Protein AF-H0SHW4-F1 (afdb_monomer)

Radius of gyration: 32.25 Å; Cα contacts (8 Å, |Δi|>4): 522; chains: 1; bounding box: 66×57×105 Å

Secondary structure (DSSP, 8-state):
------SS---------PPPEEEEEE--TTTT-SSS--SS-GGGSTTSHHHHHHHHHTTT-EEEEEE-----SSHHHHHHHHHHHHHHHHHHHHHSTTSEEEEEEETHHHHHHHHHHHT-HHHHHH--EEEEES--EEEEEE----TTHHHHHHHHHHHHHHHHHHHHHHHHHHHHHHTTS--THHHHHHHHHHHHHHHHHHHHHHHHHTHHHHHHHHHHHHHHHS-----GGGEEEEE-TT-HHHHHHHHHHHHHHHHHHHHHHHHHHHHHHHHHHH-HHHHHHHHHHHHHHHHHHHHHHHHHHHHHTTSS----HHHHHHHHHHHHHHHHHHHHHHHHHHH-HHHHTTHHHHHHHHHHHHHHHHHHHHHHHHHHHTGGG-HHHHHHTTTEEEEEESS-SS---EEE-PPPPTTTTTSPPPSS-S-GGG-HHHHHHHHHHHHHHHHHHHTS----

Solvent-accessible surface area (backbone atoms only — not comparable to full-atom values): 24971 Å² total; per-residue (Å²): 138,85,84,81,90,71,71,102,63,88,76,78,78,68,96,59,80,80,76,43,33,36,41,35,35,30,54,21,64,39,39,33,40,83,91,63,70,47,89,68,32,69,69,74,35,77,84,18,72,46,43,43,50,49,33,69,74,46,74,62,40,54,47,84,40,77,58,85,67,85,35,53,49,35,55,67,54,38,52,60,40,10,56,52,47,37,55,52,50,52,50,51,47,67,78,42,70,87,40,44,35,34,36,45,16,29,25,56,15,26,52,25,52,37,51,30,36,48,85,31,68,74,59,43,72,67,43,60,31,36,36,26,39,50,29,55,30,54,40,44,40,80,45,86,57,60,98,52,36,67,56,51,49,51,52,32,48,54,52,49,49,51,48,46,54,50,52,49,52,52,46,54,54,48,49,69,62,44,75,80,51,94,67,69,76,61,59,54,59,54,49,51,50,52,52,50,51,51,52,50,49,49,52,52,51,49,51,62,73,39,38,66,60,51,49,53,50,32,55,53,48,30,63,70,37,46,72,47,76,71,59,71,93,31,46,49,39,37,40,43,75,54,20,56,56,54,57,54,37,52,54,49,51,53,51,50,50,51,51,52,50,50,43,51,49,38,50,48,52,36,52,54,46,54,55,37,64,76,34,62,75,55,43,53,52,47,53,52,49,50,41,52,49,38,50,52,49,51,51,49,50,52,50,50,49,63,45,34,78,75,43,96,56,85,72,59,67,67,59,56,50,51,51,49,50,56,45,49,51,54,40,47,53,50,50,53,48,54,55,48,30,71,75,36,50,86,65,39,66,46,49,61,45,50,53,49,51,46,53,36,30,51,44,46,48,53,46,59,54,48,45,58,58,56,19,58,71,36,40,77,56,6,62,65,51,15,63,29,40,74,58,24,46,68,43,60,33,88,56,70,94,76,88,77,75,72,48,76,42,76,70,64,52,36,75,80,69,74,43,88,63,65,89,57,44,84,55,61,70,70,30,65,70,50,40,51,53,52,51,56,52,50,53,54,50,49,55,53,56,72,67,48,73,81,82,127

Sequence (456 aa):
MSMLLVGDFIVSLNDGDPMLVVITFVHGTWGRGVLRPSGDAPWTTDGSSLCRLFRDRFELNVKFRRFRWSGRNSHTARMGASEKLREFLWQGLNDHPGAVHIVVAHSHGGNVTLMSLGDCSSLRERINGVVCLATPFILAQDRNIGTDGWTILKKGTVGGLLFFAVSFVLFCLEFSLLSRIENLADTRLYLWFMVYTAVVSLLVSASLLLKGRLSNHASKLRRELSPRPLERSRLLIIRSPADEASGALAAFQILGQATVRLFFFGKSIYASIEDLTKQPGKLLRIGLRSLLACVAFASLSSLIISFSESSWLIIPPAVAAAIFFVVGFAASIVAAYVGLARLWPKMFSWLPILILSYCASVLAMLTWLIIPVLSLLLMPFGWQVALANILLNVTAEAVPPGSWEIHLIEPPTSEEVGGPVPPLMHQVYQNPHVQAKVCQWIEVRAQEDQLRPCGC

Mean predicted aligned error: 9.87 Å

Structure (mmCIF, N/CA/C/O backbone):
data_AF-H0SHW4-F1
#
_entry.id   AF-H0SHW4-F1
#
loop_
_atom_site.group_PDB
_atom_site.id
_atom_site.type_symbol
_atom_site.label_atom_id
_atom_site.label_alt_id
_atom_site.label_comp_id
_atom_site.label_asym_id
_atom_site.label_entity_id
_atom_site.label_seq_id
_atom_site.pdbx_PDB_ins_code
_atom_site.Cartn_x
_atom_site.Cartn_y
_atom_site.Cartn_z
_atom_site.occupancy
_atom_site.B_iso_or_equiv
_atom_site.auth_seq_id
_atom_site.auth_comp_id
_atom_site.auth_asym_id
_atom_site.auth_atom_id
_atom_site.pdbx_PDB_model_num
ATOM 1 N N . MET A 1 1 ? -11.519 -7.830 47.433 1.00 44.38 1 MET A N 1
ATOM 2 C CA . MET A 1 1 ? -10.907 -6.521 47.736 1.00 44.38 1 MET A CA 1
ATOM 3 C C . MET A 1 1 ? -9.418 -6.650 47.457 1.00 44.38 1 MET A C 1
ATOM 5 O O . MET A 1 1 ? -8.670 -7.103 48.311 1.00 44.38 1 MET A O 1
ATOM 9 N N . SER A 1 2 ? -9.017 -6.414 46.210 1.00 33.72 2 SER A N 1
ATOM 10 C CA . SER A 1 2 ? -7.655 -6.690 45.744 1.00 33.72 2 SER A CA 1
ATOM 11 C C . SER A 1 2 ? -6.905 -5.365 45.653 1.00 33.72 2 SER A C 1
ATOM 13 O O . SER A 1 2 ? -7.182 -4.566 44.765 1.00 33.72 2 SER A O 1
ATOM 15 N N . MET A 1 3 ? -6.015 -5.105 46.612 1.00 33.81 3 MET A N 1
ATOM 16 C CA . MET A 1 3 ? -5.155 -3.919 46.620 1.00 33.81 3 MET A CA 1
ATOM 17 C C . MET A 1 3 ? -3.923 -4.182 45.751 1.00 33.81 3 MET A C 1
ATOM 19 O O . MET A 1 3 ? -3.143 -5.088 46.040 1.00 33.81 3 MET A O 1
ATOM 23 N N . LEU A 1 4 ? -3.744 -3.390 44.696 1.00 36.00 4 LEU A N 1
ATOM 24 C CA . LEU A 1 4 ? -2.529 -3.371 43.884 1.00 36.00 4 LEU A CA 1
ATOM 25 C C . LEU A 1 4 ? -1.731 -2.125 44.291 1.00 36.00 4 LEU A C 1
ATOM 27 O O . LEU A 1 4 ? -2.145 -1.002 44.021 1.00 36.00 4 LEU A O 1
ATOM 31 N N . LEU A 1 5 ? -0.625 -2.330 45.010 1.00 34.00 5 LEU A N 1
ATOM 32 C CA . LEU A 1 5 ? 0.291 -1.267 45.432 1.00 34.00 5 LEU A CA 1
ATOM 33 C C . LEU A 1 5 ? 1.201 -0.882 44.258 1.00 34.00 5 LEU A C 1
ATOM 35 O O . LEU A 1 5 ? 2.064 -1.663 43.861 1.00 34.00 5 LEU A O 1
ATOM 39 N N . VAL A 1 6 ? 1.025 0.329 43.727 1.00 39.00 6 VAL A N 1
ATOM 40 C CA . VAL A 1 6 ? 1.951 0.965 42.779 1.00 39.00 6 VAL A CA 1
ATOM 41 C C . VAL A 1 6 ? 2.214 2.393 43.264 1.00 39.00 6 VAL A C 1
ATOM 43 O O . VAL A 1 6 ? 1.447 3.301 42.967 1.00 39.00 6 VAL A O 1
ATOM 46 N N . GLY A 1 7 ? 3.299 2.589 44.023 1.00 48.28 7 GLY A N 1
ATOM 47 C CA . GLY A 1 7 ? 3.689 3.893 44.584 1.00 48.28 7 GLY A CA 1
ATOM 48 C C . GLY A 1 7 ? 2.792 4.380 45.733 1.00 48.28 7 GLY A C 1
ATOM 49 O O . GLY A 1 7 ? 1.685 3.884 45.916 1.00 48.28 7 GLY A O 1
ATOM 50 N N . ASP A 1 8 ? 3.277 5.346 46.520 1.00 43.69 8 ASP A N 1
ATOM 51 C CA . ASP A 1 8 ? 2.701 5.825 47.798 1.00 43.69 8 ASP A CA 1
ATOM 52 C C . ASP A 1 8 ? 1.321 6.528 47.709 1.00 43.69 8 ASP A C 1
ATOM 54 O O . ASP A 1 8 ? 0.935 7.285 48.600 1.00 43.69 8 ASP A O 1
ATOM 58 N N . PHE A 1 9 ? 0.538 6.282 46.658 1.00 41.12 9 PHE A N 1
ATOM 59 C CA . PHE A 1 9 ? -0.827 6.779 46.512 1.00 41.12 9 PHE A CA 1
ATOM 60 C C . PHE A 1 9 ? -1.828 5.628 46.630 1.00 41.12 9 PHE A C 1
ATOM 62 O O . PHE A 1 9 ? -2.016 4.835 45.710 1.00 41.12 9 PHE A O 1
ATOM 69 N N . ILE A 1 10 ? -2.520 5.564 47.770 1.00 37.91 10 ILE A N 1
ATOM 70 C CA . ILE A 1 10 ? -3.706 4.719 47.938 1.00 37.91 10 ILE A CA 1
ATOM 71 C C . ILE A 1 10 ? -4.852 5.384 47.169 1.00 37.91 10 ILE A C 1
ATOM 73 O O . ILE A 1 10 ? -5.556 6.246 47.695 1.00 37.91 10 ILE A O 1
ATOM 77 N N . VAL A 1 11 ? -5.036 5.004 45.904 1.00 42.41 11 VAL A N 1
ATOM 78 C CA . VAL A 1 11 ? -6.257 5.330 45.162 1.00 42.41 11 VAL A CA 1
ATOM 79 C C . VAL A 1 11 ? -7.321 4.324 45.590 1.00 42.41 11 VAL A C 1
ATOM 81 O O . VAL A 1 11 ? -7.306 3.165 45.180 1.00 42.41 11 VAL A O 1
ATOM 84 N N . SER A 1 12 ? -8.235 4.761 46.456 1.00 42.00 12 SER A N 1
ATOM 85 C CA . SER A 1 12 ? -9.493 4.054 46.686 1.00 42.00 12 SER A CA 1
ATOM 86 C C . SER A 1 12 ? -10.264 4.058 45.369 1.00 42.00 12 SER A C 1
ATOM 88 O O . SER A 1 12 ? -10.823 5.086 44.988 1.00 42.00 12 SER A O 1
ATOM 90 N N . LEU A 1 13 ? -10.261 2.932 44.652 1.00 47.72 13 LEU A N 1
ATOM 91 C CA . LEU A 1 13 ? -11.209 2.691 43.569 1.00 47.72 13 LEU A CA 1
ATOM 92 C C . LEU A 1 13 ? -12.595 2.744 44.213 1.00 47.72 13 LEU A C 1
ATOM 94 O O . LEU A 1 13 ? -12.982 1.813 44.915 1.00 47.72 13 LEU A O 1
ATOM 98 N N . ASN A 1 14 ? -13.291 3.873 44.068 1.00 48.69 14 ASN A N 1
ATOM 99 C CA . ASN A 1 14 ? -14.709 3.949 44.399 1.00 48.69 14 ASN A CA 1
ATOM 100 C C . ASN A 1 14 ? -15.419 2.761 43.735 1.00 48.69 14 ASN A C 1
ATOM 102 O O . ASN A 1 14 ? -15.045 2.386 42.621 1.00 48.69 14 ASN A O 1
ATOM 106 N N . ASP A 1 15 ? -16.461 2.234 44.383 1.00 53.88 15 ASP A N 1
ATOM 107 C CA . ASP A 1 15 ? -17.482 1.345 43.801 1.00 53.88 15 ASP A CA 1
ATOM 108 C C . ASP A 1 15 ? -18.271 2.082 42.690 1.00 53.88 15 ASP A C 1
ATOM 110 O O . ASP A 1 15 ? -19.495 2.192 42.716 1.00 53.88 15 ASP A O 1
ATOM 114 N N . GLY A 1 16 ? -17.553 2.705 41.756 1.00 57.25 16 GLY A N 1
ATOM 115 C CA . GLY A 1 16 ? -18.089 3.409 40.612 1.00 57.25 16 GLY A CA 1
ATOM 116 C C . GLY A 1 16 ? -18.632 2.397 39.624 1.00 57.25 16 GLY A C 1
ATOM 117 O O . GLY A 1 16 ? -18.048 1.325 39.446 1.00 57.25 16 GLY A O 1
ATOM 118 N N . ASP A 1 17 ? -19.751 2.759 38.999 1.00 65.44 17 ASP A N 1
ATOM 119 C CA . ASP A 1 17 ? -20.355 1.989 37.921 1.00 65.44 17 ASP A CA 1
ATOM 120 C C . ASP A 1 17 ? -19.272 1.441 36.986 1.00 65.44 17 ASP A C 1
ATOM 122 O O . ASP A 1 17 ? -18.326 2.169 36.643 1.00 65.44 17 ASP A O 1
ATOM 126 N N . PRO A 1 18 ? -19.379 0.165 36.578 1.00 75.62 18 PRO A N 1
ATOM 127 C CA . PRO A 1 18 ? -18.367 -0.443 35.742 1.00 75.62 18 PRO A CA 1
ATOM 128 C C . PRO A 1 18 ? -18.146 0.449 34.512 1.00 75.62 18 PRO A C 1
ATOM 130 O O . PRO A 1 18 ? -19.072 1.055 33.958 1.00 75.62 18 PRO A O 1
ATOM 133 N N . MET A 1 19 ? -16.896 0.552 34.072 1.00 85.88 19 MET A N 1
ATOM 134 C CA . MET A 1 19 ? -16.533 1.431 32.965 1.00 85.88 19 MET A CA 1
ATOM 135 C C . MET A 1 19 ? -17.046 0.874 31.636 1.00 85.88 19 MET A C 1
ATOM 137 O O . MET A 1 19 ? -16.642 -0.212 31.219 1.00 85.88 19 MET A O 1
ATOM 141 N N . LEU A 1 20 ? -17.919 1.623 30.959 1.00 95.31 20 LEU A N 1
ATOM 142 C CA . LEU A 1 20 ? -18.443 1.226 29.655 1.00 95.31 20 LEU A CA 1
ATOM 143 C C . LEU A 1 20 ? -17.339 1.284 28.594 1.00 95.31 20 LEU A C 1
ATOM 145 O O . LEU A 1 20 ? -16.742 2.337 28.358 1.00 95.31 20 LEU A O 1
ATOM 149 N N . VAL A 1 21 ? -17.123 0.173 27.890 1.00 96.69 21 VAL A N 1
ATOM 150 C CA . VAL A 1 21 ? -16.214 0.108 26.738 1.00 96.69 21 VAL A CA 1
ATOM 151 C C . VAL A 1 21 ? -17.025 0.065 25.446 1.00 96.69 21 VAL A C 1
ATOM 153 O O . VAL A 1 21 ? -17.827 -0.839 25.213 1.00 96.69 21 VAL A O 1
ATOM 156 N N . VAL A 1 22 ? -16.811 1.025 24.550 1.00 98.00 22 VAL A N 1
ATOM 157 C CA . VAL A 1 22 ? -17.432 1.048 23.221 1.00 98.00 22 VAL A CA 1
ATOM 158 C C . VAL A 1 22 ? -16.421 0.557 22.192 1.00 98.00 22 VAL A C 1
ATOM 160 O O . VAL A 1 22 ? -15.438 1.232 21.888 1.00 98.00 22 VAL A O 1
ATOM 163 N N . ILE A 1 23 ? -16.688 -0.609 21.602 1.00 98.31 23 ILE A N 1
ATOM 164 C CA . ILE A 1 23 ? -15.828 -1.207 20.577 1.00 98.31 23 ILE A CA 1
ATOM 165 C C . ILE A 1 23 ? -16.476 -1.038 19.205 1.00 98.31 23 ILE A C 1
ATOM 167 O O . ILE A 1 23 ? -17.530 -1.608 18.914 1.00 98.31 23 ILE A O 1
ATOM 171 N N . THR A 1 24 ? -15.823 -0.271 18.334 1.00 98.69 24 THR A N 1
ATOM 172 C CA . THR A 1 24 ? -16.223 -0.100 16.936 1.00 98.69 24 THR A CA 1
ATOM 173 C C . THR A 1 24 ? -15.434 -1.041 16.031 1.00 98.69 24 THR A C 1
ATOM 175 O O . THR A 1 24 ? -14.218 -0.923 15.904 1.00 98.69 24 THR A O 1
ATOM 178 N N . PHE A 1 25 ? -16.125 -1.949 15.349 1.00 98.44 25 PHE A N 1
ATOM 179 C CA . PHE A 1 25 ? -15.522 -2.872 14.396 1.00 98.44 25 PHE A CA 1
ATOM 180 C C . PHE A 1 25 ? -15.499 -2.308 12.978 1.00 98.44 25 PHE A C 1
ATOM 182 O O . PHE A 1 25 ? -16.528 -1.866 12.457 1.00 98.44 25 PHE A O 1
ATOM 189 N N . VAL A 1 26 ? -14.339 -2.411 12.324 1.00 98.12 26 VAL A N 1
ATOM 190 C CA . VAL A 1 26 ? -14.125 -1.996 10.932 1.00 98.12 26 VAL A CA 1
ATOM 191 C C . VAL A 1 26 ? -13.587 -3.177 10.128 1.00 98.12 26 VAL A C 1
ATOM 193 O O . VAL A 1 26 ? -12.440 -3.602 10.278 1.00 98.12 26 VAL A O 1
ATOM 196 N N . HIS A 1 27 ? -14.427 -3.729 9.256 1.00 96.38 27 HIS A N 1
ATOM 197 C CA . HIS A 1 27 ? -14.050 -4.883 8.444 1.00 96.38 27 HIS A CA 1
ATOM 198 C C . HIS A 1 27 ? -13.098 -4.518 7.297 1.00 96.38 27 HIS A C 1
ATOM 200 O O . HIS A 1 27 ? -13.074 -3.387 6.809 1.00 96.38 27 HIS A O 1
ATOM 206 N N . GLY A 1 28 ? -12.349 -5.519 6.835 1.00 93.69 28 GLY A N 1
ATOM 207 C CA . GLY A 1 28 ? -11.475 -5.420 5.672 1.00 93.69 28 GLY A CA 1
ATOM 208 C C . GLY A 1 28 ? -12.212 -5.517 4.338 1.00 93.69 28 GLY A C 1
ATOM 209 O O . GLY A 1 28 ? -13.438 -5.409 4.244 1.00 93.69 28 GLY A O 1
ATOM 210 N N . THR A 1 29 ? -11.439 -5.747 3.286 1.00 89.00 29 THR A N 1
ATOM 211 C CA . THR A 1 29 ? -11.971 -5.971 1.936 1.00 89.00 29 THR A CA 1
ATOM 212 C C . THR A 1 29 ? -12.849 -7.211 1.901 1.00 89.00 29 THR A C 1
ATOM 214 O O . THR A 1 29 ? -12.541 -8.196 2.561 1.00 89.00 29 THR A O 1
ATOM 217 N N . TRP A 1 30 ? -13.973 -7.131 1.183 1.00 86.06 30 TRP A N 1
ATOM 218 C CA . TRP A 1 30 ? -14.957 -8.218 1.065 1.00 86.06 30 TRP A CA 1
ATOM 219 C C . TRP A 1 30 ? -15.435 -8.820 2.394 1.00 86.06 30 TRP A C 1
ATOM 221 O O . TRP A 1 30 ? -16.002 -9.908 2.403 1.00 86.06 30 TRP A O 1
ATOM 231 N N . GLY A 1 31 ? -15.288 -8.104 3.516 1.00 79.25 31 GLY A N 1
ATOM 232 C CA . GLY A 1 31 ? -15.667 -8.612 4.839 1.00 79.25 31 GLY A CA 1
ATOM 233 C C . GLY A 1 31 ? -17.147 -8.990 4.967 1.00 79.25 31 GLY A C 1
ATOM 234 O O . GLY A 1 31 ? -17.512 -9.684 5.903 1.00 79.25 31 GLY A O 1
ATOM 235 N N . ARG A 1 32 ? -17.987 -8.559 4.018 1.00 84.56 32 ARG A N 1
ATOM 236 C CA . ARG A 1 32 ? -19.431 -8.829 3.939 1.00 84.56 32 ARG A CA 1
ATOM 237 C C . ARG A 1 32 ? -19.798 -9.820 2.821 1.00 84.56 32 ARG A C 1
ATOM 239 O O . ARG A 1 32 ? -20.974 -9.976 2.511 1.00 84.56 32 ARG A O 1
ATOM 246 N N . GLY A 1 33 ? -18.798 -10.436 2.186 1.00 79.19 33 GLY A N 1
ATOM 247 C CA . GLY A 1 33 ? -18.926 -11.275 0.993 1.00 79.19 33 GLY A CA 1
ATOM 248 C C . GLY A 1 33 ? -18.469 -10.575 -0.294 1.00 79.19 33 GLY A C 1
ATOM 249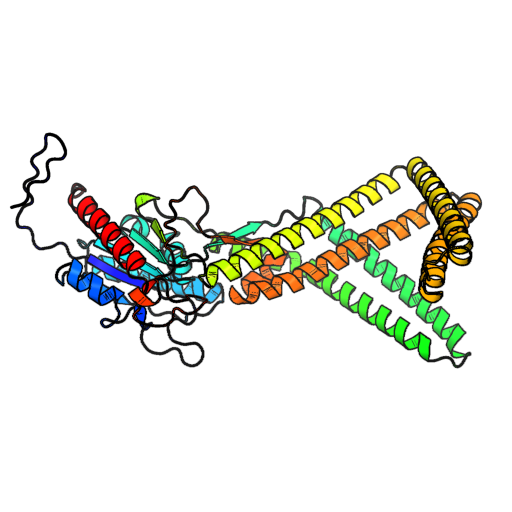 O O . GLY A 1 33 ? -18.563 -9.354 -0.425 1.00 79.19 33 GLY A O 1
ATOM 250 N N . VAL A 1 34 ? -17.971 -11.367 -1.253 1.00 76.88 34 VAL A N 1
ATOM 251 C CA . VAL A 1 34 ? -17.427 -10.887 -2.541 1.00 76.88 34 VAL A CA 1
ATOM 252 C C . VAL A 1 34 ? -18.540 -10.609 -3.559 1.00 76.88 34 VAL A C 1
ATOM 254 O O . VAL A 1 34 ? -18.587 -9.532 -4.147 1.00 76.88 34 VAL A O 1
ATOM 257 N N . LEU A 1 35 ? -19.449 -11.572 -3.759 1.00 74.19 35 LEU A N 1
ATOM 258 C CA . LEU A 1 35 ? -20.482 -11.510 -4.806 1.00 74.19 35 LEU A CA 1
ATOM 259 C C . LEU A 1 35 ? -21.768 -10.805 -4.353 1.00 74.19 35 LEU A C 1
ATOM 261 O O . LEU A 1 35 ? -22.439 -10.164 -5.158 1.00 74.19 35 LEU A O 1
ATOM 265 N N . ARG A 1 36 ? -22.128 -10.923 -3.070 1.00 72.19 36 ARG A N 1
ATOM 266 C CA . ARG A 1 36 ? -23.343 -10.331 -2.488 1.00 72.19 36 ARG A CA 1
ATOM 267 C C . ARG A 1 36 ? -23.041 -9.767 -1.098 1.00 72.19 36 ARG A C 1
ATOM 269 O O . ARG A 1 36 ? -23.281 -10.459 -0.109 1.00 72.19 36 ARG A O 1
ATOM 276 N N . PRO A 1 37 ? -22.489 -8.542 -1.009 1.00 76.38 37 PRO A N 1
ATOM 277 C CA . PRO A 1 37 ? -22.199 -7.918 0.272 1.00 76.38 37 PRO A CA 1
ATOM 278 C C . PRO A 1 37 ? -23.497 -7.728 1.064 1.00 76.38 37 PRO A C 1
ATOM 280 O O . PRO A 1 37 ? -24.331 -6.897 0.708 1.00 76.38 37 PRO A O 1
ATOM 283 N N . SER A 1 38 ? -23.680 -8.499 2.132 1.00 78.06 38 SER A N 1
ATOM 284 C CA . SER A 1 38 ? -24.882 -8.457 2.971 1.00 78.06 38 SER A CA 1
ATOM 285 C C . SER A 1 38 ? -24.514 -8.585 4.448 1.00 78.06 38 SER A C 1
ATOM 287 O O . SER A 1 38 ? -23.443 -9.076 4.787 1.00 78.06 38 SER A O 1
ATOM 289 N N . GLY A 1 39 ? -25.364 -8.048 5.328 1.00 89.62 39 GLY A N 1
ATOM 290 C CA . GLY A 1 39 ? -25.176 -8.155 6.779 1.00 89.62 39 GLY A CA 1
ATOM 291 C C . GLY A 1 39 ? -23.895 -7.509 7.320 1.00 89.62 39 GLY A C 1
ATOM 292 O O . GLY A 1 39 ? -23.349 -6.584 6.712 1.00 89.62 39 GLY A O 1
ATOM 293 N N . ASP A 1 40 ? -23.465 -7.983 8.486 1.00 92.94 40 ASP A N 1
ATOM 294 C CA . ASP A 1 40 ? -22.197 -7.642 9.133 1.00 92.94 40 ASP A CA 1
ATOM 295 C C . ASP A 1 40 ? -21.111 -8.660 8.778 1.00 92.94 40 ASP A C 1
ATOM 297 O O . ASP A 1 40 ? -21.405 -9.779 8.363 1.00 92.94 40 ASP A O 1
ATOM 301 N N . ALA A 1 41 ? -19.843 -8.280 8.945 1.00 92.81 41 ALA A N 1
ATOM 302 C CA . ALA A 1 41 ? -18.759 -9.236 8.777 1.00 92.81 41 ALA A CA 1
ATOM 303 C C . ALA A 1 41 ? -18.862 -10.330 9.858 1.00 92.81 41 ALA A C 1
ATOM 305 O O . ALA A 1 41 ? -18.997 -9.976 11.028 1.00 92.81 41 ALA A O 1
ATOM 306 N N . PRO A 1 42 ? -18.773 -11.634 9.525 1.00 93.62 42 PRO A N 1
ATOM 307 C CA . PRO A 1 42 ? -19.049 -12.713 10.481 1.00 93.62 42 PRO A CA 1
ATOM 308 C C . PRO A 1 42 ? -18.289 -12.589 11.808 1.00 93.62 42 PRO A C 1
ATOM 310 O O . PRO A 1 42 ? -18.856 -12.793 12.880 1.00 93.62 42 PRO A O 1
ATOM 313 N N . TRP A 1 43 ? -17.029 -12.157 11.751 1.00 94.31 43 TRP A N 1
ATOM 314 C CA . TRP A 1 43 ? -16.167 -11.989 12.921 1.00 94.31 43 TRP A CA 1
ATOM 315 C C . TRP A 1 43 ? -16.546 -10.827 13.844 1.00 94.31 43 TRP A C 1
ATOM 317 O O . TRP A 1 43 ? -16.106 -10.795 14.990 1.00 94.31 43 TRP A O 1
ATOM 327 N N . THR A 1 44 ? -17.360 -9.883 13.373 1.00 96.00 44 THR A N 1
ATOM 328 C CA . THR A 1 44 ? -17.838 -8.760 14.186 1.00 96.00 44 THR A CA 1
ATOM 329 C C . THR A 1 44 ? -19.181 -9.058 14.833 1.00 96.00 44 THR A C 1
ATOM 331 O O . THR A 1 44 ? -19.642 -8.258 15.641 1.00 96.00 44 THR A O 1
ATOM 334 N N . THR A 1 45 ? -19.853 -10.153 14.467 1.00 95.50 45 THR A N 1
ATOM 335 C CA . THR A 1 45 ? -21.173 -10.511 15.006 1.00 95.50 45 THR A CA 1
ATOM 336 C C . THR A 1 45 ? -21.087 -10.956 16.462 1.00 95.50 45 THR A C 1
ATOM 338 O O . THR A 1 45 ? -20.056 -11.432 16.920 1.00 95.50 45 THR A O 1
ATOM 341 N N . ASP A 1 46 ? -22.193 -10.830 17.189 1.00 94.62 46 ASP A N 1
ATOM 342 C CA . ASP A 1 46 ? -22.290 -11.168 18.613 1.00 94.62 46 ASP A CA 1
ATOM 343 C C . ASP A 1 46 ? -21.905 -12.618 18.952 1.00 94.62 46 ASP A C 1
ATOM 345 O O . ASP A 1 46 ? -21.473 -12.888 20.069 1.00 94.62 46 ASP A O 1
ATOM 349 N N . GLY A 1 47 ? -22.061 -13.541 17.998 1.00 94.38 47 GLY A N 1
ATOM 350 C CA . GLY A 1 47 ? -21.692 -14.950 18.156 1.00 94.38 47 GLY A CA 1
ATOM 351 C C . GLY A 1 47 ? -20.223 -15.258 17.850 1.00 94.38 47 GLY A C 1
ATOM 352 O O . GLY A 1 47 ? -19.784 -16.392 18.057 1.00 94.38 47 GLY A O 1
ATOM 353 N N . SER A 1 48 ? -19.445 -14.289 17.355 1.00 95.12 48 SER A N 1
ATOM 354 C CA . SER A 1 48 ? -18.033 -14.518 17.048 1.00 95.12 48 SER A CA 1
ATOM 355 C C . SER A 1 48 ? -17.236 -14.832 18.319 1.00 95.12 48 SER A C 1
ATOM 357 O O . SER A 1 48 ? -17.596 -14.410 19.419 1.00 95.12 48 SER A O 1
ATOM 359 N N . SER A 1 49 ? -16.146 -15.593 18.186 1.00 94.75 49 SER A N 1
ATOM 360 C CA . SER A 1 49 ? -15.249 -15.905 19.311 1.00 94.75 49 SER A CA 1
ATOM 361 C C . SER A 1 49 ? -14.716 -14.635 19.980 1.00 94.75 49 SER A C 1
ATOM 363 O O . SER A 1 49 ? -14.749 -14.524 21.199 1.00 94.75 49 SER A O 1
ATOM 365 N N . LEU A 1 50 ? -14.325 -13.641 19.176 1.00 95.19 50 LEU A N 1
ATOM 366 C CA . LEU A 1 50 ? -13.810 -12.360 19.652 1.00 95.19 50 LEU A CA 1
ATOM 367 C C . LEU A 1 50 ? -14.864 -11.566 20.446 1.00 95.19 50 LEU A C 1
ATOM 369 O O . LEU A 1 50 ? -14.566 -11.062 21.524 1.00 95.19 50 LEU A O 1
ATOM 373 N N . CYS A 1 51 ? -16.099 -11.457 19.942 1.00 96.50 51 CYS A N 1
ATOM 374 C CA . CYS A 1 51 ? -17.165 -10.728 20.637 1.00 96.50 51 CYS A CA 1
ATOM 375 C C . CYS A 1 51 ? -17.615 -11.429 21.923 1.00 96.50 51 CYS A C 1
ATOM 377 O O . CYS A 1 51 ? -17.909 -10.744 22.904 1.00 96.50 51 CYS A O 1
ATOM 379 N N . ARG A 1 52 ? -17.654 -12.769 21.937 1.00 96.00 52 ARG A N 1
ATOM 380 C CA . ARG A 1 52 ? -17.912 -13.543 23.160 1.00 96.00 52 ARG A CA 1
ATOM 381 C C . ARG A 1 52 ? -16.829 -13.292 24.201 1.00 96.00 52 ARG A C 1
ATOM 383 O O . ARG A 1 52 ? -17.157 -12.864 25.298 1.00 96.00 52 ARG A O 1
ATOM 390 N N . LEU A 1 53 ? -15.558 -13.391 23.806 1.00 95.19 53 LEU A N 1
ATOM 391 C CA . LEU A 1 53 ? -14.444 -13.124 24.711 1.00 95.19 53 LEU A CA 1
ATOM 392 C C . LEU A 1 53 ? -14.499 -11.708 25.304 1.00 95.19 53 LEU A C 1
ATOM 394 O O . LEU A 1 53 ? -14.286 -11.543 26.498 1.00 95.19 53 LEU A O 1
ATOM 398 N N . PHE A 1 54 ? -14.818 -10.685 24.504 1.00 95.88 54 PHE A N 1
ATOM 399 C CA . PHE A 1 54 ? -14.987 -9.327 25.029 1.00 95.88 54 PHE A CA 1
ATOM 400 C C . PHE A 1 54 ? -16.127 -9.225 26.048 1.00 95.88 54 PHE A C 1
ATOM 402 O O . PHE A 1 54 ? -15.969 -8.560 27.065 1.00 95.88 54 PHE A O 1
ATOM 409 N N . ARG A 1 55 ? -17.269 -9.873 25.812 1.00 95.25 55 ARG A N 1
ATOM 410 C CA . ARG A 1 55 ? -18.382 -9.858 26.775 1.00 95.25 55 ARG A CA 1
ATOM 411 C C . ARG A 1 55 ? -18.026 -10.543 28.081 1.00 95.25 55 ARG A C 1
ATOM 413 O O . ARG A 1 55 ? -18.337 -9.994 29.132 1.00 95.25 55 ARG A O 1
ATOM 420 N N . ASP A 1 56 ? -17.374 -11.695 27.984 1.00 93.75 56 ASP A N 1
ATOM 421 C CA . ASP A 1 56 ? -16.955 -12.478 29.142 1.00 93.75 56 ASP A CA 1
ATOM 422 C C . ASP A 1 56 ? -15.913 -11.705 29.959 1.00 93.75 56 ASP A C 1
ATOM 424 O O . ASP A 1 56 ? -15.956 -11.698 31.185 1.00 93.75 56 ASP A O 1
ATOM 428 N N . ARG A 1 57 ? -14.995 -11.004 29.281 1.00 92.62 57 ARG A N 1
ATOM 429 C CA . ARG A 1 57 ? -13.896 -10.279 29.925 1.00 92.62 57 ARG A CA 1
ATOM 430 C C . ARG A 1 57 ? -14.297 -8.931 30.522 1.00 92.62 57 ARG A C 1
ATOM 432 O O . ARG A 1 57 ? -13.734 -8.542 31.537 1.00 92.62 57 ARG A O 1
ATOM 439 N N . PHE A 1 58 ? -15.240 -8.227 29.899 1.00 89.62 58 PHE A N 1
ATOM 440 C CA . PHE A 1 58 ? -15.712 -6.908 30.341 1.00 89.62 58 PHE A CA 1
ATOM 441 C C . PHE A 1 58 ? -17.083 -6.971 31.032 1.00 89.62 58 PHE A C 1
ATOM 443 O O . PHE A 1 58 ? -17.785 -5.965 31.069 1.00 89.62 58 PHE A O 1
ATOM 450 N N . GLU A 1 59 ? -17.482 -8.146 31.535 1.00 86.25 59 GLU A N 1
ATOM 451 C CA . GLU A 1 59 ? -18.702 -8.368 32.331 1.00 86.25 59 GLU A CA 1
ATOM 452 C C . GLU A 1 59 ? -19.964 -7.729 31.717 1.00 86.25 59 GLU A C 1
ATOM 454 O O . GLU A 1 59 ? -20.737 -7.046 32.382 1.00 86.25 59 GLU A O 1
ATOM 459 N N . LEU A 1 60 ? -20.167 -7.922 30.407 1.00 76.88 60 LEU A N 1
ATOM 460 C CA . LEU A 1 60 ? -21.254 -7.326 29.604 1.00 76.88 60 LEU A CA 1
ATOM 461 C C . LEU A 1 60 ? -21.240 -5.798 29.466 1.00 76.88 60 LEU A C 1
ATOM 463 O O . LEU A 1 60 ? -22.041 -5.262 28.695 1.00 76.88 60 LEU A O 1
ATOM 467 N N . ASN A 1 61 ? -20.304 -5.091 30.091 1.00 91.31 61 ASN A N 1
ATOM 468 C CA . ASN A 1 61 ? -20.180 -3.646 29.978 1.00 91.31 61 ASN A CA 1
ATOM 469 C C . ASN A 1 61 ? -19.413 -3.207 28.724 1.00 91.31 61 ASN A C 1
ATOM 471 O O . ASN A 1 61 ? -18.521 -2.355 28.728 1.00 91.31 61 ASN A O 1
ATOM 475 N N . VAL A 1 62 ? -19.769 -3.844 27.614 1.00 95.94 62 VAL A N 1
ATOM 476 C CA . VAL A 1 62 ? -19.184 -3.611 26.308 1.00 95.94 62 VAL A CA 1
ATOM 477 C C . VAL A 1 62 ? -20.285 -3.383 25.288 1.00 95.94 62 VAL A C 1
ATOM 479 O O . VAL A 1 62 ? -21.195 -4.196 25.107 1.00 95.94 62 VAL A O 1
ATOM 482 N N . LYS A 1 63 ? -20.190 -2.267 24.570 1.00 97.38 63 LYS A N 1
ATOM 483 C CA . LYS A 1 63 ? -21.103 -1.935 23.481 1.00 97.38 63 LYS A CA 1
ATOM 484 C C . LYS A 1 63 ? -20.407 -2.101 22.144 1.00 97.38 63 LYS A C 1
ATOM 486 O O . LYS A 1 63 ? -19.475 -1.371 21.810 1.00 97.38 63 LYS A O 1
ATOM 491 N N . PHE A 1 64 ? -20.906 -3.033 21.339 1.00 97.94 64 PHE A N 1
ATOM 492 C CA . PHE A 1 64 ? -20.399 -3.257 19.990 1.00 97.94 64 PHE A CA 1
ATOM 493 C C . PHE A 1 64 ? -21.076 -2.339 18.977 1.00 97.94 64 PHE A C 1
ATOM 495 O O . PHE A 1 64 ? -22.302 -2.285 18.872 1.00 97.94 64 PHE A O 1
ATOM 502 N N . ARG A 1 65 ? -20.264 -1.658 18.172 1.00 98.25 65 ARG A N 1
ATOM 503 C CA . ARG A 1 65 ? -20.696 -0.864 17.020 1.00 98.25 65 ARG A CA 1
ATOM 504 C C . ARG A 1 65 ? -20.051 -1.436 15.766 1.00 98.25 65 ARG A C 1
ATOM 506 O O . ARG A 1 65 ? -18.879 -1.794 15.773 1.00 98.25 65 ARG A O 1
ATOM 513 N N . ARG A 1 66 ? -20.807 -1.552 14.676 1.00 97.75 66 ARG A N 1
ATOM 514 C CA . ARG A 1 66 ? -20.349 -2.217 13.445 1.00 97.75 66 ARG A CA 1
ATOM 515 C C . ARG A 1 66 ? -20.392 -1.237 12.295 1.00 97.75 66 ARG A C 1
ATOM 517 O O . ARG A 1 66 ? -21.468 -0.873 11.826 1.00 97.75 66 ARG A O 1
ATOM 524 N N . PHE A 1 67 ? -19.221 -0.808 11.842 1.00 97.88 67 PHE A N 1
ATOM 525 C CA . PHE A 1 67 ? -19.146 0.084 10.703 1.00 97.88 67 PHE A CA 1
ATOM 526 C C . PHE A 1 67 ? -19.260 -0.712 9.400 1.00 97.88 67 PHE A C 1
ATOM 528 O O . PHE A 1 67 ? -18.407 -1.542 9.069 1.00 97.88 67 PHE A O 1
ATOM 535 N N . ARG A 1 68 ? -20.334 -0.452 8.651 1.00 95.94 68 ARG A N 1
ATOM 536 C CA . ARG A 1 68 ? -20.617 -1.105 7.371 1.00 95.94 68 ARG A CA 1
ATOM 537 C C . ARG A 1 68 ? -20.150 -0.220 6.228 1.00 95.94 68 ARG A C 1
ATOM 539 O O . ARG A 1 68 ? -20.707 0.848 5.993 1.00 95.94 68 ARG A O 1
ATOM 546 N N . TRP A 1 69 ? -19.193 -0.712 5.452 1.00 95.56 69 TRP A N 1
ATOM 547 C CA . TRP A 1 69 ? -18.797 -0.075 4.199 1.00 95.56 69 TRP A CA 1
ATOM 548 C C . TRP A 1 69 ? -18.793 -1.084 3.051 1.00 95.56 69 TRP A C 1
ATOM 550 O O . TRP A 1 69 ? -19.175 -2.245 3.209 1.00 95.56 69 TRP A O 1
ATOM 560 N N . SER A 1 70 ? -18.439 -0.619 1.852 1.00 93.69 70 SER A N 1
ATOM 561 C CA . SER A 1 70 ? -18.505 -1.454 0.647 1.00 93.69 70 SER A CA 1
ATOM 562 C C . SER A 1 70 ? -17.463 -2.574 0.626 1.00 93.69 70 SER A C 1
ATOM 564 O O . SER A 1 70 ? -17.671 -3.573 -0.053 1.00 93.69 70 SER A O 1
ATOM 566 N N . GLY A 1 71 ? -16.333 -2.403 1.322 1.00 92.94 71 GLY A N 1
ATOM 567 C CA . GLY A 1 71 ? -15.201 -3.325 1.245 1.00 92.94 71 GLY A CA 1
ATOM 568 C C . GLY A 1 71 ? -14.531 -3.371 -0.133 1.00 92.94 71 GLY A C 1
ATOM 569 O O . GLY A 1 71 ? -13.819 -4.330 -0.408 1.00 92.94 71 GLY A O 1
ATOM 570 N N . ARG A 1 72 ? -14.781 -2.394 -1.021 1.00 92.88 72 ARG A N 1
ATOM 571 C CA . ARG A 1 72 ? -14.160 -2.327 -2.355 1.00 92.88 72 ARG A CA 1
ATOM 572 C C . ARG A 1 72 ? -12.697 -1.886 -2.259 1.00 92.88 72 ARG A C 1
ATOM 574 O O . ARG A 1 72 ? -12.378 -0.937 -1.548 1.00 92.88 72 ARG A O 1
ATOM 581 N N . ASN A 1 73 ? -11.849 -2.486 -3.093 1.00 90.31 73 ASN A N 1
ATOM 582 C CA . ASN A 1 73 ? -10.401 -2.247 -3.114 1.00 90.31 73 ASN A CA 1
ATOM 583 C C . ASN A 1 73 ? -9.944 -0.905 -3.694 1.00 90.31 73 ASN A C 1
ATOM 585 O O . ASN A 1 73 ? -8.760 -0.601 -3.649 1.00 90.31 73 ASN A O 1
ATOM 589 N N . SER A 1 74 ? -10.835 -0.078 -4.236 1.00 92.88 74 SER A N 1
ATOM 590 C CA . SER A 1 74 ? -10.443 1.222 -4.794 1.00 92.88 74 SER A CA 1
ATOM 591 C C . SER A 1 74 ? -10.096 2.243 -3.708 1.00 92.88 74 SER A C 1
ATOM 593 O O . SER A 1 74 ? -10.795 2.316 -2.695 1.00 92.88 74 SER A O 1
ATOM 595 N N . HIS A 1 75 ? -9.118 3.114 -3.971 1.00 94.56 75 HIS A N 1
ATOM 596 C CA . HIS A 1 75 ? -8.774 4.217 -3.063 1.00 94.56 75 HIS A CA 1
ATOM 597 C C . HIS A 1 75 ? -9.975 5.118 -2.749 1.00 94.56 75 HIS A C 1
ATOM 599 O O . HIS A 1 75 ? -10.269 5.378 -1.587 1.00 94.56 75 HIS A O 1
ATOM 605 N N . THR A 1 76 ? -10.748 5.500 -3.770 1.00 95.00 76 THR A N 1
ATOM 606 C CA . THR A 1 76 ? -11.957 6.322 -3.602 1.00 95.00 76 THR A CA 1
ATOM 607 C C . THR A 1 76 ? -12.985 5.678 -2.667 1.00 95.00 76 THR A C 1
ATOM 609 O O . THR A 1 76 ? -13.601 6.373 -1.866 1.00 95.00 76 THR A O 1
ATOM 612 N N . ALA A 1 77 ? -13.157 4.351 -2.716 1.00 94.94 77 ALA A N 1
ATOM 613 C CA . ALA A 1 77 ? -14.053 3.655 -1.791 1.00 94.94 77 ALA A CA 1
ATOM 614 C C . ALA A 1 77 ? -13.536 3.679 -0.348 1.00 94.94 77 ALA A C 1
ATOM 616 O O . ALA A 1 77 ? -14.347 3.785 0.569 1.00 94.94 77 ALA A O 1
ATOM 617 N N . ARG A 1 78 ? -12.214 3.596 -0.145 1.00 95.69 78 ARG A N 1
ATOM 618 C CA . ARG A 1 78 ? -11.609 3.706 1.188 1.00 95.69 78 ARG A CA 1
ATOM 619 C C . ARG A 1 78 ? -11.711 5.127 1.747 1.00 95.69 78 ARG A C 1
ATOM 621 O O . ARG A 1 78 ? -12.040 5.261 2.918 1.00 95.69 78 ARG A O 1
ATOM 628 N N . MET A 1 79 ? -11.519 6.157 0.920 1.00 95.50 79 MET A N 1
ATOM 629 C CA . MET A 1 79 ? -11.728 7.562 1.309 1.00 95.50 79 MET A CA 1
ATOM 630 C C . MET A 1 79 ? -13.190 7.846 1.671 1.00 95.50 79 MET A C 1
ATOM 632 O O . MET A 1 79 ? -13.479 8.329 2.758 1.00 95.50 79 MET A O 1
ATOM 636 N N . GLY A 1 80 ? -14.142 7.450 0.822 1.00 96.38 80 GLY A N 1
ATOM 637 C CA . GLY A 1 80 ? -15.560 7.616 1.156 1.00 96.38 80 GLY A CA 1
ATOM 638 C C . GLY A 1 80 ? -15.981 6.807 2.392 1.00 96.38 80 GLY A C 1
ATOM 639 O O . GLY A 1 80 ? -16.900 7.192 3.111 1.00 96.38 80 GLY A O 1
ATOM 640 N N . ALA A 1 81 ? -15.315 5.681 2.669 1.00 96.88 81 ALA A N 1
ATOM 641 C CA . ALA A 1 81 ? -15.520 4.930 3.903 1.00 96.88 81 ALA A CA 1
ATOM 642 C C . ALA A 1 81 ? -14.887 5.614 5.122 1.00 96.88 81 ALA A C 1
ATOM 644 O O . ALA A 1 81 ? -15.477 5.549 6.193 1.00 96.88 81 ALA A O 1
ATOM 645 N N . SER A 1 82 ? -13.736 6.276 4.988 1.00 96.81 82 SER A N 1
ATOM 646 C CA . SER A 1 82 ? -13.088 6.968 6.108 1.00 96.81 82 SER A CA 1
ATOM 647 C C . SER A 1 82 ? -13.862 8.220 6.528 1.00 96.81 82 SER A C 1
ATOM 649 O O . SER A 1 82 ? -13.993 8.481 7.721 1.00 96.81 82 SER A O 1
ATOM 651 N N . GLU A 1 83 ? -14.448 8.947 5.575 1.00 96.69 83 GLU A N 1
ATOM 652 C CA . GLU A 1 83 ? -15.369 10.063 5.835 1.00 96.69 83 GLU A CA 1
ATOM 653 C C . GLU A 1 83 ? -16.595 9.602 6.633 1.00 96.69 83 GLU A C 1
ATOM 655 O O . GLU A 1 83 ? -16.862 10.117 7.718 1.00 96.69 83 GLU A O 1
ATOM 660 N N . LYS A 1 84 ? -17.269 8.547 6.163 1.00 97.81 84 LYS A N 1
ATOM 661 C CA . LYS A 1 84 ? -18.428 7.961 6.857 1.00 97.81 84 LYS A CA 1
ATOM 662 C C . LYS A 1 84 ? -18.067 7.349 8.207 1.00 97.81 84 LYS A C 1
ATOM 664 O O . LYS A 1 84 ? -18.855 7.421 9.145 1.00 97.81 84 LYS A O 1
ATOM 669 N N . LEU A 1 85 ? -16.890 6.730 8.322 1.00 98.06 85 LEU A N 1
ATOM 670 C CA . LEU A 1 85 ? -16.417 6.180 9.591 1.00 98.06 85 LEU A CA 1
ATOM 671 C C . LEU A 1 85 ? -16.193 7.298 10.605 1.00 98.06 85 LEU A C 1
ATOM 673 O O . LEU A 1 85 ? -16.549 7.134 11.762 1.00 98.06 85 LEU A O 1
ATOM 677 N N . ARG A 1 86 ? -15.662 8.445 10.183 1.00 97.75 86 ARG A N 1
ATOM 678 C CA . ARG A 1 86 ? -15.483 9.610 11.055 1.00 97.75 86 ARG A CA 1
ATOM 679 C C . ARG A 1 86 ? -16.811 10.115 11.616 1.00 97.75 86 ARG A C 1
ATOM 681 O O . ARG A 1 86 ? -16.904 10.306 12.824 1.00 97.75 86 ARG A O 1
ATOM 688 N N . GLU A 1 87 ? -17.840 10.263 10.785 1.00 97.94 87 GLU A N 1
ATOM 689 C CA . GLU A 1 87 ? -19.199 10.600 11.249 1.00 97.94 87 GLU A CA 1
ATOM 690 C C . GLU A 1 87 ? -19.736 9.543 12.224 1.00 97.94 87 GLU A C 1
ATOM 692 O O . GLU A 1 87 ? -20.247 9.863 13.298 1.00 97.94 87 GLU A O 1
ATOM 697 N N . PHE A 1 88 ? -19.544 8.265 11.890 1.00 98.38 88 PHE A N 1
ATOM 698 C CA . PHE A 1 88 ? -19.961 7.150 12.730 1.00 98.38 88 PHE A CA 1
ATOM 699 C C . PHE A 1 88 ? -19.250 7.148 14.091 1.00 98.38 88 PHE A C 1
ATOM 701 O O . PHE A 1 88 ? -19.882 6.895 15.115 1.00 98.38 88 PHE A O 1
ATOM 708 N N . LEU A 1 89 ? -17.949 7.434 14.147 1.00 98.25 89 LEU A N 1
ATOM 709 C CA . LEU A 1 89 ? -17.194 7.522 15.398 1.00 98.25 89 LEU A CA 1
ATOM 710 C C . LEU A 1 89 ? -17.661 8.713 16.246 1.00 98.25 89 LEU A C 1
ATOM 712 O O . LEU A 1 89 ? -17.902 8.528 17.436 1.00 98.25 89 LEU A O 1
ATOM 716 N N . TRP A 1 90 ? -17.894 9.879 15.635 1.00 98.06 90 TRP A N 1
ATOM 717 C CA . TRP A 1 90 ? -18.464 11.045 16.322 1.00 98.06 90 TRP A CA 1
ATOM 718 C C . TRP A 1 90 ? -19.813 10.756 16.966 1.00 98.06 90 TRP A C 1
ATOM 720 O O . TRP A 1 90 ? -20.027 11.111 18.121 1.00 98.06 90 TRP A O 1
ATOM 730 N N . GLN A 1 91 ? -20.699 10.061 16.254 1.00 98.31 91 GLN A N 1
ATOM 731 C CA . GLN A 1 91 ? -21.974 9.644 16.827 1.00 98.31 91 GLN A CA 1
ATOM 732 C C . GLN A 1 91 ? -21.764 8.778 18.078 1.00 98.31 91 GLN A C 1
ATOM 734 O O . GLN A 1 91 ? -22.385 9.024 19.102 1.00 98.31 91 GLN A O 1
ATOM 739 N N . GLY A 1 92 ? -20.833 7.819 18.039 1.00 97.81 92 GLY A N 1
ATOM 740 C CA . GLY A 1 92 ? -20.538 6.972 19.202 1.00 97.81 92 GLY A CA 1
ATOM 741 C C . GLY A 1 92 ? -20.011 7.758 20.394 1.00 97.81 92 GLY A C 1
ATOM 742 O O . GLY A 1 92 ? -20.445 7.523 21.517 1.00 97.81 92 GLY A O 1
ATOM 743 N N . LEU A 1 93 ? -19.114 8.709 20.132 1.00 97.69 93 LEU A N 1
ATOM 744 C CA . LEU A 1 93 ? -18.563 9.618 21.133 1.00 97.69 93 LEU A CA 1
ATOM 745 C C . LEU A 1 93 ? -19.611 10.551 21.747 1.00 97.69 93 LEU A C 1
ATOM 747 O O . LEU A 1 93 ? -19.421 11.010 22.868 1.00 97.69 93 LEU A O 1
ATOM 751 N N . ASN A 1 94 ? -20.682 10.870 21.024 1.00 97.31 94 ASN A N 1
ATOM 752 C CA . ASN A 1 94 ? -21.778 11.691 21.539 1.00 97.31 94 ASN A CA 1
ATOM 753 C C . ASN A 1 94 ? -22.807 10.847 22.296 1.00 97.31 94 ASN A C 1
ATOM 755 O O . ASN A 1 94 ? -23.316 11.287 23.319 1.00 97.31 94 ASN A O 1
ATOM 759 N N . ASP A 1 95 ? -23.072 9.629 21.823 1.00 97.81 95 ASP A N 1
ATOM 760 C CA . ASP A 1 95 ? -23.984 8.695 22.479 1.00 97.81 95 ASP A CA 1
ATOM 761 C C . ASP A 1 95 ? -23.414 8.185 23.819 1.00 97.81 95 ASP A C 1
ATOM 763 O O . ASP A 1 95 ? -24.183 7.861 24.720 1.00 97.81 95 ASP A O 1
ATOM 767 N N . HIS A 1 96 ? -22.080 8.075 23.937 1.00 96.75 96 HIS A N 1
ATOM 768 C CA . HIS A 1 96 ? -21.368 7.538 25.112 1.00 96.75 96 HIS A CA 1
ATOM 769 C C . HIS A 1 96 ? -20.126 8.389 25.446 1.00 96.75 96 HIS A C 1
ATOM 771 O O . HIS A 1 96 ? -19.000 7.920 25.268 1.00 96.75 96 HIS A O 1
ATOM 777 N N . PRO A 1 97 ? -20.280 9.647 25.897 1.00 94.94 97 PRO A N 1
ATOM 778 C CA . PRO A 1 97 ? -19.166 10.593 26.015 1.00 94.94 97 PRO A CA 1
ATOM 779 C C . PRO A 1 97 ? -18.109 10.228 27.062 1.00 94.94 97 PRO A C 1
ATOM 781 O O . PRO A 1 97 ? -16.959 10.614 26.875 1.00 94.94 97 PRO A O 1
ATOM 784 N N . GLY A 1 98 ? -18.478 9.485 28.112 1.00 92.44 98 GLY A N 1
ATOM 785 C CA . GLY A 1 98 ? -17.565 9.014 29.164 1.00 92.44 98 GLY A CA 1
ATOM 786 C C . GLY A 1 98 ? -17.094 7.565 29.007 1.00 92.44 98 GLY A C 1
ATOM 787 O O . GLY A 1 98 ? -16.490 7.023 29.924 1.00 92.44 98 GLY A O 1
ATOM 788 N N . ALA A 1 99 ? -17.417 6.907 27.891 1.00 96.00 99 ALA A N 1
ATOM 789 C CA . ALA A 1 99 ? -16.970 5.541 27.639 1.00 96.00 99 ALA A CA 1
ATOM 790 C C . ALA A 1 99 ? -15.549 5.502 27.065 1.00 96.00 99 ALA A C 1
ATOM 792 O O . ALA A 1 99 ? -15.103 6.449 26.421 1.00 96.00 99 ALA A O 1
ATOM 793 N N . VAL A 1 100 ? -14.887 4.354 27.196 1.00 96.38 100 VAL A N 1
ATOM 794 C CA . VAL A 1 100 ? -13.618 4.075 26.512 1.00 96.38 100 VAL A CA 1
ATOM 795 C C . VAL A 1 100 ? -13.913 3.651 25.079 1.00 96.38 100 VAL A C 1
ATOM 797 O O . VAL A 1 100 ? -14.502 2.595 24.842 1.00 96.38 100 VAL A O 1
ATOM 800 N N . HIS A 1 101 ? -13.493 4.451 24.100 1.00 97.94 101 HIS A N 1
ATOM 801 C CA . HIS A 1 101 ? -13.729 4.196 22.677 1.00 97.94 101 HIS A CA 1
ATOM 802 C C . HIS A 1 101 ? -12.528 3.522 22.025 1.00 97.94 101 HIS A C 1
ATOM 804 O O . HIS A 1 101 ? -11.472 4.132 21.835 1.00 97.94 101 HIS A O 1
ATOM 810 N N . ILE A 1 102 ? -12.720 2.269 21.613 1.00 98.31 102 ILE A N 1
ATOM 811 C CA . ILE A 1 102 ? -11.722 1.471 20.899 1.00 98.31 102 ILE A CA 1
ATOM 812 C C . ILE A 1 102 ? -12.224 1.143 19.497 1.00 98.31 102 ILE A C 1
ATOM 814 O O . ILE A 1 102 ? -13.374 0.746 19.303 1.00 98.31 102 ILE A O 1
ATOM 818 N N . VAL A 1 103 ? -11.348 1.247 18.498 1.00 98.50 103 VAL A N 1
ATOM 819 C CA . VAL A 1 103 ? -11.634 0.768 17.140 1.00 98.50 103 VAL A CA 1
ATOM 820 C C . VAL A 1 103 ? -10.842 -0.501 16.864 1.00 98.50 103 VAL A C 1
ATOM 822 O O . VAL A 1 103 ? -9.618 -0.481 16.914 1.00 98.50 103 VAL A O 1
ATOM 825 N N . VAL A 1 104 ? -11.514 -1.596 16.514 1.00 98.44 104 VAL A N 1
ATOM 826 C CA . VAL A 1 104 ? -10.869 -2.849 16.093 1.00 98.44 104 VAL A CA 1
ATOM 827 C C . VAL A 1 104 ? -11.053 -3.017 14.593 1.00 98.44 104 VAL A C 1
ATOM 829 O O . VAL A 1 104 ? -12.169 -3.174 14.092 1.00 98.44 104 VAL A O 1
ATOM 832 N N . ALA A 1 105 ? -9.949 -2.966 13.860 1.00 97.88 105 ALA A N 1
ATOM 833 C CA . ALA A 1 105 ? -9.939 -2.904 12.413 1.00 97.88 105 ALA A CA 1
ATOM 834 C C . ALA A 1 105 ? -9.140 -4.061 11.805 1.00 97.88 105 ALA A C 1
ATOM 836 O O . ALA A 1 105 ? -8.026 -4.351 12.236 1.00 97.88 105 ALA A O 1
ATOM 837 N N . HIS A 1 106 ? -9.699 -4.702 10.778 1.00 96.25 106 HIS A N 1
ATOM 838 C CA . HIS A 1 106 ? -9.065 -5.825 10.083 1.00 96.25 106 HIS A CA 1
ATOM 839 C C . HIS A 1 106 ? -8.626 -5.446 8.665 1.00 96.25 106 HIS A C 1
ATOM 841 O O . HIS A 1 106 ? -9.403 -4.844 7.916 1.00 96.25 106 HIS A O 1
ATOM 847 N N . SER A 1 107 ? -7.424 -5.863 8.257 1.00 93.75 107 SER A N 1
ATOM 848 C CA . SER A 1 107 ? -6.898 -5.703 6.897 1.00 93.75 107 SER A CA 1
ATOM 849 C C . SER A 1 107 ? -7.022 -4.243 6.415 1.00 93.75 107 SER A C 1
ATOM 851 O O . SER A 1 107 ? -6.617 -3.314 7.113 1.00 93.75 107 SER A O 1
ATOM 853 N N . HIS A 1 108 ? -7.616 -3.976 5.247 1.00 94.62 108 HIS A N 1
ATOM 854 C CA . HIS A 1 108 ? -7.834 -2.608 4.755 1.00 94.62 108 HIS A CA 1
ATOM 855 C C . HIS A 1 108 ? -8.713 -1.730 5.657 1.00 94.62 108 HIS A C 1
ATOM 857 O O . HIS A 1 108 ? -8.631 -0.506 5.546 1.00 94.62 108 HIS A O 1
ATOM 863 N N . GLY A 1 109 ? -9.480 -2.318 6.578 1.00 96.69 109 GLY A N 1
ATOM 864 C CA . GLY A 1 109 ? -10.203 -1.578 7.605 1.00 96.69 109 GLY A CA 1
ATOM 865 C C . GLY A 1 109 ? -9.269 -0.729 8.466 1.00 96.69 109 GLY A C 1
ATOM 866 O O . GLY A 1 109 ? -9.620 0.397 8.794 1.00 96.69 109 GLY A O 1
ATOM 867 N N . GLY A 1 110 ? -8.045 -1.199 8.746 1.00 96.56 110 GLY A N 1
ATOM 868 C CA . GLY A 1 110 ? -7.062 -0.421 9.505 1.00 96.56 110 GLY A CA 1
ATOM 869 C C . GLY A 1 110 ? -6.647 0.867 8.793 1.00 96.56 110 GLY A C 1
ATOM 870 O O . GLY A 1 110 ? -6.581 1.924 9.415 1.00 96.56 110 GLY A O 1
ATOM 871 N N . ASN A 1 111 ? -6.469 0.817 7.468 1.00 95.81 111 ASN A N 1
ATOM 872 C CA . ASN A 1 111 ? -6.199 2.020 6.675 1.00 95.81 111 ASN A CA 1
ATOM 873 C C . ASN A 1 111 ? -7.397 2.982 6.702 1.00 95.81 111 ASN A C 1
ATOM 875 O O . ASN A 1 111 ? -7.205 4.181 6.876 1.00 95.81 111 ASN A O 1
ATOM 879 N N . VAL A 1 112 ? -8.628 2.471 6.554 1.00 96.94 112 VAL A N 1
ATOM 880 C CA . VAL A 1 112 ? -9.857 3.286 6.630 1.00 96.94 112 VAL A CA 1
ATOM 881 C C . VAL A 1 112 ? -9.957 3.989 7.985 1.00 96.94 112 VAL A C 1
ATOM 883 O O . VAL A 1 112 ? -10.207 5.194 8.026 1.00 96.94 112 VAL A O 1
ATOM 886 N N . THR A 1 113 ? -9.687 3.268 9.076 1.00 97.12 113 THR A N 1
ATOM 887 C CA . THR A 1 113 ? -9.649 3.827 10.431 1.00 97.12 113 THR A CA 1
ATOM 888 C C . THR A 1 113 ? -8.603 4.927 10.555 1.00 97.12 113 THR A C 1
ATOM 890 O O . THR A 1 113 ? -8.953 6.045 10.925 1.00 97.12 113 THR A O 1
ATOM 893 N N . LEU A 1 114 ? -7.343 4.676 10.194 1.00 96.19 114 LEU A N 1
ATOM 894 C CA . LEU A 1 114 ? -6.297 5.697 10.326 1.00 96.19 114 LEU A CA 1
ATOM 895 C C . LEU A 1 114 ? -6.553 6.927 9.443 1.00 96.19 114 LEU A C 1
ATOM 897 O O . LEU A 1 114 ? -6.330 8.050 9.892 1.00 96.19 114 LEU A O 1
ATOM 901 N N . MET A 1 115 ? -7.083 6.746 8.230 1.00 95.38 115 MET A N 1
ATOM 902 C CA . MET A 1 115 ? -7.504 7.868 7.383 1.00 95.38 115 MET A CA 1
ATOM 903 C C . MET A 1 115 ? -8.643 8.672 8.023 1.00 95.38 115 MET A C 1
ATOM 905 O O . MET A 1 115 ? -8.634 9.896 7.946 1.00 95.38 115 MET A O 1
ATOM 909 N N . SER A 1 116 ? -9.601 8.018 8.693 1.00 95.81 116 SER A N 1
ATOM 910 C C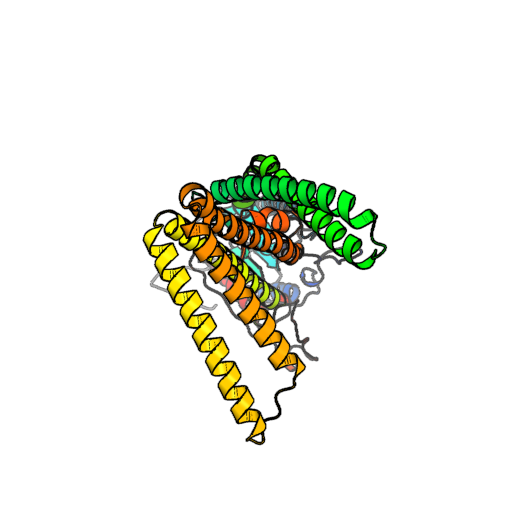A . SER A 1 116 ? -10.726 8.714 9.341 1.00 95.81 116 SER A CA 1
ATOM 911 C C . SER A 1 116 ? -10.285 9.611 10.504 1.00 95.81 116 SER A C 1
ATOM 913 O O . SER A 1 116 ? -10.899 10.650 10.744 1.00 95.81 116 SER A O 1
ATOM 915 N N . LEU A 1 117 ? -9.197 9.232 11.184 1.00 95.31 117 LEU A N 1
ATOM 916 C CA . LEU A 1 117 ? -8.631 9.958 12.323 1.00 95.31 117 LEU A CA 1
ATOM 917 C C . LEU A 1 117 ? -7.610 11.027 11.906 1.00 95.31 117 LEU A C 1
ATOM 919 O O . LEU A 1 117 ? -7.410 11.999 12.629 1.00 95.31 117 LEU A O 1
ATOM 923 N N . GLY A 1 118 ? -6.954 10.866 10.753 1.00 90.00 118 GLY A N 1
ATOM 924 C CA . GLY A 1 118 ? -5.820 11.704 10.361 1.00 90.00 118 GLY A CA 1
ATOM 925 C C . GLY A 1 118 ? -6.143 13.189 10.155 1.00 90.00 118 GLY A C 1
ATOM 926 O O . GLY A 1 118 ? -5.317 14.045 10.477 1.00 90.00 118 GLY A O 1
ATOM 927 N N . ASP A 1 119 ? -7.327 13.510 9.635 1.00 82.00 119 ASP A N 1
ATOM 928 C CA . ASP A 1 119 ? -7.731 14.890 9.315 1.00 82.00 119 ASP A CA 1
ATOM 929 C C . ASP A 1 119 ? -8.544 15.582 10.422 1.00 82.00 119 ASP A C 1
ATOM 931 O O . ASP A 1 119 ? -8.950 16.729 10.258 1.00 82.00 119 ASP A O 1
ATOM 935 N N . CYS A 1 120 ? -8.785 14.920 11.559 1.00 91.69 120 CYS A N 1
ATOM 936 C CA . CYS A 1 120 ? -9.632 15.448 12.628 1.00 91.69 120 CYS A CA 1
ATOM 937 C C . CYS A 1 120 ? -8.961 15.246 13.993 1.00 91.69 120 CYS A C 1
ATOM 939 O O . CYS A 1 120 ? -9.149 14.214 14.637 1.00 91.69 120 CYS A O 1
ATOM 941 N N . SER A 1 121 ? -8.163 16.230 14.431 1.00 91.94 121 SER A N 1
ATOM 942 C CA . SER A 1 121 ? -7.428 16.171 15.707 1.00 91.94 121 SER A CA 1
ATOM 943 C C . SER A 1 121 ? -8.354 15.936 16.901 1.00 91.94 121 SER A C 1
ATOM 945 O O . SER A 1 121 ? -8.070 15.063 17.714 1.00 91.94 121 SER A O 1
ATOM 947 N N . SER A 1 122 ? -9.501 16.617 16.938 1.00 94.62 122 SER A N 1
ATOM 948 C CA . SER A 1 122 ? -10.501 16.473 18.001 1.00 94.62 122 SER A CA 1
ATOM 949 C C . SER A 1 122 ? -11.093 15.065 18.083 1.00 94.62 122 SER A C 1
ATOM 951 O O . SER A 1 122 ? -11.277 14.538 19.177 1.00 94.62 122 SER A O 1
ATOM 953 N N . LEU A 1 123 ? -11.348 14.411 16.944 1.00 95.62 123 LEU A N 1
ATOM 954 C CA . LEU A 1 123 ? -11.778 13.010 16.936 1.00 95.62 123 LEU A CA 1
ATOM 955 C C . LEU A 1 123 ? -10.648 12.096 17.421 1.00 95.62 123 LEU A C 1
ATOM 957 O O . LEU A 1 123 ? -10.856 11.223 18.257 1.00 95.62 123 LEU A O 1
ATOM 961 N N . ARG A 1 124 ? -9.441 12.311 16.893 1.00 95.38 124 ARG A N 1
ATOM 962 C CA . ARG A 1 124 ? -8.249 11.517 17.193 1.00 95.38 124 ARG A CA 1
ATOM 963 C C . ARG A 1 124 ? -7.893 11.526 18.683 1.00 95.38 124 ARG A C 1
ATOM 965 O O . ARG A 1 124 ? -7.485 10.497 19.207 1.00 95.38 124 ARG A O 1
ATOM 972 N N . GLU A 1 125 ? -8.049 12.662 19.353 1.00 94.31 125 GLU A N 1
ATOM 973 C CA . GLU A 1 125 ? -7.754 12.825 20.781 1.00 94.31 125 GLU A CA 1
ATOM 974 C C . GLU A 1 125 ? -8.752 12.090 21.682 1.00 94.31 125 GLU A C 1
ATOM 976 O O . GLU A 1 125 ? -8.345 11.556 22.717 1.00 94.31 125 GLU A O 1
ATOM 981 N N . ARG A 1 126 ? -10.021 12.009 21.253 1.00 95.88 126 ARG A N 1
ATOM 982 C CA . ARG A 1 126 ? -11.120 11.357 21.983 1.00 95.88 126 ARG A CA 1
ATOM 983 C C . ARG A 1 126 ? -11.205 9.841 21.788 1.00 95.88 126 ARG A C 1
ATOM 985 O O . ARG A 1 126 ? -11.900 9.179 22.546 1.00 95.88 126 ARG A O 1
ATOM 992 N N . ILE A 1 127 ? -10.527 9.277 20.788 1.00 97.19 127 ILE A N 1
ATOM 993 C CA . ILE A 1 127 ? -10.414 7.821 20.635 1.00 97.19 127 ILE A CA 1
ATOM 994 C C . ILE A 1 127 ? -9.277 7.309 21.531 1.00 97.19 127 ILE A C 1
ATOM 996 O O . ILE A 1 127 ? -8.119 7.719 21.395 1.00 97.19 127 ILE A O 1
ATOM 1000 N N . ASN A 1 128 ? -9.604 6.390 22.443 1.00 97.19 128 ASN A N 1
ATOM 1001 C CA . ASN A 1 128 ? -8.653 5.832 23.409 1.00 97.19 128 ASN A CA 1
ATOM 1002 C C . ASN A 1 128 ? -7.662 4.871 22.744 1.00 97.19 128 ASN A C 1
ATOM 1004 O O . ASN A 1 128 ? -6.521 4.751 23.194 1.00 97.19 128 ASN A O 1
ATOM 1008 N N . GLY A 1 129 ? -8.069 4.210 21.656 1.00 97.56 129 GLY A N 1
ATOM 1009 C CA . GLY A 1 129 ? -7.213 3.235 21.004 1.00 97.56 129 GLY A CA 1
ATOM 1010 C C . GLY A 1 129 ? -7.709 2.691 19.667 1.00 97.56 129 GLY A C 1
ATOM 1011 O O . GLY A 1 129 ? -8.907 2.629 19.392 1.00 97.56 129 GLY A O 1
ATOM 1012 N N . VAL A 1 130 ? -6.765 2.246 18.839 1.00 98.25 130 VAL A N 1
ATOM 1013 C CA . VAL A 1 130 ? -7.015 1.515 17.596 1.00 98.25 130 VAL A CA 1
ATOM 1014 C C . VAL A 1 130 ? -6.222 0.215 17.594 1.00 98.25 130 VAL A C 1
ATOM 1016 O O . VAL A 1 130 ? -5.019 0.203 17.832 1.00 98.25 130 VAL A O 1
ATOM 1019 N N . VAL A 1 131 ? -6.895 -0.876 17.251 1.00 98.44 131 VAL A N 1
ATOM 1020 C CA . VAL A 1 131 ? -6.315 -2.197 17.029 1.00 98.44 131 VAL A CA 1
ATOM 1021 C C . VAL A 1 131 ? -6.338 -2.489 15.535 1.00 98.44 131 VAL A C 1
ATOM 1023 O O . VAL A 1 131 ? -7.392 -2.457 14.902 1.00 98.44 131 VAL A O 1
ATOM 1026 N N . CYS A 1 132 ? -5.177 -2.779 14.962 1.00 97.75 132 CYS A N 1
ATOM 1027 C CA . CYS A 1 132 ? -4.993 -3.140 13.563 1.00 97.75 132 CYS A CA 1
ATOM 1028 C C . CYS A 1 132 ? -4.590 -4.612 13.450 1.00 97.75 132 CYS A C 1
ATOM 1030 O O . CYS A 1 132 ? -3.473 -4.987 13.800 1.00 97.75 132 CYS A O 1
ATOM 1032 N N . LEU A 1 133 ? -5.501 -5.432 12.928 1.00 96.50 133 LEU A N 1
ATOM 1033 C CA . LEU A 1 133 ? -5.323 -6.866 12.713 1.00 96.50 133 LEU A CA 1
ATOM 1034 C C . LEU A 1 133 ? -4.993 -7.120 11.241 1.00 96.50 133 LEU A C 1
ATOM 1036 O O . LEU A 1 133 ? -5.822 -6.835 10.375 1.00 96.50 133 LEU A O 1
ATOM 1040 N N . ALA A 1 134 ? -3.804 -7.653 10.950 1.00 94.50 134 ALA A N 1
ATOM 1041 C CA . ALA A 1 134 ? -3.374 -7.988 9.585 1.00 94.50 134 ALA A CA 1
ATOM 1042 C C . ALA A 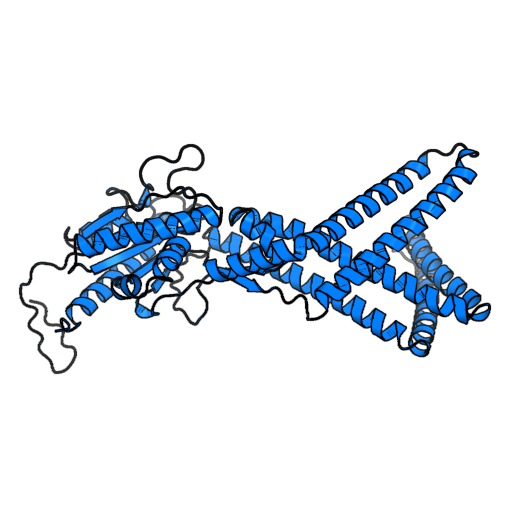1 134 ? -3.469 -6.813 8.583 1.00 94.50 134 ALA A C 1
ATOM 1044 O O . ALA A 1 134 ? -3.669 -7.007 7.384 1.00 94.50 134 ALA A O 1
ATOM 1045 N N . THR A 1 135 ? -3.351 -5.569 9.057 1.00 94.88 135 THR A N 1
ATOM 1046 C CA . THR A 1 135 ? -3.451 -4.370 8.211 1.00 94.88 135 THR A CA 1
ATOM 1047 C C . THR A 1 135 ? -2.223 -4.254 7.301 1.00 94.88 135 THR A C 1
ATOM 1049 O O . THR A 1 135 ? -1.109 -4.197 7.820 1.00 94.88 135 THR A O 1
ATOM 1052 N N . PRO A 1 136 ? -2.381 -4.198 5.963 1.00 93.44 136 PRO A N 1
ATOM 1053 C CA . PRO A 1 136 ? -1.306 -3.794 5.064 1.00 93.44 136 PRO A CA 1
ATOM 1054 C C . PRO A 1 136 ? -1.309 -2.265 4.978 1.00 93.44 136 PRO A C 1
ATOM 1056 O O . PRO A 1 136 ? -2.164 -1.690 4.299 1.00 93.44 136 PRO A O 1
ATOM 1059 N N . PHE A 1 137 ? -0.426 -1.586 5.707 1.00 93.81 137 PHE A N 1
ATOM 1060 C CA . PHE A 1 137 ? -0.392 -0.122 5.717 1.00 93.81 137 PHE A CA 1
ATOM 1061 C C . PHE A 1 137 ? 0.092 0.376 4.358 1.00 93.81 137 PHE A C 1
ATOM 1063 O O . PHE A 1 137 ? 1.230 0.126 3.977 1.00 93.81 137 PHE A O 1
ATOM 1070 N N . ILE A 1 138 ? -0.787 1.032 3.599 1.00 92.31 138 ILE A N 1
ATOM 1071 C CA . ILE A 1 138 ? -0.451 1.498 2.252 1.00 92.31 138 ILE A CA 1
ATOM 1072 C C . ILE A 1 138 ? 0.331 2.798 2.389 1.00 92.31 138 ILE A C 1
ATOM 1074 O O . ILE A 1 138 ? -0.207 3.789 2.876 1.00 92.31 138 ILE A O 1
ATOM 1078 N N . LEU A 1 139 ? 1.575 2.809 1.926 1.00 92.31 139 LEU A N 1
ATOM 1079 C CA . LEU A 1 139 ? 2.421 3.990 1.891 1.00 92.31 139 LEU A CA 1
ATOM 1080 C C . LEU A 1 139 ? 2.656 4.404 0.451 1.00 92.31 139 LEU A C 1
ATOM 1082 O O . LEU A 1 139 ? 3.011 3.594 -0.398 1.00 92.31 139 LEU A O 1
ATOM 1086 N N . ALA A 1 140 ? 2.489 5.692 0.186 1.00 93.06 140 ALA A N 1
ATOM 1087 C CA . ALA A 1 140 ? 2.798 6.281 -1.101 1.00 93.06 140 ALA A CA 1
ATOM 1088 C C . ALA A 1 140 ? 3.944 7.277 -0.940 1.00 93.06 140 ALA A C 1
ATOM 1090 O O . ALA A 1 140 ? 3.850 8.242 -0.181 1.00 93.06 140 ALA A O 1
ATOM 1091 N N . GLN A 1 141 ? 5.022 7.055 -1.680 1.00 91.88 141 GLN A N 1
ATOM 1092 C CA . GLN A 1 141 ? 6.162 7.962 -1.753 1.00 91.88 141 GLN A CA 1
ATOM 1093 C C . GLN A 1 141 ? 6.354 8.413 -3.196 1.00 91.88 141 GLN A C 1
ATOM 1095 O O . GLN A 1 141 ? 5.993 7.689 -4.123 1.00 91.88 141 GLN A O 1
ATOM 1100 N N . ASP A 1 142 ? 6.927 9.595 -3.411 1.00 90.94 142 ASP A N 1
ATOM 1101 C CA . ASP A 1 142 ? 7.305 9.985 -4.769 1.00 90.94 142 ASP A CA 1
ATOM 1102 C C . ASP A 1 142 ? 8.358 9.006 -5.285 1.00 90.94 142 ASP A C 1
ATOM 1104 O O . ASP A 1 142 ? 9.357 8.723 -4.617 1.00 90.94 142 ASP A O 1
ATOM 1108 N N . ARG A 1 143 ? 8.155 8.490 -6.497 1.00 85.88 143 ARG A N 1
ATOM 1109 C CA . ARG A 1 143 ? 9.186 7.697 -7.154 1.00 85.88 143 ARG A CA 1
ATOM 1110 C C . ARG A 1 143 ? 10.331 8.636 -7.517 1.00 85.88 143 ARG A C 1
ATOM 1112 O O . ARG A 1 143 ? 10.132 9.614 -8.238 1.00 85.88 143 ARG A O 1
ATOM 1119 N N . ASN A 1 144 ? 11.542 8.325 -7.057 1.00 80.94 144 ASN A N 1
ATOM 1120 C CA . ASN A 1 144 ? 12.728 9.071 -7.464 1.00 80.94 144 ASN A CA 1
ATOM 1121 C C . ASN A 1 144 ? 13.083 8.742 -8.922 1.00 80.94 144 ASN A C 1
ATOM 1123 O O . ASN A 1 144 ? 13.928 7.901 -9.216 1.00 80.94 144 ASN A O 1
ATOM 1127 N N . ILE A 1 145 ? 12.421 9.433 -9.842 1.00 74.38 145 ILE A N 1
ATOM 1128 C CA . ILE A 1 145 ? 12.713 9.398 -11.277 1.00 74.38 145 ILE A CA 1
ATOM 1129 C C . ILE A 1 145 ? 13.974 10.214 -11.634 1.00 74.38 145 ILE A C 1
ATOM 1131 O O . ILE A 1 145 ? 14.417 10.194 -12.780 1.00 74.38 145 ILE A O 1
ATOM 1135 N N . GLY A 1 146 ? 14.593 10.893 -10.658 1.00 69.88 146 GLY A N 1
ATOM 1136 C CA . GLY A 1 146 ? 15.678 11.857 -10.843 1.00 69.88 146 GLY A CA 1
ATOM 1137 C C . GLY A 1 146 ? 15.193 13.208 -11.380 1.00 69.88 146 GLY A C 1
ATOM 1138 O O . GLY A 1 146 ? 14.155 13.290 -12.037 1.00 69.88 146 GLY A O 1
ATOM 1139 N N . THR A 1 147 ? 15.974 14.265 -11.144 1.00 66.19 147 THR A N 1
ATOM 1140 C CA . THR A 1 147 ? 15.736 15.622 -11.684 1.00 66.19 147 THR A CA 1
ATOM 1141 C C . THR A 1 147 ? 15.571 15.622 -13.206 1.00 66.19 147 THR A C 1
ATOM 1143 O O . THR A 1 147 ? 14.760 16.372 -13.743 1.00 66.19 147 THR A O 1
ATOM 1146 N N . ASP A 1 148 ? 16.249 14.693 -13.887 1.00 69.75 148 ASP A N 1
ATOM 1147 C CA . ASP A 1 148 ? 16.230 14.560 -15.344 1.00 69.75 148 ASP A CA 1
ATOM 1148 C C . ASP A 1 148 ? 15.317 13.450 -15.875 1.00 69.75 148 ASP A C 1
ATOM 1150 O O . ASP A 1 148 ? 15.271 13.246 -17.085 1.00 69.75 148 ASP A O 1
ATOM 1154 N N . GLY A 1 149 ? 14.564 12.728 -15.035 1.00 69.56 149 GLY A N 1
ATOM 1155 C CA . GLY A 1 149 ? 13.770 11.572 -15.487 1.00 69.56 149 GLY A CA 1
ATOM 1156 C C . GLY A 1 149 ? 12.788 11.916 -16.609 1.00 69.56 149 GLY A C 1
ATOM 1157 O O . GLY A 1 149 ? 12.696 11.223 -17.622 1.00 69.56 149 GLY A O 1
ATOM 1158 N N . TRP A 1 150 ? 12.118 13.063 -16.482 1.00 74.19 150 TRP A N 1
ATOM 1159 C CA . TRP A 1 150 ? 11.238 13.589 -17.527 1.00 74.19 150 TRP A CA 1
ATOM 1160 C C . TRP A 1 150 ? 11.993 14.104 -18.752 1.00 74.19 150 TRP A C 1
ATOM 1162 O O . TRP A 1 150 ? 11.463 14.044 -19.858 1.00 74.19 150 TRP A O 1
ATOM 1172 N N . THR A 1 151 ? 13.204 14.625 -18.571 1.00 75.12 151 THR A N 1
ATOM 1173 C CA . THR A 1 151 ? 14.064 15.086 -19.667 1.00 75.12 151 THR A CA 1
ATOM 1174 C C . THR A 1 151 ? 14.546 13.901 -20.496 1.00 75.12 151 THR A C 1
ATOM 1176 O O . THR A 1 151 ? 14.478 13.953 -21.721 1.00 75.12 151 THR A O 1
ATOM 1179 N N . ILE A 1 152 ? 14.954 12.811 -19.840 1.00 68.88 152 ILE A N 1
ATOM 1180 C CA . ILE A 1 152 ? 15.318 11.541 -20.474 1.00 68.88 152 ILE A CA 1
ATOM 1181 C C . ILE A 1 152 ? 14.109 10.969 -21.213 1.00 68.88 152 ILE A C 1
ATOM 1183 O O . ILE A 1 152 ? 14.242 10.606 -22.376 1.00 68.88 152 ILE A O 1
ATOM 1187 N N . LEU A 1 153 ? 12.919 10.968 -20.597 1.00 69.56 153 LEU A N 1
ATOM 1188 C CA . LEU A 1 153 ? 11.703 10.504 -21.269 1.00 69.56 153 LEU A CA 1
ATOM 1189 C C . LEU A 1 153 ? 11.401 11.337 -22.521 1.00 69.56 153 LEU A C 1
ATOM 1191 O O . LEU A 1 153 ? 11.186 10.771 -23.587 1.00 69.56 153 LEU A O 1
ATOM 1195 N N . LYS A 1 154 ? 11.445 12.674 -22.431 1.00 72.88 154 LYS A N 1
ATOM 1196 C CA . LYS A 1 154 ? 11.245 13.563 -23.588 1.00 72.88 154 LYS A CA 1
ATOM 1197 C C . LYS A 1 154 ? 12.265 13.296 -24.698 1.00 72.88 154 LYS A C 1
ATOM 1199 O O . LYS A 1 154 ? 11.868 13.114 -25.844 1.00 72.88 154 LYS A O 1
ATOM 1204 N N . LYS A 1 155 ? 13.560 13.239 -24.364 1.00 69.88 155 LYS A N 1
ATOM 1205 C CA . LYS A 1 155 ? 14.642 12.958 -25.324 1.00 69.88 155 LYS A CA 1
ATOM 1206 C C . LYS A 1 155 ? 14.476 11.582 -25.968 1.00 69.88 155 LYS A C 1
ATOM 1208 O O . LYS A 1 155 ? 14.551 11.480 -27.187 1.00 69.88 155 LYS A O 1
ATOM 1213 N N . GLY A 1 156 ? 14.179 10.558 -25.170 1.00 66.25 156 GLY A N 1
ATOM 1214 C CA . GLY A 1 156 ? 13.902 9.205 -25.650 1.00 66.25 156 GLY A CA 1
ATOM 1215 C C . GLY A 1 156 ? 12.662 9.137 -26.542 1.00 66.25 156 GLY A C 1
ATOM 1216 O O . GLY A 1 156 ? 12.676 8.425 -27.536 1.00 66.25 156 GLY A O 1
ATOM 1217 N N . THR A 1 157 ? 11.622 9.928 -26.257 1.00 68.56 157 THR A N 1
ATOM 1218 C CA . THR A 1 157 ? 10.417 10.009 -27.104 1.00 68.56 157 THR A CA 1
ATOM 1219 C C . THR A 1 157 ? 10.739 10.612 -28.462 1.00 68.56 157 THR A C 1
ATOM 1221 O O . THR A 1 157 ? 10.376 10.046 -29.485 1.00 68.56 157 THR A O 1
ATOM 1224 N N . VAL A 1 158 ? 11.443 11.748 -28.481 1.00 71.69 158 VAL A N 1
ATOM 1225 C CA . VAL A 1 158 ? 11.855 12.404 -29.729 1.00 71.69 158 VAL A CA 1
ATOM 1226 C C . VAL A 1 158 ? 12.777 11.483 -30.529 1.00 71.69 158 VAL A C 1
ATOM 1228 O O . VAL A 1 158 ? 12.563 11.302 -31.723 1.00 71.69 158 VAL A O 1
ATOM 1231 N N . GLY A 1 159 ? 13.750 10.846 -29.870 1.00 67.31 159 GLY A N 1
ATOM 1232 C CA . GLY A 1 159 ? 14.637 9.865 -30.496 1.00 67.31 159 GLY A CA 1
ATOM 1233 C C . GLY A 1 159 ? 13.883 8.657 -31.060 1.00 67.31 159 GLY A C 1
ATOM 1234 O O . GLY A 1 159 ? 14.136 8.259 -32.192 1.00 67.31 159 GLY A O 1
ATOM 1235 N N . GLY A 1 160 ? 12.918 8.116 -30.312 1.00 66.81 160 GLY A N 1
ATOM 1236 C CA . GLY A 1 160 ? 12.068 7.006 -30.743 1.00 66.81 160 GLY A CA 1
ATOM 1237 C C . GLY A 1 160 ? 11.167 7.361 -31.927 1.00 66.81 160 GLY A C 1
ATOM 1238 O O . GLY A 1 160 ? 11.098 6.594 -32.881 1.00 66.81 160 GLY A O 1
ATOM 1239 N N . LEU A 1 161 ? 10.542 8.543 -31.916 1.00 70.81 161 LEU A N 1
ATOM 1240 C CA . LEU A 1 161 ? 9.722 9.043 -33.028 1.00 70.81 161 LEU A CA 1
ATOM 1241 C C . LEU A 1 161 ? 10.551 9.275 -34.295 1.00 70.81 161 LEU A C 1
ATOM 1243 O O . LEU A 1 161 ? 10.128 8.893 -35.383 1.00 70.81 161 LEU A O 1
ATOM 1247 N N . LEU A 1 162 ? 11.740 9.871 -34.160 1.00 68.56 162 LEU A N 1
ATOM 1248 C CA . LEU A 1 162 ? 12.666 10.051 -35.280 1.00 68.56 162 LEU A CA 1
ATOM 1249 C C . LEU A 1 162 ? 13.112 8.703 -35.844 1.00 68.56 162 LEU A C 1
ATOM 1251 O O . LEU A 1 162 ? 13.100 8.508 -37.055 1.00 68.56 162 LEU A O 1
ATOM 1255 N N . PHE A 1 163 ? 13.460 7.757 -34.973 1.00 66.25 163 PHE A N 1
ATOM 1256 C CA . PHE A 1 163 ? 13.834 6.412 -35.386 1.00 66.25 163 PHE A CA 1
ATOM 1257 C C . PHE A 1 163 ? 12.685 5.687 -36.094 1.00 66.25 163 PHE A C 1
ATOM 1259 O O . PHE A 1 163 ? 12.913 5.050 -37.121 1.00 66.25 163 PHE A O 1
ATOM 1266 N N . PHE A 1 164 ? 11.455 5.813 -35.588 1.00 68.94 164 PHE A N 1
ATOM 1267 C CA . PHE A 1 164 ? 10.263 5.279 -36.240 1.00 68.94 164 PHE A CA 1
ATOM 1268 C C . PHE A 1 164 ? 10.083 5.876 -37.636 1.00 68.94 164 PHE A C 1
ATOM 1270 O O . PHE A 1 164 ? 9.928 5.128 -38.593 1.00 68.94 164 PHE A O 1
ATOM 1277 N N . ALA A 1 165 ? 10.175 7.202 -37.770 1.00 74.50 165 ALA A N 1
ATOM 1278 C CA . ALA A 1 165 ? 10.055 7.877 -39.058 1.00 74.50 165 ALA A CA 1
ATOM 1279 C C . ALA A 1 165 ? 11.130 7.411 -40.054 1.00 74.50 165 ALA A C 1
ATOM 1281 O O . ALA A 1 165 ? 10.810 7.095 -41.197 1.00 74.50 165 ALA A O 1
ATOM 1282 N N . VAL A 1 166 ? 12.390 7.304 -39.618 1.00 72.75 166 VAL A N 1
ATOM 1283 C CA . VAL A 1 166 ? 13.491 6.803 -40.460 1.00 72.75 166 VAL A CA 1
ATOM 1284 C C . VAL A 1 166 ? 13.266 5.341 -40.848 1.00 72.75 166 VAL A C 1
ATOM 1286 O O . VAL A 1 166 ? 13.362 5.007 -42.025 1.00 72.75 166 VAL A O 1
ATOM 1289 N N . SER A 1 167 ? 12.918 4.479 -39.890 1.00 66.38 167 SER A N 1
ATOM 1290 C CA . SER A 1 167 ? 12.653 3.055 -40.140 1.00 66.38 167 SER A CA 1
ATOM 1291 C C . SER A 1 167 ? 11.469 2.856 -41.083 1.00 66.38 167 SER A C 1
ATOM 1293 O O . SER A 1 167 ? 11.518 1.994 -41.950 1.00 66.38 167 SER A O 1
ATOM 1295 N N . PHE A 1 168 ? 10.430 3.682 -40.954 1.00 75.38 168 PHE A N 1
ATOM 1296 C CA . PHE A 1 168 ? 9.268 3.681 -41.836 1.00 75.38 168 PHE A CA 1
ATOM 1297 C C . PHE A 1 168 ? 9.641 4.086 -43.266 1.00 75.38 168 PHE A C 1
ATOM 1299 O O . PHE A 1 168 ? 9.227 3.433 -44.218 1.00 75.38 168 PHE A O 1
ATOM 1306 N N . VAL A 1 169 ? 10.465 5.126 -43.436 1.00 75.31 169 VAL A N 1
ATOM 1307 C CA . VAL A 1 169 ? 10.962 5.530 -44.762 1.00 75.31 169 VAL A CA 1
ATOM 1308 C C . VAL A 1 169 ? 11.813 4.424 -45.386 1.00 75.31 169 VAL A C 1
ATOM 1310 O O . VAL A 1 169 ? 11.595 4.083 -46.546 1.00 75.31 169 VAL A O 1
ATOM 1313 N N . LEU A 1 170 ? 12.742 3.833 -44.625 1.00 72.06 170 LEU A N 1
ATOM 1314 C CA . LEU A 1 170 ? 13.560 2.711 -45.094 1.00 72.06 170 LEU A CA 1
ATOM 1315 C C . LEU A 1 170 ? 12.694 1.508 -45.479 1.00 72.06 170 LEU A C 1
ATOM 1317 O O . LEU A 1 170 ? 12.906 0.944 -46.545 1.00 72.06 170 LEU A O 1
ATOM 1321 N N . PHE A 1 171 ? 11.674 1.186 -44.679 1.00 71.19 171 PHE A N 1
ATOM 1322 C CA . PHE A 1 171 ? 10.697 0.150 -45.003 1.00 71.19 171 PHE A CA 1
ATOM 1323 C C . PHE A 1 171 ? 9.943 0.459 -46.299 1.00 71.19 171 PHE A C 1
ATOM 1325 O O . PHE A 1 171 ? 9.823 -0.415 -47.144 1.00 71.19 171 PHE A O 1
ATOM 1332 N N . CYS A 1 172 ? 9.461 1.686 -46.505 1.00 75.31 172 CYS A N 1
ATOM 1333 C CA . CYS A 1 172 ? 8.773 2.063 -47.743 1.00 75.31 172 CYS A CA 1
ATOM 1334 C C . CYS A 1 172 ? 9.686 1.936 -48.972 1.00 75.31 172 CYS A C 1
ATOM 1336 O O . CYS A 1 172 ? 9.235 1.485 -50.027 1.00 75.31 172 CYS A O 1
ATOM 1338 N N . LEU A 1 173 ? 10.963 2.308 -48.843 1.00 73.31 173 LEU A N 1
ATOM 1339 C CA . LEU A 1 173 ? 11.963 2.165 -49.904 1.00 73.31 173 LEU A CA 1
ATOM 1340 C C . LEU A 1 173 ? 12.265 0.690 -50.192 1.00 73.31 173 LEU A C 1
ATOM 1342 O O . LEU A 1 173 ? 12.212 0.269 -51.345 1.00 73.31 173 LEU A O 1
ATOM 1346 N N . GLU A 1 174 ? 12.527 -0.096 -49.150 1.00 70.25 174 GLU A N 1
ATOM 1347 C CA . GLU A 1 174 ? 12.797 -1.530 -49.238 1.00 70.25 174 GLU A CA 1
ATOM 1348 C C . GLU A 1 174 ? 11.584 -2.290 -49.783 1.00 70.25 174 GLU A C 1
ATOM 1350 O O . GLU A 1 174 ? 11.732 -3.070 -50.711 1.00 70.25 174 GLU A O 1
ATOM 1355 N N . PHE A 1 175 ? 10.369 -1.993 -49.321 1.00 71.69 175 PHE A N 1
ATOM 1356 C CA . PHE A 1 175 ? 9.122 -2.550 -49.848 1.00 71.69 175 PHE A CA 1
ATOM 1357 C C . PHE A 1 175 ? 8.914 -2.188 -51.324 1.00 71.69 175 PHE A C 1
ATOM 1359 O O . PHE A 1 175 ? 8.523 -3.040 -52.117 1.00 71.69 175 PHE A O 1
ATOM 1366 N N . SER A 1 176 ? 9.224 -0.955 -51.736 1.00 76.56 176 SER A N 1
ATOM 1367 C CA . SER A 1 176 ? 9.136 -0.543 -53.148 1.00 76.56 176 SER A CA 1
ATOM 1368 C C . SER A 1 176 ? 10.152 -1.268 -54.042 1.00 76.56 176 SER A C 1
ATOM 1370 O O . SER A 1 176 ? 9.890 -1.477 -55.227 1.00 76.56 176 SER A O 1
ATOM 1372 N N . LEU A 1 177 ? 11.299 -1.669 -53.485 1.00 72.00 177 LEU A N 1
ATOM 1373 C CA . LEU A 1 177 ? 12.354 -2.408 -54.184 1.00 72.00 177 LEU A CA 1
ATOM 1374 C C . LEU A 1 177 ? 12.104 -3.929 -54.183 1.00 72.00 177 LEU A C 1
ATOM 1376 O O . LEU A 1 177 ? 12.227 -4.569 -55.227 1.00 72.00 177 LEU A O 1
ATOM 1380 N N . LEU A 1 178 ? 11.722 -4.496 -53.035 1.00 65.44 178 LEU A N 1
ATOM 1381 C CA . LEU A 1 178 ? 11.537 -5.930 -52.790 1.00 65.44 178 LEU A CA 1
ATOM 1382 C C . LEU A 1 178 ? 10.152 -6.452 -53.165 1.00 65.44 178 LEU A C 1
ATOM 1384 O O . LEU A 1 178 ? 10.036 -7.641 -53.419 1.00 65.44 178 LEU A O 1
ATOM 1388 N N . SER A 1 179 ? 9.113 -5.618 -53.285 1.00 65.62 179 SER A N 1
ATOM 1389 C CA . SER A 1 179 ? 7.802 -6.056 -53.816 1.00 65.62 179 SER A CA 1
ATOM 1390 C C . SER A 1 179 ? 7.871 -6.598 -55.252 1.00 65.62 179 SER A C 1
ATOM 1392 O O . SER A 1 179 ? 6.902 -7.172 -55.741 1.00 65.62 179 SER A O 1
ATOM 1394 N N . ARG A 1 180 ? 9.024 -6.466 -55.920 1.00 66.75 180 ARG A N 1
ATOM 1395 C CA . ARG A 1 180 ? 9.340 -7.116 -57.199 1.00 66.75 180 ARG A CA 1
ATOM 1396 C C . ARG A 1 180 ? 9.875 -8.552 -57.064 1.00 66.75 180 ARG A C 1
ATOM 1398 O O . ARG A 1 180 ? 10.051 -9.209 -58.082 1.00 66.75 180 ARG A O 1
ATOM 1405 N N . ILE A 1 181 ? 10.167 -9.027 -55.852 1.00 63.56 181 ILE A N 1
ATOM 1406 C CA . ILE A 1 181 ? 10.795 -10.323 -55.557 1.00 63.56 181 ILE A CA 1
ATOM 1407 C C . ILE A 1 181 ? 9.883 -11.068 -54.560 1.00 63.56 181 ILE A C 1
ATOM 1409 O O . ILE A 1 181 ? 9.695 -10.628 -53.433 1.00 63.56 181 ILE A O 1
ATOM 1413 N N . GLU A 1 182 ? 9.284 -12.186 -54.977 1.00 58.97 182 GLU A N 1
ATOM 1414 C CA . GLU A 1 182 ? 8.074 -12.824 -54.402 1.00 58.97 182 GLU A CA 1
ATOM 1415 C C . GLU A 1 182 ? 8.142 -13.394 -52.957 1.00 58.97 182 GLU A C 1
ATOM 1417 O O . GLU A 1 182 ? 7.276 -14.174 -52.558 1.00 58.97 182 GLU A O 1
ATOM 1422 N N . ASN A 1 183 ? 9.103 -13.021 -52.108 1.00 64.12 183 ASN A N 1
ATOM 1423 C CA . ASN A 1 183 ? 9.212 -13.586 -50.754 1.00 64.12 183 ASN A CA 1
ATOM 1424 C C . ASN A 1 183 ? 8.445 -12.780 -49.685 1.00 64.12 183 ASN A C 1
ATOM 1426 O O . ASN A 1 183 ? 8.987 -11.941 -48.971 1.00 64.12 183 ASN A O 1
ATOM 1430 N N . LEU A 1 184 ? 7.157 -13.104 -49.529 1.00 57.91 184 LEU A N 1
ATOM 1431 C CA . LEU A 1 184 ? 6.201 -12.510 -48.572 1.00 57.91 184 LEU A CA 1
ATOM 1432 C C . LEU A 1 184 ? 6.470 -12.807 -47.079 1.00 57.91 184 LEU A C 1
ATOM 1434 O O . LEU A 1 184 ? 5.812 -12.227 -46.209 1.00 57.91 184 LEU A O 1
ATOM 1438 N N . ALA A 1 185 ? 7.385 -13.726 -46.751 1.00 57.38 185 ALA A N 1
ATOM 1439 C CA . ALA A 1 185 ? 7.631 -14.142 -45.367 1.00 57.38 185 ALA A CA 1
ATOM 1440 C C . ALA A 1 185 ? 8.309 -13.045 -44.519 1.00 57.38 185 ALA A C 1
ATOM 1442 O O . ALA A 1 185 ? 7.973 -12.907 -43.342 1.00 57.38 185 ALA A O 1
ATOM 1443 N N . ASP A 1 186 ? 9.172 -12.214 -45.118 1.00 66.06 186 ASP A N 1
ATOM 1444 C CA . ASP A 1 186 ? 9.873 -11.135 -44.404 1.00 66.06 186 ASP A CA 1
ATOM 1445 C C . ASP A 1 186 ? 8.971 -9.923 -44.129 1.00 66.06 186 ASP A C 1
ATOM 1447 O O . ASP A 1 186 ? 9.028 -9.314 -43.060 1.00 66.06 186 ASP A O 1
ATOM 1451 N N . THR A 1 187 ? 8.030 -9.612 -45.028 1.00 68.94 187 THR A N 1
ATOM 1452 C CA . THR A 1 187 ? 7.163 -8.423 -44.915 1.00 68.94 187 THR A CA 1
ATOM 1453 C C . THR A 1 187 ? 6.353 -8.398 -43.609 1.00 68.94 187 THR A C 1
ATOM 1455 O O . THR A 1 187 ? 6.063 -7.329 -43.067 1.00 68.94 187 THR A O 1
ATOM 1458 N N . ARG A 1 188 ? 6.008 -9.571 -43.059 1.00 73.38 188 ARG A N 1
ATOM 1459 C CA . ARG A 1 188 ? 5.253 -9.690 -41.800 1.00 73.38 188 ARG A CA 1
ATOM 1460 C C . ARG A 1 188 ? 6.060 -9.239 -40.584 1.00 73.38 188 ARG A C 1
ATOM 1462 O O . ARG A 1 188 ? 5.505 -8.554 -39.729 1.00 73.38 188 ARG A O 1
ATOM 1469 N N . LEU A 1 189 ? 7.340 -9.607 -40.493 1.00 69.12 189 LEU A N 1
ATOM 1470 C CA . LEU A 1 189 ? 8.192 -9.242 -39.355 1.00 69.12 189 LEU A CA 1
ATOM 1471 C C . LEU A 1 189 ? 8.387 -7.721 -39.289 1.00 69.12 189 LEU A C 1
ATOM 1473 O O . LEU A 1 189 ? 8.238 -7.119 -38.225 1.00 69.12 189 LEU A O 1
ATOM 1477 N N . TYR A 1 190 ? 8.619 -7.095 -40.443 1.00 68.00 190 TYR A N 1
ATOM 1478 C CA . TYR A 1 190 ? 8.714 -5.641 -40.564 1.00 68.00 190 TYR A CA 1
ATOM 1479 C C . TYR A 1 190 ? 7.407 -4.933 -40.198 1.00 68.00 190 TYR A C 1
ATOM 1481 O O . TYR A 1 190 ? 7.428 -3.954 -39.450 1.00 68.00 190 TYR A O 1
ATOM 1489 N N . LEU A 1 191 ? 6.259 -5.443 -40.658 1.00 73.88 191 LEU A N 1
ATOM 1490 C CA . LEU A 1 191 ? 4.957 -4.892 -40.282 1.00 73.88 191 LEU A CA 1
ATOM 1491 C C . LEU A 1 191 ? 4.745 -4.949 -38.761 1.00 73.88 191 LEU A C 1
ATOM 1493 O O . LEU A 1 191 ? 4.332 -3.954 -38.166 1.00 73.88 191 LEU A O 1
ATOM 1497 N N . TRP A 1 192 ? 5.084 -6.069 -38.113 1.00 74.81 192 TRP A N 1
ATOM 1498 C CA . TRP A 1 192 ? 5.020 -6.190 -36.653 1.00 74.81 192 TRP A CA 1
ATOM 1499 C C . TRP A 1 192 ? 5.946 -5.205 -35.940 1.00 74.81 192 TRP A C 1
ATOM 1501 O O . TRP A 1 192 ? 5.535 -4.595 -34.953 1.00 74.81 192 TRP A O 1
ATOM 1511 N N . PHE A 1 193 ? 7.160 -4.998 -36.450 1.00 68.69 193 PHE A N 1
ATOM 1512 C CA . PHE A 1 193 ? 8.087 -4.005 -35.912 1.00 68.69 193 PHE A CA 1
ATOM 1513 C C . PHE A 1 193 ? 7.536 -2.575 -36.023 1.00 68.69 193 PHE A C 1
ATOM 1515 O O . PHE A 1 193 ? 7.600 -1.812 -35.056 1.00 68.69 193 PHE A O 1
ATOM 1522 N N . MET A 1 194 ? 6.931 -2.216 -37.160 1.00 70.88 194 MET A N 1
ATOM 1523 C CA . MET A 1 194 ? 6.277 -0.915 -37.346 1.00 70.88 194 MET A CA 1
ATOM 1524 C C . MET A 1 194 ? 5.077 -0.726 -36.417 1.00 70.88 194 MET A C 1
ATOM 1526 O O . MET A 1 194 ? 4.940 0.319 -35.786 1.00 70.88 194 MET A O 1
ATOM 1530 N N . VAL A 1 195 ? 4.216 -1.739 -36.287 1.00 76.62 195 VAL A N 1
ATOM 1531 C CA . VAL A 1 195 ? 3.080 -1.690 -35.356 1.00 76.62 195 VAL A CA 1
ATOM 1532 C C . VAL A 1 195 ? 3.580 -1.529 -33.921 1.00 76.62 195 VAL A C 1
ATOM 1534 O O . VAL A 1 195 ? 3.087 -0.669 -33.193 1.00 76.62 195 VAL A O 1
ATOM 1537 N N . TYR A 1 196 ? 4.593 -2.301 -33.522 1.00 73.25 196 TYR A N 1
ATOM 1538 C CA . TYR A 1 196 ? 5.195 -2.217 -32.195 1.00 73.25 196 TYR A CA 1
ATOM 1539 C C . TYR A 1 196 ? 5.734 -0.809 -31.903 1.00 73.25 196 TYR A C 1
ATOM 1541 O O . TYR A 1 196 ? 5.336 -0.177 -30.926 1.00 73.25 196 TYR A O 1
ATOM 1549 N N . THR A 1 197 ? 6.593 -0.279 -32.772 1.00 69.69 197 THR A N 1
ATOM 1550 C CA . THR A 1 197 ? 7.189 1.059 -32.628 1.00 69.69 197 THR A CA 1
ATOM 1551 C C . THR A 1 197 ? 6.148 2.185 -32.636 1.00 69.69 197 THR A C 1
ATOM 1553 O O . THR A 1 197 ? 6.258 3.115 -31.830 1.00 69.69 197 THR A O 1
ATOM 1556 N N . ALA A 1 198 ? 5.105 2.090 -33.467 1.00 73.56 198 ALA A N 1
ATOM 1557 C CA . ALA A 1 198 ? 3.991 3.036 -33.487 1.00 73.56 198 ALA A CA 1
ATOM 1558 C C . ALA A 1 198 ? 3.190 3.015 -32.175 1.00 73.56 198 ALA A C 1
ATOM 1560 O O . ALA A 1 198 ? 2.965 4.066 -31.570 1.00 73.56 198 ALA A O 1
ATOM 1561 N N . VAL A 1 199 ? 2.808 1.824 -31.695 1.00 76.12 199 VAL A N 1
ATOM 1562 C CA . VAL A 1 199 ? 2.089 1.652 -30.421 1.00 76.12 199 VAL A CA 1
ATOM 1563 C C . VAL A 1 199 ? 2.912 2.211 -29.270 1.00 76.12 199 VAL A C 1
ATOM 1565 O O . VAL A 1 199 ? 2.390 2.965 -28.449 1.00 76.12 199 VAL A O 1
ATOM 1568 N N . VAL A 1 200 ? 4.207 1.903 -29.213 1.00 70.56 200 VAL A N 1
ATOM 1569 C CA . VAL A 1 200 ? 5.040 2.384 -28.112 1.00 70.56 200 VAL A CA 1
ATOM 1570 C C . VAL A 1 200 ? 5.222 3.900 -28.171 1.00 70.56 200 VAL A C 1
ATOM 1572 O O . VAL A 1 200 ? 5.079 4.570 -27.148 1.00 70.56 200 VAL A O 1
ATOM 1575 N N . SER A 1 201 ? 5.443 4.467 -29.356 1.00 71.19 201 SER A N 1
ATOM 1576 C CA . SER A 1 201 ? 5.538 5.920 -29.533 1.00 71.19 201 SER A CA 1
ATOM 1577 C C . SER A 1 201 ? 4.255 6.632 -29.101 1.00 71.19 201 SER A C 1
ATOM 1579 O O . SER A 1 201 ? 4.317 7.671 -28.436 1.00 71.19 201 SER A O 1
ATOM 1581 N N . LEU A 1 202 ? 3.090 6.057 -29.415 1.00 76.38 202 LEU A N 1
ATOM 1582 C CA . LEU A 1 202 ? 1.792 6.558 -28.975 1.00 76.38 202 LEU A CA 1
ATOM 1583 C C . LEU A 1 202 ? 1.644 6.495 -27.449 1.00 76.38 202 LEU A C 1
ATOM 1585 O O . LEU A 1 202 ? 1.247 7.488 -26.843 1.00 76.38 202 LEU A O 1
ATOM 1589 N N . LEU A 1 203 ? 1.997 5.370 -26.817 1.00 72.81 203 LEU A N 1
ATOM 1590 C CA . LEU A 1 203 ? 1.927 5.204 -25.359 1.00 72.81 203 LEU A CA 1
ATOM 1591 C C . LEU A 1 203 ? 2.826 6.206 -24.627 1.00 72.81 203 LEU A C 1
ATOM 1593 O O . LEU A 1 203 ? 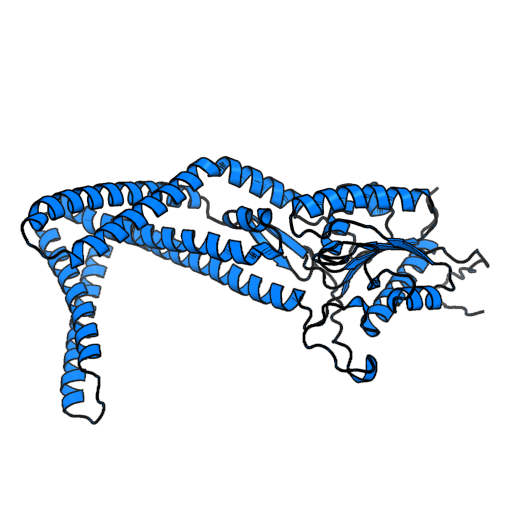2.396 6.851 -23.668 1.00 72.81 203 LEU A O 1
ATOM 1597 N N . VAL A 1 204 ? 4.057 6.385 -25.105 1.00 72.06 204 VAL A N 1
ATOM 1598 C CA . VAL A 1 204 ? 4.995 7.359 -24.543 1.00 72.06 204 VAL A CA 1
ATOM 1599 C C . VAL A 1 204 ? 4.477 8.785 -24.747 1.00 72.06 204 VAL A C 1
ATOM 1601 O O . VAL A 1 204 ? 4.445 9.564 -23.792 1.00 72.06 204 VAL A O 1
ATOM 1604 N N . SER A 1 205 ? 3.990 9.124 -25.942 1.00 73.75 205 SER A N 1
ATOM 1605 C CA . SER A 1 205 ? 3.419 10.448 -26.227 1.00 73.75 205 SER A CA 1
ATOM 1606 C C . SER A 1 205 ? 2.198 10.734 -25.347 1.00 73.75 205 SER A C 1
ATOM 1608 O O . SER A 1 205 ? 2.105 11.800 -24.736 1.00 73.75 205 SER A O 1
ATOM 1610 N N . ALA A 1 206 ? 1.303 9.756 -25.189 1.00 79.38 206 ALA A N 1
ATOM 1611 C CA . ALA A 1 206 ? 0.161 9.840 -24.287 1.00 79.38 206 ALA A CA 1
ATOM 1612 C C . ALA A 1 206 ? 0.609 10.057 -22.833 1.00 79.38 206 ALA A C 1
ATOM 1614 O O . ALA A 1 206 ? 0.063 10.925 -22.153 1.00 79.38 206 ALA A O 1
ATOM 1615 N N . SER A 1 207 ? 1.640 9.347 -22.359 1.00 74.62 207 SER A N 1
ATOM 1616 C CA . SER A 1 207 ? 2.185 9.534 -21.006 1.00 74.62 207 SER A CA 1
ATOM 1617 C C . SER A 1 207 ? 2.722 10.953 -20.769 1.00 74.62 207 SER A C 1
ATOM 1619 O O . SER A 1 207 ? 2.515 11.522 -19.695 1.00 74.62 207 SER A O 1
ATOM 1621 N N . LEU A 1 208 ? 3.347 11.565 -21.784 1.00 78.62 208 LEU A N 1
ATOM 1622 C CA . LEU A 1 208 ? 3.852 12.936 -21.715 1.00 78.62 208 LEU A CA 1
ATOM 1623 C C . LEU A 1 208 ? 2.714 13.959 -21.696 1.00 78.62 208 LEU A C 1
ATOM 1625 O O . LEU A 1 208 ? 2.751 14.889 -20.889 1.00 78.62 208 LEU A O 1
ATOM 1629 N N . LEU A 1 209 ? 1.690 13.770 -22.533 1.00 83.06 209 LEU A N 1
ATOM 1630 C CA . LEU A 1 209 ? 0.494 14.619 -22.557 1.00 83.06 209 LEU A CA 1
ATOM 1631 C C . LEU A 1 209 ? -0.296 14.518 -21.245 1.00 83.06 209 LEU A C 1
ATOM 1633 O O . LEU A 1 209 ? -0.808 15.511 -20.729 1.00 83.06 209 LEU A O 1
ATOM 1637 N N . LEU A 1 210 ? -0.351 13.320 -20.664 1.00 86.31 210 LEU A N 1
ATOM 1638 C CA . LEU A 1 210 ? -1.033 13.058 -19.402 1.00 86.31 210 LEU A CA 1
ATOM 1639 C C . LEU A 1 210 ? -0.177 13.380 -18.175 1.00 86.31 210 LEU A C 1
ATOM 1641 O O . LEU A 1 210 ? -0.712 13.339 -17.069 1.00 86.31 210 LEU A O 1
ATOM 1645 N N . LYS A 1 211 ? 1.101 13.757 -18.330 1.00 85.88 211 LYS A N 1
ATOM 1646 C CA . LYS A 1 211 ? 2.031 14.022 -17.218 1.00 85.88 211 LYS A CA 1
ATOM 1647 C C . LYS A 1 211 ? 1.418 14.914 -16.143 1.00 85.88 211 LYS A C 1
ATOM 1649 O O . LYS A 1 211 ? 1.478 14.569 -14.968 1.00 85.88 211 LYS A O 1
ATOM 1654 N N . GLY A 1 212 ? 0.842 16.055 -16.529 1.00 87.44 212 GLY A N 1
ATOM 1655 C CA . GLY A 1 212 ? 0.262 17.004 -15.572 1.00 87.44 212 GLY A CA 1
ATOM 1656 C C . GLY A 1 212 ? -0.893 16.385 -14.783 1.00 87.44 212 GLY A C 1
ATOM 1657 O O . GLY A 1 212 ? -0.936 16.479 -13.558 1.00 87.44 212 GLY A O 1
ATOM 1658 N N . ARG A 1 213 ? -1.785 15.664 -15.473 1.00 91.06 213 ARG A N 1
ATOM 1659 C CA . ARG A 1 213 ? -2.918 14.964 -14.847 1.00 91.06 213 ARG A CA 1
ATOM 1660 C C . ARG A 1 213 ? -2.448 13.833 -13.935 1.00 91.06 213 ARG A C 1
ATOM 1662 O O . ARG A 1 213 ? -2.919 13.744 -12.807 1.00 91.06 213 ARG A O 1
ATOM 1669 N N . LEU A 1 214 ? -1.497 13.017 -14.391 1.00 88.94 214 LEU A N 1
ATOM 1670 C CA . LEU A 1 214 ? -0.916 11.922 -13.616 1.00 88.94 214 LEU A CA 1
ATOM 1671 C C . LEU A 1 214 ? -0.170 12.445 -12.386 1.00 88.94 214 LEU A C 1
ATOM 1673 O O . LEU A 1 214 ? -0.345 11.896 -11.308 1.00 88.94 214 LEU A O 1
ATOM 1677 N N . SER A 1 215 ? 0.597 13.530 -12.509 1.00 90.69 215 SER A N 1
ATOM 1678 C CA . SER A 1 215 ? 1.321 14.153 -11.392 1.00 90.69 215 SER A CA 1
ATOM 1679 C C . SER A 1 215 ? 0.370 14.762 -10.360 1.00 90.69 215 SER A C 1
ATOM 1681 O O . SER A 1 215 ? 0.562 14.600 -9.154 1.00 90.69 215 SER A O 1
ATOM 1683 N N . ASN A 1 216 ? -0.691 15.436 -10.808 1.00 92.62 216 ASN A N 1
ATOM 1684 C CA . ASN A 1 216 ? -1.715 15.976 -9.913 1.00 92.62 216 ASN A CA 1
ATOM 1685 C C . ASN A 1 216 ? -2.485 14.850 -9.211 1.00 92.62 216 ASN A C 1
ATOM 1687 O O . ASN A 1 216 ? -2.732 14.923 -8.009 1.00 92.62 216 ASN A O 1
ATOM 1691 N N . HIS A 1 217 ? -2.812 13.778 -9.936 1.00 93.38 217 HIS A N 1
ATOM 1692 C CA . HIS A 1 217 ? -3.446 12.597 -9.359 1.00 93.38 217 HIS A CA 1
ATOM 1693 C C . HIS A 1 217 ? -2.531 11.897 -8.347 1.00 93.38 217 HIS A C 1
ATOM 1695 O O . HIS A 1 217 ? -2.962 11.609 -7.236 1.00 93.38 217 HIS A O 1
ATOM 1701 N N . ALA A 1 218 ? -1.261 11.686 -8.696 1.00 93.12 218 ALA A N 1
ATOM 1702 C CA . ALA A 1 218 ? -0.260 11.063 -7.840 1.00 93.12 218 ALA A CA 1
ATOM 1703 C C . ALA A 1 218 ? -0.009 11.881 -6.566 1.00 93.12 218 ALA A C 1
ATOM 1705 O O . ALA A 1 218 ? -0.035 11.331 -5.472 1.00 93.12 218 ALA A O 1
ATOM 1706 N N . SER A 1 219 ? 0.161 13.200 -6.674 1.00 94.06 219 SER A N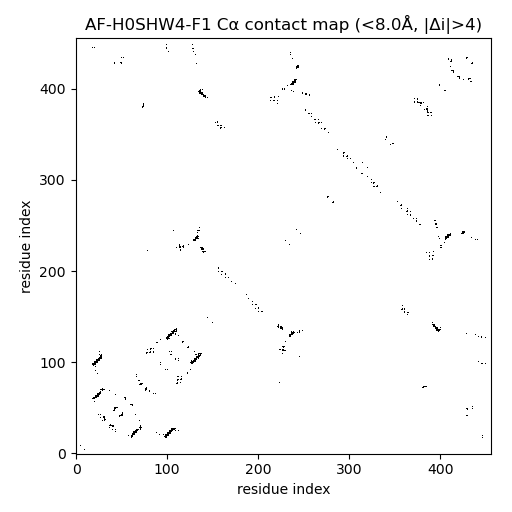 1
ATOM 1707 C CA . SER A 1 219 ? 0.345 14.066 -5.501 1.00 94.06 219 SER A CA 1
ATOM 1708 C C . SER A 1 219 ? -0.886 14.086 -4.590 1.00 94.06 219 SER A C 1
ATOM 1710 O O . SER A 1 219 ? -0.741 14.019 -3.370 1.00 94.06 219 SER A O 1
ATOM 1712 N N . LYS A 1 220 ? -2.099 14.120 -5.161 1.00 94.94 220 LYS A N 1
ATOM 1713 C CA . LYS A 1 220 ? -3.347 13.977 -4.399 1.00 94.94 220 LYS A CA 1
ATOM 1714 C C . LYS A 1 220 ? -3.384 12.634 -3.670 1.00 94.94 220 LYS A C 1
ATOM 1716 O O . LYS A 1 220 ? -3.556 12.614 -2.455 1.00 94.94 220 LYS A O 1
ATOM 1721 N N . LEU A 1 221 ? -3.146 11.543 -4.395 1.00 94.50 221 LEU A N 1
ATOM 1722 C CA . LEU A 1 221 ? -3.165 10.194 -3.845 1.00 94.50 221 LEU A CA 1
ATOM 1723 C C . LEU A 1 221 ? -2.110 10.011 -2.748 1.00 94.50 221 LEU A C 1
ATOM 1725 O O . LEU A 1 221 ? -2.406 9.427 -1.715 1.00 94.50 221 LEU A O 1
ATOM 1729 N N . ARG A 1 222 ? -0.902 10.556 -2.929 1.00 94.69 222 ARG A N 1
ATOM 1730 C CA . ARG A 1 222 ? 0.162 10.534 -1.920 1.00 94.69 222 ARG A CA 1
ATOM 1731 C C . ARG A 1 222 ? -0.273 11.196 -0.617 1.00 94.69 222 ARG A C 1
ATOM 1733 O O . ARG A 1 222 ? -0.039 10.630 0.447 1.00 94.69 222 ARG A O 1
ATOM 1740 N N . ARG A 1 223 ? -0.894 12.378 -0.686 1.00 92.25 223 ARG A N 1
ATOM 1741 C CA . ARG A 1 223 ? -1.394 13.074 0.511 1.00 92.25 223 ARG A CA 1
ATOM 1742 C C . ARG A 1 223 ? -2.477 12.267 1.219 1.00 92.25 223 ARG A C 1
ATOM 1744 O O . ARG A 1 223 ? -2.451 12.183 2.438 1.00 92.25 223 ARG A O 1
ATOM 1751 N N . GLU A 1 224 ? -3.388 11.668 0.456 1.00 92.75 224 GLU A N 1
ATOM 1752 C CA . GLU A 1 224 ? -4.515 10.893 0.991 1.00 92.75 224 GLU A CA 1
ATOM 1753 C C . GLU A 1 224 ? -4.095 9.526 1.552 1.00 92.75 224 GLU A C 1
ATOM 1755 O O . GLU A 1 224 ? -4.673 9.059 2.525 1.00 92.75 224 GLU A O 1
ATOM 1760 N N . LEU A 1 225 ? -3.086 8.881 0.958 1.00 91.06 225 LEU A N 1
ATOM 1761 C CA . LEU A 1 225 ? -2.562 7.591 1.413 1.00 91.06 225 LEU A CA 1
ATOM 1762 C C . LEU A 1 225 ? -1.521 7.712 2.520 1.00 91.06 225 LEU A C 1
ATOM 1764 O O . LEU A 1 225 ? -1.169 6.692 3.091 1.00 91.06 225 LEU A O 1
ATOM 1768 N N . SER A 1 226 ? -0.996 8.901 2.817 1.00 87.00 226 SER A N 1
ATOM 1769 C CA . SER A 1 226 ? -0.027 9.067 3.904 1.00 87.00 226 SER A CA 1
ATOM 1770 C C . SER A 1 226 ? -0.753 8.906 5.242 1.00 87.00 226 SER A C 1
ATOM 1772 O O . SER A 1 226 ? -1.475 9.827 5.638 1.00 87.00 226 SER A O 1
ATOM 1774 N N . PRO A 1 227 ? -0.603 7.769 5.955 1.00 80.50 227 PRO A N 1
ATOM 1775 C CA . PRO A 1 227 ? -1.271 7.611 7.233 1.00 80.50 227 PRO A CA 1
ATOM 1776 C C . PRO A 1 227 ? -0.733 8.669 8.194 1.00 80.50 227 PRO A C 1
ATOM 1778 O O . PRO A 1 227 ? 0.467 8.947 8.230 1.00 80.50 227 PRO A O 1
ATOM 1781 N N . ARG A 1 228 ? -1.629 9.256 8.983 1.00 85.56 228 ARG A N 1
ATOM 1782 C CA . ARG A 1 228 ? -1.272 10.128 10.103 1.00 85.56 228 ARG A CA 1
ATOM 1783 C C . ARG A 1 228 ? -1.490 9.326 11.373 1.00 85.56 228 ARG A C 1
ATOM 1785 O O . ARG A 1 228 ? -2.619 9.268 11.862 1.00 85.56 228 ARG A O 1
ATOM 1792 N N . PRO A 1 229 ? -0.462 8.601 11.826 1.00 79.06 229 PRO A N 1
ATOM 1793 C CA . PRO A 1 229 ? -0.668 7.604 12.848 1.00 79.06 229 PRO A CA 1
ATOM 1794 C C . PRO A 1 229 ? -0.963 8.255 14.206 1.00 79.06 229 PRO A C 1
ATOM 1796 O O . PRO A 1 229 ? -0.673 9.431 14.440 1.00 79.06 229 PRO A O 1
ATOM 1799 N N . LEU A 1 230 ? -1.594 7.471 15.077 1.00 91.00 230 LEU A N 1
ATOM 1800 C CA . LEU A 1 230 ? -1.878 7.824 16.467 1.00 91.00 230 LEU A CA 1
ATOM 1801 C C . LEU A 1 230 ? -0.593 7.879 17.305 1.00 91.00 230 LEU A C 1
ATOM 1803 O O . LEU A 1 230 ? 0.491 7.557 16.833 1.00 91.00 230 LEU A O 1
ATOM 1807 N N . GLU A 1 231 ? -0.709 8.257 18.574 1.00 93.75 231 GLU A N 1
ATOM 1808 C CA . GLU A 1 231 ? 0.358 8.003 19.546 1.00 93.75 231 GLU A CA 1
ATOM 1809 C C . GLU A 1 231 ? 0.653 6.498 19.630 1.00 93.75 231 GLU A C 1
ATOM 1811 O O . GLU A 1 231 ? -0.261 5.675 19.534 1.00 93.75 231 GLU A O 1
ATOM 1816 N N . ARG A 1 232 ? 1.926 6.132 19.837 1.00 94.56 232 ARG A N 1
ATOM 1817 C CA . ARG A 1 232 ? 2.376 4.725 19.862 1.00 94.56 232 ARG A CA 1
ATOM 1818 C C . ARG A 1 232 ? 1.586 3.868 20.850 1.00 94.56 232 ARG A C 1
ATOM 1820 O O . ARG A 1 232 ? 1.195 2.760 20.513 1.00 94.56 232 ARG A O 1
ATOM 1827 N N . SER A 1 233 ? 1.289 4.407 22.030 1.00 95.31 233 SER A N 1
ATOM 1828 C CA . SER A 1 233 ? 0.524 3.723 23.079 1.00 95.31 233 SER A CA 1
ATOM 1829 C C . SER A 1 233 ? -0.947 3.478 22.719 1.00 95.31 233 SER A C 1
ATOM 1831 O O . SER A 1 233 ? -1.585 2.610 23.310 1.00 95.31 233 SER A O 1
ATOM 1833 N N . ARG A 1 234 ? -1.495 4.204 21.734 1.00 96.69 234 ARG A N 1
ATOM 1834 C CA . ARG A 1 234 ? -2.894 4.097 21.289 1.00 96.69 234 ARG A CA 1
ATOM 1835 C C . ARG A 1 234 ? -3.069 3.272 20.014 1.00 96.69 234 ARG A C 1
ATOM 1837 O O . ARG A 1 234 ? -4.191 3.177 19.520 1.00 96.69 234 ARG A O 1
ATOM 1844 N N . LEU A 1 235 ? -2.003 2.690 19.464 1.00 97.44 235 LEU A N 1
ATOM 1845 C CA . LEU A 1 235 ? -2.079 1.851 18.269 1.00 97.44 235 LEU A CA 1
ATOM 1846 C C . LEU A 1 235 ? -1.493 0.465 18.540 1.00 97.44 235 LEU A C 1
ATOM 1848 O O . LEU A 1 235 ? -0.279 0.300 18.604 1.00 97.44 235 LEU A O 1
ATOM 1852 N N . LEU A 1 236 ? -2.361 -0.540 18.625 1.00 98.00 236 LEU A N 1
ATOM 1853 C CA . LEU A 1 236 ? -1.964 -1.942 18.699 1.00 98.00 236 LEU A CA 1
ATOM 1854 C C . LEU A 1 236 ? -1.894 -2.535 17.292 1.00 98.00 236 LEU A C 1
ATOM 1856 O O . LEU A 1 236 ? -2.902 -2.583 16.584 1.00 98.00 236 LEU A O 1
ATOM 1860 N N . ILE A 1 237 ? -0.719 -3.017 16.889 1.00 97.56 237 ILE A N 1
ATOM 1861 C CA . ILE A 1 237 ? -0.514 -3.666 15.590 1.00 97.56 237 ILE A CA 1
ATOM 1862 C C . ILE A 1 237 ? -0.254 -5.152 15.820 1.00 97.56 237 ILE A C 1
ATOM 1864 O O . ILE A 1 237 ? 0.736 -5.526 16.448 1.00 97.56 237 ILE A O 1
ATOM 1868 N N . ILE A 1 238 ? -1.142 -5.995 15.291 1.00 96.81 238 ILE A N 1
ATOM 1869 C CA . ILE A 1 238 ? -1.025 -7.451 15.374 1.00 96.81 238 ILE A CA 1
ATOM 1870 C C . ILE A 1 238 ? -0.907 -8.038 13.972 1.00 96.81 238 ILE A C 1
ATOM 1872 O O . ILE A 1 238 ? -1.689 -7.728 13.064 1.00 96.81 238 ILE A O 1
ATOM 1876 N N . ARG A 1 239 ? 0.078 -8.917 13.811 1.00 94.00 239 ARG A N 1
ATOM 1877 C CA . ARG A 1 239 ? 0.392 -9.624 12.571 1.00 94.00 239 ARG A CA 1
ATOM 1878 C C . ARG A 1 239 ? 0.551 -11.107 12.878 1.00 94.00 239 ARG A C 1
ATOM 1880 O O . ARG A 1 239 ? 1.008 -11.462 13.961 1.00 94.00 239 ARG A O 1
ATOM 1887 N N . SER A 1 240 ? 0.212 -11.956 11.916 1.00 91.19 240 SER A N 1
ATOM 1888 C CA . SER A 1 240 ? 0.507 -13.385 11.998 1.00 91.19 240 SER A CA 1
ATOM 1889 C C . SER A 1 240 ? 1.404 -13.786 10.827 1.00 91.19 240 SER A C 1
ATOM 1891 O O . SER A 1 240 ? 1.113 -13.390 9.690 1.00 91.19 240 SER A O 1
ATOM 1893 N N . PRO A 1 241 ? 2.511 -14.514 11.064 1.00 83.31 241 PRO A N 1
ATOM 1894 C CA . PRO A 1 241 ? 3.261 -15.111 9.973 1.00 83.31 241 PRO A CA 1
ATOM 1895 C C . PRO A 1 241 ? 2.333 -16.079 9.225 1.00 83.31 241 PRO A C 1
ATOM 1897 O O . PRO A 1 241 ? 1.580 -16.812 9.851 1.00 83.31 241 PRO A O 1
ATOM 1900 N N . ALA A 1 242 ? 2.355 -16.048 7.891 1.00 80.88 242 ALA A N 1
ATOM 1901 C CA . ALA A 1 242 ? 1.405 -16.749 7.010 1.00 80.88 242 ALA A CA 1
ATOM 1902 C C . ALA A 1 242 ? -0.024 -16.167 6.925 1.00 80.88 242 ALA A C 1
ATOM 1904 O O . ALA A 1 242 ? -0.929 -16.826 6.405 1.00 80.88 242 ALA A O 1
ATOM 1905 N N . ASP A 1 243 ? -0.241 -14.909 7.330 1.00 82.19 243 ASP A N 1
ATOM 1906 C CA . ASP A 1 243 ? -1.414 -14.185 6.833 1.00 82.19 243 ASP A CA 1
ATOM 1907 C C . ASP A 1 243 ? -1.252 -13.865 5.328 1.00 82.19 243 ASP A C 1
ATOM 1909 O O . ASP A 1 243 ? -0.155 -13.610 4.816 1.00 82.19 243 ASP A O 1
ATOM 1913 N N . GLU A 1 244 ? -2.355 -13.895 4.576 1.00 77.06 244 GLU A N 1
ATOM 1914 C CA . GLU A 1 244 ? -2.352 -13.595 3.132 1.00 77.06 244 GLU A CA 1
ATOM 1915 C C . GLU A 1 244 ? -1.751 -12.214 2.840 1.00 77.06 244 GLU A C 1
ATOM 1917 O O . GLU A 1 244 ? -1.104 -11.995 1.811 1.00 77.06 244 GLU A O 1
ATOM 1922 N N . ALA A 1 245 ? -1.935 -11.284 3.783 1.00 72.19 245 ALA A N 1
ATOM 1923 C CA . ALA A 1 245 ? -1.380 -9.948 3.709 1.00 72.19 245 ALA A CA 1
ATOM 1924 C C . ALA A 1 245 ? 0.153 -9.977 3.667 1.00 72.19 245 ALA A C 1
ATOM 1926 O O . ALA A 1 245 ? 0.727 -9.202 2.913 1.00 72.19 245 ALA A O 1
ATOM 1927 N N . SER A 1 246 ? 0.822 -10.843 4.433 1.00 78.06 246 SER A N 1
ATOM 1928 C CA . SER A 1 246 ? 2.284 -10.992 4.462 1.00 78.06 246 SER A CA 1
ATOM 1929 C C . SER A 1 246 ? 2.821 -11.615 3.178 1.00 78.06 246 SER A C 1
ATOM 1931 O O . SER A 1 246 ? 3.838 -11.155 2.663 1.00 78.06 246 SER A O 1
ATOM 1933 N N . GLY A 1 247 ? 2.131 -12.616 2.623 1.00 80.56 247 GLY A N 1
ATOM 1934 C CA . GLY A 1 247 ? 2.514 -13.207 1.336 1.00 80.56 247 GLY A CA 1
ATOM 1935 C C . GLY A 1 247 ? 2.436 -12.184 0.201 1.00 80.56 247 GLY A C 1
ATOM 1936 O O . GLY A 1 247 ? 3.390 -12.005 -0.559 1.00 80.56 247 GLY A O 1
ATOM 1937 N N . ALA A 1 248 ? 1.327 -11.443 0.145 1.00 74.88 248 ALA A N 1
ATOM 1938 C CA . ALA A 1 248 ? 1.154 -10.354 -0.806 1.00 74.88 248 ALA A CA 1
ATOM 1939 C C . ALA A 1 248 ? 2.217 -9.257 -0.601 1.00 74.88 248 ALA A C 1
ATOM 1941 O O . ALA A 1 248 ? 2.861 -8.835 -1.559 1.00 74.88 248 ALA A O 1
ATOM 1942 N N . LEU A 1 249 ? 2.464 -8.851 0.649 1.00 76.44 249 LEU A N 1
ATOM 1943 C CA . LEU A 1 249 ? 3.482 -7.867 1.029 1.00 76.44 249 LEU A CA 1
ATOM 1944 C C . LEU A 1 249 ? 4.871 -8.227 0.491 1.00 76.44 249 LEU A C 1
ATOM 1946 O O . LEU A 1 249 ? 5.503 -7.407 -0.175 1.00 76.44 249 LEU A O 1
ATOM 1950 N N . ALA A 1 250 ? 5.322 -9.455 0.753 1.00 83.44 250 ALA A N 1
ATOM 1951 C CA . ALA A 1 250 ? 6.636 -9.931 0.340 1.00 83.44 250 ALA A CA 1
ATOM 1952 C C . ALA A 1 250 ? 6.773 -9.936 -1.188 1.00 83.44 250 ALA A C 1
ATOM 1954 O O . ALA A 1 250 ? 7.759 -9.424 -1.725 1.00 83.44 250 ALA A O 1
ATOM 1955 N N . ALA A 1 251 ? 5.756 -10.439 -1.897 1.00 81.50 251 ALA A N 1
ATOM 1956 C CA . ALA A 1 251 ? 5.729 -10.401 -3.355 1.00 81.50 251 ALA A CA 1
ATOM 1957 C C . ALA A 1 251 ? 5.853 -8.958 -3.872 1.00 81.50 251 ALA A C 1
ATOM 1959 O O . ALA A 1 251 ? 6.684 -8.676 -4.737 1.00 81.50 251 ALA A O 1
ATOM 1960 N N . PHE A 1 252 ? 5.093 -8.017 -3.303 1.00 76.81 252 PHE A N 1
ATOM 1961 C CA . PHE A 1 252 ? 5.125 -6.617 -3.727 1.00 76.81 252 PHE A CA 1
ATOM 1962 C C . PHE A 1 252 ? 6.444 -5.919 -3.429 1.00 76.81 252 PHE A C 1
ATOM 1964 O O . PHE A 1 252 ? 6.919 -5.159 -4.272 1.00 76.81 252 PHE A O 1
ATOM 1971 N N . GLN A 1 253 ? 7.067 -6.182 -2.283 1.00 82.44 253 GLN A N 1
ATOM 1972 C CA . GLN A 1 253 ? 8.377 -5.620 -1.967 1.00 82.44 253 GLN A CA 1
ATOM 1973 C C . GLN A 1 253 ? 9.443 -6.118 -2.951 1.00 82.44 253 GLN A C 1
ATOM 1975 O O . GLN A 1 253 ? 10.205 -5.306 -3.478 1.00 82.44 253 GLN A O 1
ATOM 1980 N N . ILE A 1 254 ? 9.457 -7.417 -3.275 1.00 83.12 254 ILE A N 1
ATOM 1981 C CA . ILE A 1 254 ? 10.390 -7.990 -4.261 1.00 83.12 254 ILE A CA 1
ATOM 1982 C C . ILE A 1 254 ? 10.184 -7.344 -5.634 1.00 83.12 254 ILE A C 1
ATOM 1984 O O . ILE A 1 254 ? 11.141 -6.878 -6.255 1.00 83.12 254 ILE A O 1
ATOM 1988 N N . LEU A 1 255 ? 8.936 -7.262 -6.094 1.00 74.69 255 LEU A N 1
ATOM 1989 C CA . LEU A 1 255 ? 8.594 -6.683 -7.394 1.00 74.69 255 LEU A CA 1
ATOM 1990 C C . LEU A 1 255 ? 8.905 -5.181 -7.453 1.00 74.69 255 LEU A C 1
ATOM 1992 O O . LEU A 1 255 ? 9.469 -4.693 -8.437 1.00 74.69 255 LEU A O 1
ATOM 1996 N N . GLY A 1 256 ? 8.597 -4.444 -6.386 1.00 75.81 256 GLY A N 1
ATOM 1997 C CA . GLY A 1 256 ? 8.914 -3.025 -6.249 1.00 75.81 256 GLY A CA 1
ATOM 1998 C C . GLY A 1 256 ? 10.420 -2.776 -6.323 1.00 75.81 256 GLY A C 1
ATOM 1999 O O . GLY A 1 256 ? 10.875 -1.955 -7.122 1.00 75.81 256 GLY A O 1
ATOM 2000 N N . GLN A 1 257 ? 11.211 -3.550 -5.573 1.00 81.62 257 GLN A N 1
ATOM 2001 C CA . GLN A 1 257 ? 12.674 -3.482 -5.601 1.00 81.62 257 GLN A CA 1
ATOM 2002 C C . GLN A 1 257 ? 13.245 -3.858 -6.970 1.00 81.62 257 GLN A C 1
ATOM 2004 O O . GLN A 1 257 ? 14.130 -3.163 -7.473 1.00 81.62 257 GLN A O 1
ATOM 2009 N N . ALA A 1 258 ? 12.716 -4.903 -7.613 1.00 76.62 258 ALA A N 1
ATOM 2010 C CA . ALA A 1 258 ? 13.110 -5.282 -8.967 1.00 76.62 258 ALA A CA 1
ATOM 2011 C C . ALA A 1 258 ? 12.849 -4.140 -9.964 1.00 76.62 258 ALA A C 1
ATOM 2013 O O . ALA A 1 258 ? 13.730 -3.810 -10.756 1.00 76.62 258 ALA A O 1
ATOM 2014 N N . THR A 1 259 ? 11.696 -3.465 -9.860 1.00 73.12 259 THR A N 1
ATOM 2015 C CA . THR A 1 259 ? 11.360 -2.294 -10.693 1.00 73.12 259 THR A CA 1
ATOM 2016 C C . THR A 1 259 ? 12.389 -1.183 -10.531 1.00 73.12 259 THR A C 1
ATOM 2018 O O . THR A 1 259 ? 12.894 -0.635 -11.509 1.00 73.12 259 THR A O 1
ATOM 2021 N N . VAL A 1 260 ? 12.680 -0.822 -9.278 1.00 76.31 260 VAL A N 1
ATOM 2022 C CA . VAL A 1 260 ? 13.571 0.290 -8.945 1.00 76.31 260 VAL A CA 1
ATOM 2023 C C . VAL A 1 260 ? 14.992 -0.014 -9.414 1.00 76.31 260 VAL A C 1
ATOM 2025 O O . VAL A 1 260 ? 15.622 0.834 -10.044 1.00 76.31 260 VAL A O 1
ATOM 2028 N N . ARG A 1 261 ? 15.479 -1.238 -9.179 1.00 81.19 261 ARG A N 1
ATOM 2029 C CA . ARG A 1 261 ? 16.803 -1.678 -9.634 1.00 81.19 261 ARG A CA 1
ATOM 2030 C C . ARG A 1 261 ? 16.908 -1.696 -11.150 1.00 81.19 261 ARG A C 1
ATOM 2032 O O . ARG A 1 261 ? 17.895 -1.194 -11.677 1.00 81.19 261 ARG A O 1
ATOM 2039 N N . LEU A 1 262 ? 15.895 -2.207 -11.848 1.00 73.06 262 LEU A N 1
ATOM 2040 C CA . LEU A 1 262 ? 15.890 -2.225 -13.307 1.00 73.06 262 LEU A CA 1
ATOM 2041 C C . LEU A 1 262 ? 15.872 -0.805 -13.889 1.00 73.06 262 LEU A C 1
ATOM 2043 O O . LEU A 1 262 ? 16.604 -0.516 -14.833 1.00 73.06 262 LEU A O 1
ATOM 2047 N N . PHE A 1 263 ? 15.112 0.105 -13.274 1.00 74.81 263 PHE A N 1
ATOM 2048 C CA . PHE A 1 263 ? 15.104 1.514 -13.657 1.00 74.81 263 PHE A CA 1
ATOM 2049 C C . PHE A 1 263 ? 16.463 2.186 -13.454 1.00 74.81 263 PHE A C 1
ATOM 2051 O O . PHE A 1 263 ? 16.969 2.839 -14.368 1.00 74.81 263 PHE A O 1
ATOM 2058 N N . PHE A 1 264 ? 17.090 2.008 -12.289 1.00 78.75 264 PHE A N 1
ATOM 2059 C CA . PHE A 1 264 ? 18.420 2.565 -12.042 1.00 78.75 264 PHE A CA 1
ATOM 2060 C C . PHE A 1 264 ? 19.497 1.930 -12.919 1.00 78.75 264 PHE A C 1
ATOM 2062 O O . PHE A 1 264 ? 20.396 2.640 -13.358 1.00 78.75 264 PHE A O 1
ATOM 2069 N N . PHE A 1 265 ? 19.388 0.639 -13.232 1.00 79.81 265 PHE A N 1
ATOM 2070 C CA . PHE A 1 265 ? 20.261 -0.033 -14.189 1.00 79.81 265 PHE A CA 1
ATOM 2071 C C . PHE A 1 265 ? 20.142 0.592 -15.585 1.00 79.81 265 PHE A C 1
ATOM 2073 O O . PHE A 1 265 ? 21.151 1.004 -16.159 1.00 79.81 265 PHE A O 1
ATOM 2080 N N . GLY A 1 266 ? 18.915 0.774 -16.087 1.00 72.88 266 GLY A N 1
ATOM 2081 C CA . GLY A 1 266 ? 18.662 1.458 -17.357 1.00 72.88 266 GLY A CA 1
ATOM 2082 C C . GLY A 1 266 ? 19.193 2.893 -17.369 1.00 72.88 266 GLY A C 1
ATOM 2083 O O . GLY A 1 266 ? 19.879 3.299 -18.309 1.00 72.88 266 GLY A O 1
ATOM 2084 N N . LYS A 1 267 ? 18.963 3.645 -16.284 1.00 74.00 267 LYS A N 1
ATOM 2085 C CA . LYS A 1 267 ? 19.505 5.000 -16.106 1.00 74.00 267 LYS A CA 1
ATOM 2086 C C . LYS A 1 267 ? 21.036 5.011 -16.075 1.00 74.00 267 LYS A C 1
ATOM 2088 O O . LYS A 1 267 ? 21.635 5.891 -16.685 1.00 74.00 267 LYS A O 1
ATOM 2093 N N . SER A 1 268 ? 21.668 4.065 -15.382 1.00 79.88 268 SER A N 1
ATOM 2094 C CA . SER A 1 268 ? 23.127 3.954 -15.304 1.00 79.88 268 SER A CA 1
ATOM 2095 C C . SER A 1 268 ? 23.722 3.685 -16.679 1.00 79.88 268 SER A C 1
ATOM 2097 O O . SER A 1 268 ? 24.677 4.353 -17.058 1.00 79.88 268 SER A O 1
ATOM 2099 N N . ILE A 1 269 ? 23.129 2.770 -17.452 1.00 71.56 269 ILE A N 1
ATOM 2100 C CA . ILE A 1 269 ? 23.550 2.499 -18.831 1.00 71.56 269 ILE A CA 1
ATOM 2101 C C . ILE A 1 269 ? 23.405 3.752 -19.693 1.00 71.56 269 ILE A C 1
ATOM 2103 O O . ILE A 1 269 ? 24.354 4.124 -20.378 1.00 71.56 269 ILE A O 1
ATOM 2107 N N . TYR A 1 270 ? 22.262 4.442 -19.620 1.00 71.19 270 TYR A N 1
ATOM 2108 C CA . TYR A 1 270 ? 22.050 5.699 -20.341 1.00 71.19 270 TYR A CA 1
ATOM 2109 C C . TYR A 1 270 ? 23.102 6.754 -19.962 1.00 71.19 270 TYR A C 1
ATOM 2111 O O . TYR A 1 270 ? 23.700 7.365 -20.842 1.00 71.19 270 TYR A O 1
ATOM 2119 N N . ALA A 1 271 ? 23.379 6.943 -18.670 1.00 76.12 271 ALA A N 1
ATOM 2120 C CA . ALA A 1 271 ? 24.362 7.916 -18.197 1.00 76.12 271 ALA A CA 1
ATOM 2121 C C . ALA A 1 271 ? 25.794 7.548 -18.619 1.00 76.12 271 ALA A C 1
ATOM 2123 O O . ALA A 1 271 ? 26.553 8.421 -19.035 1.00 76.12 271 ALA A O 1
ATOM 2124 N N . SER A 1 272 ? 26.159 6.261 -18.565 1.00 78.38 272 SER A N 1
ATOM 2125 C CA . SER A 1 272 ? 27.442 5.768 -19.078 1.00 78.38 272 SER A CA 1
ATOM 2126 C C . SER A 1 272 ? 27.571 5.997 -20.581 1.00 78.38 272 SER A C 1
ATOM 2128 O O . SER A 1 272 ? 28.629 6.413 -21.043 1.00 78.38 272 SER A O 1
ATOM 2130 N N . ILE A 1 273 ? 26.498 5.772 -21.342 1.00 67.25 273 ILE A N 1
ATOM 2131 C CA . ILE A 1 273 ? 26.448 6.078 -22.771 1.00 67.25 273 ILE A CA 1
ATOM 2132 C C . ILE A 1 273 ? 26.632 7.578 -22.994 1.00 67.25 273 ILE A C 1
ATOM 2134 O O . ILE A 1 273 ? 27.491 7.967 -23.776 1.00 67.25 273 ILE A O 1
ATOM 2138 N N . GLU A 1 274 ? 25.894 8.429 -22.283 1.00 71.69 274 GLU A N 1
ATOM 2139 C CA . GLU A 1 274 ? 26.003 9.879 -22.430 1.00 71.69 274 GLU A CA 1
ATOM 2140 C C . GLU A 1 274 ? 27.427 10.378 -22.117 1.00 71.69 274 GLU A C 1
ATOM 2142 O O . GLU A 1 274 ? 27.988 11.149 -22.899 1.00 71.69 274 GLU A O 1
ATOM 2147 N N . ASP A 1 275 ? 28.056 9.899 -21.039 1.00 78.12 275 ASP A N 1
ATOM 2148 C CA . ASP A 1 275 ? 29.455 10.222 -20.719 1.00 78.12 275 ASP A CA 1
ATOM 2149 C C . ASP A 1 275 ? 30.420 9.754 -21.820 1.00 78.12 275 ASP A C 1
ATOM 2151 O O . ASP A 1 275 ? 31.313 10.494 -22.237 1.00 78.12 275 ASP A O 1
ATOM 2155 N N . LEU A 1 276 ? 30.199 8.553 -22.366 1.00 71.06 276 LEU A N 1
ATOM 2156 C CA . LEU A 1 276 ? 30.980 8.038 -23.488 1.00 71.06 276 LEU A CA 1
ATOM 2157 C C . LEU A 1 276 ? 30.853 8.926 -24.726 1.00 71.06 276 LEU A C 1
ATOM 2159 O O . LEU A 1 276 ? 31.872 9.231 -25.344 1.00 71.06 276 LEU A O 1
ATOM 2163 N N . THR A 1 277 ? 29.645 9.395 -25.056 1.00 64.38 277 THR A N 1
ATOM 2164 C CA . THR A 1 277 ? 29.421 10.285 -26.210 1.00 64.38 277 THR A CA 1
ATOM 2165 C C . THR A 1 277 ? 30.115 11.640 -26.066 1.00 64.38 277 THR A C 1
ATOM 2167 O O . THR A 1 277 ? 30.536 12.215 -27.068 1.00 64.38 277 THR A O 1
ATOM 2170 N N . LYS A 1 278 ? 30.319 12.124 -24.833 1.00 75.81 278 LYS A N 1
ATOM 2171 C CA . LYS A 1 278 ? 31.073 13.357 -24.550 1.00 75.81 278 LYS A CA 1
ATOM 2172 C C . LYS A 1 278 ? 32.592 13.165 -24.659 1.00 75.81 278 LYS A C 1
ATOM 2174 O O . LYS A 1 278 ? 33.325 14.148 -24.724 1.00 75.81 278 LYS A O 1
ATOM 2179 N N . GLN A 1 279 ? 33.076 11.921 -24.706 1.00 81.19 279 GLN A N 1
ATOM 2180 C CA . GLN A 1 279 ? 34.499 11.570 -24.717 1.00 81.19 279 GLN A CA 1
ATOM 2181 C C . GLN A 1 279 ? 34.859 10.709 -25.947 1.00 81.19 279 GLN A C 1
ATOM 2183 O O . GLN A 1 279 ? 35.153 9.515 -25.809 1.00 81.19 279 GLN A O 1
ATOM 2188 N N . PRO A 1 280 ? 34.912 11.281 -27.165 1.00 66.88 280 PRO A N 1
ATOM 2189 C CA . PRO A 1 280 ? 35.098 10.518 -28.407 1.00 66.88 280 PRO A CA 1
ATOM 2190 C C . PRO A 1 280 ? 36.370 9.645 -28.414 1.00 66.88 280 PRO A C 1
ATOM 2192 O O . PRO A 1 280 ? 36.355 8.517 -28.910 1.00 66.88 280 PRO A O 1
ATOM 2195 N N . GLY A 1 281 ? 37.458 10.098 -27.777 1.00 73.75 281 GLY A N 1
ATOM 2196 C CA . GLY A 1 281 ? 38.694 9.313 -27.639 1.00 73.75 281 GLY A CA 1
ATOM 2197 C C . GLY A 1 281 ? 38.591 8.103 -26.694 1.00 73.75 281 GLY A C 1
ATOM 2198 O O . GLY A 1 281 ? 39.381 7.163 -26.791 1.00 73.75 281 GLY A O 1
ATOM 2199 N N . LYS A 1 282 ? 37.629 8.087 -25.764 1.00 73.50 282 LYS A N 1
ATOM 2200 C CA . LYS A 1 282 ? 37.326 6.927 -24.905 1.00 73.50 282 LYS A CA 1
ATOM 2201 C C . LYS A 1 282 ? 36.464 5.913 -25.660 1.00 73.50 282 LYS A C 1
ATOM 2203 O O . LYS A 1 282 ? 36.746 4.721 -25.588 1.00 73.50 282 LYS A O 1
ATOM 2208 N N . LEU A 1 283 ? 35.505 6.396 -26.453 1.00 60.88 283 LEU A N 1
ATOM 2209 C CA . LEU A 1 283 ? 34.679 5.599 -27.367 1.00 60.88 283 LEU A CA 1
ATOM 2210 C C . LEU A 1 283 ? 35.527 4.807 -28.368 1.00 60.88 283 LEU A C 1
ATOM 2212 O O . LEU A 1 283 ? 35.347 3.600 -28.494 1.00 60.88 283 LEU A O 1
ATOM 2216 N N . LEU A 1 284 ? 36.507 5.454 -29.007 1.00 66.25 284 LEU A N 1
ATOM 2217 C CA . LEU A 1 284 ? 37.424 4.782 -29.932 1.00 66.25 284 LEU A CA 1
ATOM 2218 C C . LEU A 1 284 ? 38.247 3.684 -29.236 1.00 66.25 284 LEU A C 1
ATOM 2220 O O . LEU A 1 284 ? 38.385 2.584 -29.766 1.00 66.25 284 LEU A O 1
ATOM 2224 N N . ARG A 1 285 ? 38.761 3.955 -28.027 1.00 72.88 285 ARG A N 1
ATOM 2225 C CA . ARG A 1 285 ? 39.521 2.971 -27.235 1.00 72.88 285 ARG A CA 1
ATOM 2226 C C . ARG A 1 285 ? 38.663 1.787 -26.798 1.00 72.88 285 ARG A C 1
ATOM 2228 O O . ARG A 1 285 ? 39.149 0.661 -26.814 1.00 72.88 285 ARG A O 1
ATOM 2235 N N . ILE A 1 286 ? 37.411 2.026 -26.412 1.00 68.31 286 ILE A N 1
ATOM 2236 C CA . ILE A 1 286 ? 36.467 0.958 -26.063 1.00 68.31 286 ILE A CA 1
ATOM 2237 C C . ILE A 1 286 ? 36.103 0.155 -27.304 1.00 68.31 286 ILE A C 1
ATOM 2239 O O . ILE A 1 286 ? 36.220 -1.058 -27.255 1.00 68.31 286 ILE A O 1
ATOM 2243 N N . GLY A 1 287 ? 35.781 0.802 -28.426 1.00 62.75 287 GLY A N 1
ATOM 2244 C CA . GLY A 1 287 ? 35.518 0.117 -29.692 1.00 62.75 287 GLY A CA 1
ATOM 2245 C C . GLY A 1 287 ? 36.685 -0.774 -30.123 1.00 62.75 287 GLY A C 1
ATOM 2246 O O . GLY A 1 287 ? 36.476 -1.935 -30.461 1.00 62.75 287 GLY A O 1
ATOM 2247 N N . LEU A 1 288 ? 37.922 -0.280 -30.009 1.00 66.06 288 LEU A N 1
ATOM 2248 C CA . LEU A 1 288 ? 39.123 -1.062 -30.309 1.00 66.06 288 LEU A CA 1
ATOM 2249 C C . LEU A 1 288 ? 39.314 -2.242 -29.341 1.00 66.06 288 LEU A C 1
ATOM 2251 O O . LEU A 1 288 ? 39.644 -3.341 -29.774 1.00 66.06 288 LEU A O 1
ATOM 2255 N N . ARG A 1 289 ? 39.078 -2.047 -28.037 1.00 70.38 289 ARG A N 1
ATOM 2256 C CA . ARG A 1 289 ? 39.151 -3.125 -27.032 1.00 70.38 289 ARG A CA 1
ATOM 2257 C C . ARG A 1 289 ? 38.049 -4.165 -27.214 1.00 70.38 289 ARG A C 1
ATOM 2259 O O . ARG A 1 289 ? 38.331 -5.349 -27.096 1.00 70.38 289 ARG A O 1
ATOM 2266 N N . SER A 1 290 ? 36.825 -3.746 -27.519 1.00 61.44 290 SER A N 1
ATOM 2267 C CA . SER A 1 290 ? 35.700 -4.632 -27.821 1.00 61.44 290 SER A CA 1
ATOM 2268 C C . SER A 1 290 ? 35.953 -5.427 -29.098 1.00 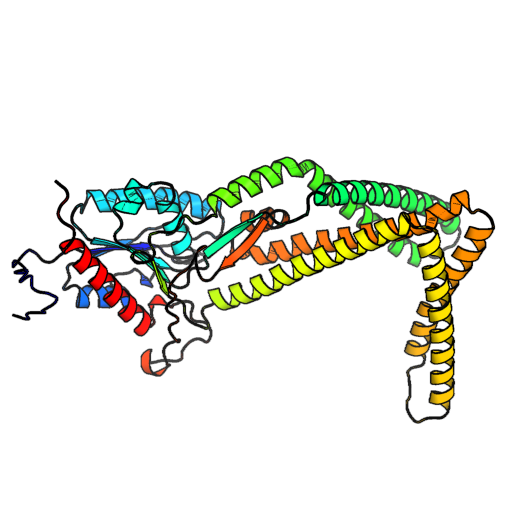61.44 290 SER A C 1
ATOM 2270 O O . SER A 1 290 ? 35.680 -6.621 -29.114 1.00 61.44 290 SER A O 1
ATOM 2272 N N . LEU A 1 291 ? 36.541 -4.807 -30.128 1.00 62.31 291 LEU A N 1
ATOM 2273 C CA . LEU A 1 291 ? 36.980 -5.505 -31.337 1.00 62.31 291 LEU A CA 1
ATOM 2274 C C . LEU A 1 291 ? 38.031 -6.568 -31.003 1.00 62.31 291 LEU A C 1
ATOM 2276 O O . LEU A 1 291 ? 37.864 -7.724 -31.374 1.00 62.31 291 LEU A O 1
ATOM 2280 N N . LEU A 1 292 ? 39.074 -6.197 -30.252 1.00 69.06 292 LEU A N 1
ATOM 2281 C CA . LEU A 1 292 ? 40.113 -7.129 -29.805 1.00 69.06 292 LEU A CA 1
ATOM 2282 C C . LEU A 1 292 ? 39.534 -8.269 -28.955 1.00 69.06 292 LEU A C 1
ATOM 2284 O O . LEU A 1 292 ? 39.933 -9.413 -29.135 1.00 69.06 292 LEU A O 1
ATOM 2288 N N . ALA A 1 293 ? 38.571 -7.984 -28.075 1.00 65.62 293 ALA A N 1
ATOM 2289 C CA . ALA A 1 293 ? 37.890 -8.989 -27.264 1.00 65.62 293 ALA A CA 1
ATOM 2290 C C . ALA A 1 293 ? 37.014 -9.925 -28.109 1.00 65.62 293 ALA A C 1
ATOM 2292 O O . ALA A 1 293 ? 37.031 -11.128 -27.876 1.00 65.62 293 ALA A O 1
ATOM 2293 N N . CYS A 1 294 ? 36.294 -9.409 -29.112 1.00 59.22 294 CYS A N 1
ATOM 2294 C CA . CYS A 1 294 ? 35.519 -10.238 -30.039 1.00 59.22 294 CYS A CA 1
ATOM 2295 C C . CYS A 1 294 ? 36.434 -11.135 -30.878 1.00 59.22 294 CYS A C 1
ATOM 2297 O O . CYS A 1 294 ? 36.139 -12.314 -31.033 1.00 59.22 294 CYS A O 1
ATOM 2299 N N . VAL A 1 295 ? 37.561 -10.604 -31.367 1.00 70.06 295 VAL A N 1
ATOM 2300 C CA . VAL A 1 295 ? 38.579 -11.387 -32.085 1.00 70.06 295 VAL A CA 1
ATOM 2301 C C . VAL A 1 295 ? 39.168 -12.459 -31.170 1.00 70.06 295 VAL A C 1
ATOM 2303 O O . VAL A 1 295 ? 39.201 -13.621 -31.551 1.00 70.06 295 VAL A O 1
ATOM 2306 N N . ALA A 1 296 ? 39.565 -12.111 -29.943 1.00 70.31 296 ALA A N 1
ATOM 2307 C CA . ALA A 1 296 ? 40.096 -13.069 -28.976 1.00 70.31 296 ALA A CA 1
ATOM 2308 C C . ALA A 1 296 ? 39.071 -14.154 -28.610 1.00 70.31 296 ALA A C 1
ATOM 2310 O O . ALA A 1 296 ? 39.426 -15.326 -28.537 1.00 70.31 296 ALA A O 1
ATOM 2311 N N . PHE A 1 297 ? 37.800 -13.787 -28.426 1.00 64.00 297 PHE A N 1
ATOM 2312 C CA . PHE A 1 297 ? 36.723 -14.728 -28.132 1.00 64.00 297 PHE A CA 1
ATOM 2313 C C . PHE A 1 297 ? 36.402 -15.629 -29.330 1.00 64.00 297 PHE A C 1
ATOM 2315 O O . PHE A 1 297 ? 36.201 -16.824 -29.141 1.00 64.00 297 PHE A O 1
ATOM 2322 N N . ALA A 1 298 ? 36.400 -15.100 -30.557 1.00 63.69 298 ALA A N 1
ATOM 2323 C CA . ALA A 1 298 ? 36.242 -15.892 -31.777 1.00 63.69 298 ALA A CA 1
ATOM 2324 C C . ALA A 1 298 ? 37.405 -16.881 -31.952 1.00 63.69 298 ALA A C 1
ATOM 2326 O O . ALA A 1 298 ? 37.168 -18.058 -32.217 1.00 63.69 298 ALA A O 1
ATOM 2327 N N . SER A 1 299 ? 38.644 -16.437 -31.719 1.00 72.19 299 SER A N 1
ATOM 2328 C CA . SER A 1 299 ? 39.833 -17.295 -31.741 1.00 72.19 299 SER A CA 1
ATOM 2329 C C . SER A 1 299 ? 39.790 -18.367 -30.651 1.00 72.19 299 SER A C 1
ATOM 2331 O O . SER A 1 299 ? 40.081 -19.525 -30.928 1.00 72.19 299 SER A O 1
ATOM 2333 N N . LEU A 1 300 ? 39.378 -18.016 -29.427 1.00 70.19 300 LEU A N 1
ATOM 2334 C CA . LEU A 1 300 ? 39.225 -18.966 -28.321 1.00 70.19 300 LEU A CA 1
ATOM 2335 C C . LEU A 1 300 ? 38.092 -19.964 -28.587 1.00 70.19 300 LEU A C 1
ATOM 2337 O O . LEU A 1 300 ? 38.254 -21.147 -28.318 1.00 70.19 300 LEU A O 1
ATOM 2341 N N . SER A 1 301 ? 36.973 -19.513 -29.156 1.00 60.09 301 SER A N 1
ATOM 2342 C CA . SER A 1 301 ? 35.859 -20.380 -29.557 1.00 60.09 301 SER A CA 1
ATOM 2343 C C . SER A 1 301 ? 36.288 -21.347 -30.660 1.00 60.09 301 SER A C 1
ATOM 2345 O O . SER A 1 301 ? 35.998 -22.534 -30.570 1.00 60.09 301 SER A O 1
ATOM 2347 N N . SER A 1 302 ? 37.046 -20.869 -31.654 1.00 66.88 302 SER A N 1
ATOM 2348 C CA . SER A 1 302 ? 37.646 -21.719 -32.689 1.00 66.88 302 SER A CA 1
ATOM 2349 C C . SER A 1 302 ? 38.606 -22.745 -32.089 1.00 66.88 302 SER A C 1
ATOM 2351 O O . SER A 1 302 ? 38.559 -23.905 -32.477 1.00 66.88 302 SER A O 1
ATOM 2353 N N . LEU A 1 303 ? 39.430 -22.345 -31.114 1.00 73.19 303 LEU A N 1
ATOM 2354 C CA . LEU A 1 303 ? 40.343 -23.245 -30.412 1.00 73.19 303 LEU A CA 1
ATOM 2355 C C . LEU A 1 303 ? 39.579 -24.309 -29.610 1.00 73.19 303 LEU A C 1
ATOM 2357 O O . LEU A 1 303 ? 39.919 -25.481 -29.697 1.00 73.19 303 LEU A O 1
ATOM 2361 N N . ILE A 1 304 ? 38.535 -23.920 -28.866 1.00 65.06 304 ILE A N 1
ATOM 2362 C CA . ILE A 1 304 ? 37.673 -24.836 -28.100 1.00 65.06 304 ILE A CA 1
ATOM 2363 C C . ILE A 1 304 ? 36.971 -25.820 -29.032 1.00 65.06 304 ILE A C 1
ATOM 2365 O O . ILE A 1 304 ? 36.863 -26.988 -28.686 1.00 65.06 304 ILE A O 1
ATOM 2369 N N . ILE A 1 305 ? 36.524 -25.384 -30.210 1.00 62.66 305 ILE A N 1
ATOM 2370 C CA . ILE A 1 305 ? 35.867 -26.262 -31.184 1.00 62.66 305 ILE A CA 1
ATOM 2371 C C . ILE A 1 305 ? 36.865 -27.252 -31.779 1.00 62.66 305 ILE A C 1
ATOM 2373 O O . ILE A 1 305 ? 36.599 -28.452 -31.741 1.00 62.66 305 ILE A O 1
ATOM 2377 N N . SER A 1 306 ? 38.046 -26.791 -32.202 1.00 68.94 306 SER A N 1
ATOM 2378 C CA . SER A 1 306 ? 39.135 -27.679 -32.630 1.00 68.94 306 SER A CA 1
ATOM 2379 C C . SER A 1 306 ? 39.567 -28.646 -31.520 1.00 68.94 306 SER A C 1
ATOM 2381 O O . SER A 1 306 ? 39.912 -29.790 -31.796 1.00 68.94 306 SER A O 1
ATOM 2383 N N . PHE A 1 307 ? 39.501 -28.225 -30.253 1.00 65.81 307 PHE A N 1
ATOM 2384 C CA . PHE A 1 307 ? 39.768 -29.089 -29.104 1.00 65.81 307 PHE A CA 1
ATOM 2385 C C . PHE A 1 307 ? 38.601 -30.049 -28.812 1.00 65.81 307 PHE A C 1
ATOM 2387 O O . PHE A 1 307 ? 38.834 -31.183 -28.396 1.00 65.81 307 PHE A O 1
ATOM 2394 N N . SER A 1 308 ? 37.350 -29.646 -29.059 1.00 61.50 308 SER A N 1
ATOM 2395 C CA . SER A 1 308 ? 36.150 -30.484 -28.904 1.00 61.50 308 SER A CA 1
ATOM 2396 C C . SER A 1 308 ? 36.063 -31.576 -29.966 1.00 61.50 308 SER A C 1
ATOM 2398 O O . SER A 1 308 ? 35.594 -32.664 -29.673 1.00 61.50 308 SER A O 1
ATOM 2400 N N . GLU A 1 309 ? 36.616 -31.356 -31.161 1.00 61.50 309 GLU A N 1
ATOM 2401 C CA . GLU A 1 309 ? 36.811 -32.435 -32.139 1.00 61.50 309 GLU A CA 1
ATOM 2402 C C . GLU A 1 309 ? 37.847 -33.470 -31.661 1.00 61.50 309 GLU A C 1
ATOM 2404 O O . GLU A 1 309 ? 37.829 -34.616 -32.103 1.00 61.50 309 GLU A O 1
ATOM 2409 N N . SER A 1 310 ? 38.715 -33.095 -30.711 1.00 61.41 310 SER A N 1
ATOM 2410 C CA . SER A 1 310 ? 39.729 -33.970 -30.104 1.00 61.41 310 SER A CA 1
ATOM 2411 C C . SER A 1 310 ? 39.362 -34.513 -28.712 1.00 61.41 310 SER A C 1
ATOM 2413 O O . SER A 1 310 ? 40.119 -35.299 -28.143 1.00 61.41 310 SER A O 1
ATOM 2415 N N . SER A 1 311 ? 38.220 -34.116 -28.136 1.00 55.91 311 SER A N 1
ATOM 2416 C CA . SER A 1 311 ? 37.817 -34.484 -26.771 1.00 55.91 311 SER A CA 1
ATOM 2417 C C . SER A 1 311 ? 36.330 -34.853 -26.674 1.00 55.91 311 SER A C 1
ATOM 2419 O O . SER A 1 311 ? 35.507 -34.477 -27.492 1.00 55.91 311 SER A O 1
ATOM 2421 N N . TRP A 1 312 ? 35.966 -35.628 -25.655 1.00 63.78 312 TRP A N 1
ATOM 2422 C CA . TRP A 1 312 ? 34.660 -36.281 -25.440 1.00 63.78 312 TRP A CA 1
ATOM 2423 C C . TRP A 1 312 ? 33.468 -35.335 -25.166 1.00 63.78 312 TRP A C 1
ATOM 2425 O O . TRP A 1 312 ? 32.376 -35.801 -24.836 1.00 63.78 312 TRP A O 1
ATOM 2435 N N . LEU A 1 313 ? 33.645 -34.015 -25.286 1.00 58.66 313 LEU A N 1
ATOM 2436 C CA . LEU A 1 313 ? 32.610 -33.020 -25.010 1.00 58.66 313 LEU A CA 1
ATOM 2437 C C . LEU A 1 313 ? 31.903 -32.603 -26.313 1.00 58.66 313 LEU A C 1
ATOM 2439 O O . LEU A 1 313 ? 32.367 -31.726 -27.038 1.00 58.66 313 LEU A O 1
ATOM 2443 N N . ILE A 1 314 ? 30.761 -33.228 -26.614 1.00 69.75 314 ILE A N 1
ATOM 2444 C CA . ILE A 1 314 ? 29.975 -32.942 -27.825 1.00 69.75 314 ILE A CA 1
ATOM 2445 C C . ILE A 1 314 ? 29.205 -31.628 -27.634 1.00 69.75 314 ILE A C 1
ATOM 2447 O O . ILE A 1 314 ? 28.140 -31.603 -27.016 1.00 69.75 314 ILE A O 1
ATOM 2451 N N . ILE A 1 315 ? 29.723 -30.525 -28.177 1.00 67.88 315 ILE A N 1
ATOM 2452 C CA . ILE A 1 315 ? 28.953 -29.283 -28.320 1.00 67.88 315 ILE A CA 1
ATOM 2453 C C . ILE A 1 315 ? 28.086 -29.415 -29.580 1.00 67.88 315 ILE A C 1
ATOM 2455 O O . ILE A 1 315 ? 28.629 -29.642 -30.662 1.00 67.88 315 ILE A O 1
ATOM 2459 N N . PRO A 1 316 ? 26.750 -29.256 -29.495 1.00 75.88 316 PRO A N 1
ATOM 2460 C CA . PRO A 1 316 ? 25.896 -29.320 -30.673 1.00 75.88 316 PRO A CA 1
ATOM 2461 C C . PRO A 1 316 ? 26.323 -28.275 -31.724 1.00 75.88 316 PRO A C 1
ATOM 2463 O O . PRO A 1 316 ? 26.407 -27.088 -31.386 1.00 75.88 316 PRO A O 1
ATOM 2466 N N . PRO A 1 317 ? 26.524 -28.659 -33.001 1.00 68.38 317 PRO A N 1
ATOM 2467 C CA . PRO A 1 317 ? 26.992 -27.754 -34.057 1.00 68.38 317 PRO A CA 1
ATOM 2468 C C . PRO A 1 317 ? 26.147 -26.481 -34.212 1.00 68.38 317 PRO A C 1
ATOM 2470 O O . PRO A 1 317 ? 26.670 -25.414 -34.523 1.00 68.38 317 PRO A O 1
ATOM 2473 N N . ALA A 1 318 ? 24.844 -26.563 -33.923 1.00 58.06 318 ALA A N 1
ATOM 2474 C CA . ALA A 1 318 ? 23.928 -25.425 -33.959 1.00 58.06 318 ALA A CA 1
ATOM 2475 C C . ALA A 1 318 ? 24.246 -24.348 -32.902 1.00 58.06 318 ALA A C 1
ATOM 2477 O O . ALA A 1 318 ? 24.113 -23.157 -33.179 1.00 58.06 318 ALA A O 1
ATOM 2478 N N . VAL A 1 319 ? 24.698 -24.743 -31.706 1.00 61.72 319 VAL A N 1
ATOM 2479 C CA . VAL A 1 319 ? 25.067 -23.803 -30.632 1.00 61.72 319 VAL A CA 1
ATOM 2480 C C . VAL A 1 319 ? 26.387 -23.112 -30.971 1.00 61.72 319 VAL A C 1
ATOM 2482 O O . VAL A 1 319 ? 26.495 -21.895 -30.832 1.00 61.72 319 VAL A O 1
ATOM 2485 N N . ALA A 1 320 ? 27.361 -23.860 -31.496 1.00 64.38 320 ALA A N 1
ATOM 2486 C CA . ALA A 1 320 ? 28.620 -23.304 -31.986 1.00 64.38 320 ALA A CA 1
ATOM 2487 C C . ALA A 1 320 ? 28.394 -22.310 -33.142 1.00 64.38 320 ALA A C 1
ATOM 2489 O O . ALA A 1 320 ? 28.923 -21.198 -33.116 1.00 64.38 320 ALA A O 1
ATOM 2490 N N . ALA A 1 321 ? 27.543 -22.665 -34.111 1.00 62.00 321 ALA A N 1
ATOM 2491 C CA . ALA A 1 321 ? 27.174 -21.790 -35.222 1.00 62.00 321 ALA A CA 1
ATOM 2492 C C . ALA A 1 321 ? 26.458 -20.512 -34.750 1.00 62.00 321 ALA A C 1
ATOM 2494 O O . ALA A 1 321 ? 26.770 -19.425 -35.234 1.00 62.00 321 ALA A O 1
ATOM 2495 N N . ALA A 1 322 ? 25.551 -20.612 -33.771 1.00 54.41 322 ALA A N 1
ATOM 2496 C CA . ALA A 1 322 ? 24.870 -19.451 -33.198 1.00 54.41 322 ALA A CA 1
ATOM 2497 C C . ALA A 1 322 ? 25.847 -18.500 -32.482 1.00 54.41 322 ALA A C 1
ATOM 2499 O O . ALA A 1 322 ? 25.764 -17.284 -32.658 1.00 54.41 322 ALA A O 1
ATOM 2500 N N . ILE A 1 323 ? 26.809 -19.039 -31.725 1.00 61.22 323 ILE A N 1
ATOM 2501 C CA . ILE A 1 323 ? 27.847 -18.238 -31.061 1.00 61.22 323 ILE A CA 1
ATOM 2502 C C . ILE A 1 323 ? 28.734 -17.540 -32.101 1.00 61.22 323 ILE A C 1
ATOM 2504 O O . ILE A 1 323 ? 28.945 -16.330 -32.000 1.00 61.22 323 ILE A O 1
ATOM 2508 N N . PHE A 1 324 ? 29.198 -18.248 -33.138 1.00 61.06 324 PHE A N 1
ATOM 2509 C CA . PHE A 1 324 ? 29.982 -17.641 -34.219 1.00 61.06 324 PHE A CA 1
ATOM 2510 C C . PHE A 1 324 ? 29.210 -16.575 -34.988 1.00 61.06 324 PHE A C 1
ATOM 2512 O O . PHE A 1 324 ? 29.784 -15.542 -35.325 1.00 61.06 324 PHE A O 1
ATOM 2519 N N . PHE A 1 325 ? 27.919 -16.793 -35.238 1.00 56.50 325 PHE A N 1
ATOM 2520 C CA . PHE A 1 325 ? 27.080 -15.815 -35.915 1.00 56.50 325 PHE A CA 1
ATOM 2521 C C . PHE A 1 325 ? 26.952 -14.535 -35.085 1.00 56.50 325 PHE A C 1
ATOM 2523 O O . PHE A 1 325 ? 27.212 -13.451 -35.597 1.00 56.50 325 PHE A O 1
ATOM 2530 N N . VAL A 1 326 ? 26.647 -14.642 -33.787 1.00 56.31 326 VAL A N 1
ATOM 2531 C CA . VAL A 1 326 ? 26.515 -13.473 -32.899 1.00 56.31 326 VAL A CA 1
ATOM 2532 C C . VAL A 1 326 ? 27.845 -12.726 -32.751 1.00 56.31 326 VAL A C 1
ATOM 2534 O O . VAL A 1 326 ? 27.877 -11.499 -32.855 1.00 56.31 326 VAL A O 1
ATOM 2537 N N . VAL A 1 327 ? 28.955 -13.444 -32.555 1.00 57.47 327 VAL A N 1
ATOM 2538 C CA . VAL A 1 327 ? 30.287 -12.841 -32.369 1.00 57.47 327 VAL A CA 1
ATOM 2539 C C . VAL A 1 327 ? 30.822 -12.252 -33.676 1.00 57.47 327 VAL A C 1
ATOM 2541 O O . VAL A 1 327 ? 31.338 -11.135 -33.679 1.00 57.47 327 VAL A O 1
ATOM 2544 N N . GLY A 1 328 ? 30.667 -12.960 -34.795 1.00 59.66 328 GLY A N 1
ATOM 2545 C CA . GLY A 1 328 ? 31.072 -12.498 -36.122 1.00 59.66 328 GLY A CA 1
ATOM 2546 C C . GLY A 1 328 ? 30.251 -11.301 -36.597 1.00 59.66 328 GLY A C 1
ATOM 2547 O O . GLY A 1 328 ? 30.816 -10.346 -37.133 1.00 59.66 328 GLY A O 1
ATOM 2548 N N . PHE A 1 329 ? 28.943 -11.287 -36.331 1.00 55.53 329 PHE A N 1
ATOM 2549 C CA . PHE A 1 329 ? 28.068 -10.146 -36.607 1.00 55.53 329 PHE A CA 1
ATOM 2550 C C . PHE A 1 329 ? 28.446 -8.925 -35.757 1.00 55.53 329 PHE A C 1
ATOM 2552 O O . PHE A 1 329 ? 28.593 -7.821 -36.278 1.00 55.53 329 PHE A O 1
ATOM 2559 N N . ALA A 1 330 ? 28.716 -9.116 -34.462 1.00 53.75 330 ALA A N 1
ATOM 2560 C CA . ALA A 1 330 ? 29.195 -8.037 -33.602 1.00 53.75 330 ALA A CA 1
ATOM 2561 C C . ALA A 1 330 ? 30.563 -7.490 -34.061 1.00 53.75 330 ALA A C 1
ATOM 2563 O O . ALA A 1 330 ? 30.747 -6.275 -34.149 1.00 53.75 330 ALA A O 1
ATOM 2564 N N . ALA A 1 331 ? 31.513 -8.364 -34.411 1.00 56.41 331 ALA A N 1
ATOM 2565 C CA . ALA A 1 331 ? 32.845 -7.969 -34.870 1.00 56.41 331 ALA A CA 1
ATOM 2566 C C . ALA A 1 331 ? 32.813 -7.237 -36.222 1.00 56.41 331 ALA A C 1
ATOM 2568 O O . ALA A 1 331 ? 33.518 -6.243 -36.400 1.00 56.41 331 ALA A O 1
ATOM 2569 N N . SER A 1 332 ? 31.975 -7.686 -37.159 1.00 54.09 332 SER A N 1
ATOM 2570 C CA . SER A 1 332 ? 31.815 -7.058 -38.476 1.00 54.09 332 SER A CA 1
ATOM 2571 C C . SER A 1 332 ? 31.131 -5.694 -38.389 1.00 54.09 332 SER A C 1
ATOM 2573 O O . SER A 1 332 ? 31.592 -4.761 -39.045 1.00 54.09 332 SER A O 1
ATOM 2575 N N . ILE A 1 333 ? 30.137 -5.517 -37.508 1.00 56.25 333 ILE A N 1
ATOM 2576 C CA . ILE A 1 333 ? 29.570 -4.194 -37.199 1.00 56.25 333 ILE A CA 1
ATOM 2577 C C . ILE A 1 333 ? 30.658 -3.250 -36.674 1.00 56.25 333 ILE A C 1
ATOM 2579 O O . ILE A 1 333 ? 30.753 -2.112 -37.131 1.00 56.25 333 ILE A O 1
ATOM 2583 N N . VAL A 1 334 ? 31.515 -3.710 -35.756 1.00 58.25 334 VAL A N 1
ATOM 2584 C CA . VAL A 1 334 ? 32.591 -2.879 -35.188 1.00 58.25 334 VAL A CA 1
ATOM 2585 C C . VAL A 1 334 ? 33.680 -2.565 -36.224 1.00 58.25 334 VAL A C 1
ATOM 2587 O O . VAL A 1 334 ? 34.148 -1.429 -36.291 1.00 58.25 334 VAL A O 1
ATOM 2590 N N . ALA A 1 335 ? 34.074 -3.524 -37.063 1.00 58.16 335 ALA A N 1
ATOM 2591 C CA . ALA A 1 335 ? 35.077 -3.317 -38.110 1.00 58.16 335 ALA A CA 1
ATOM 2592 C C . ALA A 1 335 ? 34.574 -2.379 -39.220 1.00 58.16 335 ALA A C 1
ATOM 2594 O O . ALA A 1 335 ? 35.278 -1.435 -39.589 1.00 58.16 335 ALA A O 1
ATOM 2595 N N . ALA A 1 336 ? 33.339 -2.579 -39.695 1.00 58.75 336 ALA A N 1
ATOM 2596 C CA . ALA A 1 336 ? 32.677 -1.676 -40.635 1.00 58.75 336 ALA A CA 1
ATOM 2597 C C . ALA A 1 336 ? 32.565 -0.268 -40.041 1.00 58.75 336 ALA A C 1
ATOM 2599 O O . ALA A 1 336 ? 32.858 0.722 -40.711 1.00 58.75 336 ALA A O 1
ATOM 2600 N N . TYR A 1 337 ? 32.239 -0.186 -38.749 1.00 60.56 337 TYR A N 1
ATOM 2601 C CA . TYR A 1 337 ? 32.165 1.070 -38.026 1.00 60.56 337 TYR A CA 1
ATOM 2602 C C . TYR A 1 337 ? 33.512 1.814 -37.986 1.00 60.56 337 TYR A C 1
ATOM 2604 O O . TYR A 1 337 ? 33.575 2.999 -38.307 1.00 60.56 337 TYR A O 1
ATOM 2612 N N . VAL A 1 338 ? 34.608 1.127 -37.646 1.00 60.00 338 VAL A N 1
ATOM 2613 C CA . VAL A 1 338 ? 35.960 1.716 -37.600 1.00 60.00 338 VAL A CA 1
ATOM 2614 C C . VAL A 1 338 ? 36.450 2.125 -38.995 1.00 60.00 338 VAL A C 1
ATOM 2616 O O . VAL A 1 338 ? 37.049 3.193 -39.144 1.00 60.00 338 VAL A O 1
ATOM 2619 N N . GLY A 1 339 ? 36.187 1.306 -40.017 1.00 64.12 339 GLY A N 1
ATOM 2620 C CA . GLY A 1 339 ? 36.553 1.599 -41.404 1.00 64.12 339 GLY A CA 1
ATOM 2621 C C . GLY A 1 339 ? 35.835 2.836 -41.942 1.00 64.12 339 GLY A C 1
ATOM 2622 O O . GLY A 1 339 ? 36.473 3.766 -42.436 1.00 64.12 339 GLY A O 1
ATOM 2623 N N . LEU A 1 340 ? 34.515 2.901 -41.763 1.00 56.56 340 LEU A N 1
ATOM 2624 C CA . LEU A 1 340 ? 33.707 4.041 -42.193 1.00 56.56 340 LEU A CA 1
ATOM 2625 C C . LEU A 1 340 ? 33.988 5.308 -41.362 1.00 56.56 340 LEU A C 1
ATOM 2627 O O . LEU A 1 340 ? 33.989 6.411 -41.911 1.00 56.56 340 LEU A O 1
ATOM 2631 N N . ALA A 1 341 ? 34.328 5.172 -40.073 1.00 59.38 341 ALA A N 1
ATOM 2632 C CA . ALA A 1 341 ? 34.746 6.293 -39.228 1.00 59.38 341 ALA A CA 1
ATOM 2633 C C . ALA A 1 341 ? 36.066 6.940 -39.661 1.00 59.38 341 ALA A C 1
ATOM 2635 O O . ALA A 1 341 ? 36.247 8.141 -39.456 1.00 59.38 341 ALA A O 1
ATOM 2636 N N . ARG A 1 342 ? 36.973 6.181 -40.286 1.00 64.25 342 ARG A N 1
ATOM 2637 C CA . ARG A 1 342 ? 38.188 6.738 -40.900 1.00 64.25 342 ARG A CA 1
ATOM 2638 C C . ARG A 1 342 ? 37.895 7.519 -42.177 1.00 64.25 342 ARG A C 1
ATOM 2640 O O . ARG A 1 342 ? 38.547 8.529 -42.417 1.00 64.25 342 ARG A O 1
ATOM 2647 N N . LEU A 1 343 ? 36.936 7.058 -42.978 1.00 67.31 343 LEU A N 1
ATOM 2648 C CA . LEU A 1 343 ? 36.610 7.659 -44.274 1.00 67.31 343 LEU A CA 1
ATOM 2649 C C . LEU A 1 343 ? 35.760 8.932 -44.132 1.00 67.31 343 LEU A C 1
ATOM 2651 O O . LEU A 1 343 ? 35.952 9.881 -44.887 1.00 67.31 343 LEU A O 1
ATOM 2655 N N . TRP A 1 344 ? 34.869 8.992 -43.135 1.00 65.50 344 TRP A N 1
ATOM 2656 C CA . TRP A 1 344 ? 34.013 10.158 -42.884 1.00 65.50 344 TRP A CA 1
ATOM 2657 C C . TRP A 1 344 ? 33.918 10.536 -41.396 1.00 65.50 344 TRP A C 1
ATOM 2659 O O . TRP A 1 344 ? 32.854 10.432 -40.778 1.00 65.50 344 TRP A O 1
ATOM 2669 N N . PRO A 1 345 ? 35.004 11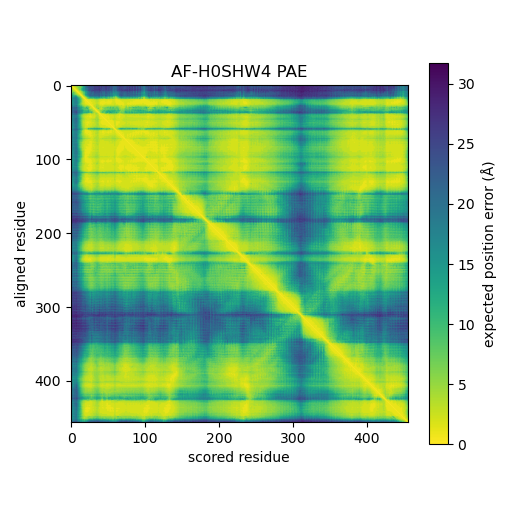.056 -40.796 1.00 65.81 345 PRO A N 1
ATOM 2670 C CA . PRO A 1 345 ? 35.098 11.270 -39.350 1.00 65.81 345 PRO A CA 1
ATOM 2671 C C . PRO A 1 345 ? 34.027 12.213 -38.780 1.00 65.81 345 PRO A C 1
ATOM 2673 O O . PRO A 1 345 ? 33.557 11.987 -37.669 1.00 65.81 345 PRO A O 1
ATOM 2676 N N . LYS A 1 346 ? 33.584 13.228 -39.540 1.00 65.81 346 LYS A N 1
ATOM 2677 C CA . LYS A 1 346 ? 32.532 14.169 -39.103 1.00 65.81 346 LYS A CA 1
ATOM 2678 C C . LYS A 1 346 ? 31.118 13.589 -39.127 1.00 65.81 346 LYS A C 1
ATOM 2680 O O . LYS A 1 346 ? 30.279 14.066 -38.377 1.00 65.81 346 LYS A O 1
ATOM 2685 N N . MET A 1 347 ? 30.836 12.621 -40.000 1.00 57.09 347 MET A N 1
ATOM 2686 C CA . MET A 1 347 ? 29.510 11.999 -40.120 1.00 57.09 347 MET A CA 1
ATOM 2687 C C . MET A 1 347 ? 29.421 10.769 -39.212 1.00 57.09 347 MET A C 1
ATOM 2689 O O . MET A 1 347 ? 28.438 10.570 -38.503 1.00 57.09 347 MET A O 1
ATOM 2693 N N . PHE A 1 348 ? 30.499 9.985 -39.157 1.00 59.66 348 PHE A N 1
ATOM 2694 C CA . PHE A 1 348 ? 30.562 8.765 -38.365 1.00 59.66 348 PHE A CA 1
ATOM 2695 C C . PHE A 1 348 ? 30.801 8.996 -36.875 1.00 59.66 348 PHE A C 1
ATOM 2697 O O . PHE A 1 348 ? 30.465 8.119 -36.091 1.00 59.66 348 PHE A O 1
ATOM 2704 N N . SER A 1 349 ? 31.280 10.170 -36.446 1.00 60.34 349 SER A N 1
ATOM 2705 C CA . SER A 1 349 ? 31.273 10.535 -35.021 1.00 60.34 349 SER A CA 1
ATOM 2706 C C . SER A 1 349 ? 29.866 10.510 -34.415 1.00 60.34 349 SER A C 1
ATOM 2708 O O . SER A 1 349 ? 29.729 10.305 -33.213 1.00 60.34 349 SER A O 1
ATOM 2710 N N . TRP A 1 350 ? 28.822 10.689 -35.233 1.00 58.78 350 TRP A N 1
ATOM 2711 C CA . TRP A 1 350 ? 27.425 10.699 -34.793 1.00 58.78 350 TRP A CA 1
ATOM 2712 C C . TRP A 1 350 ? 26.761 9.327 -34.837 1.00 58.78 350 TRP A C 1
ATOM 2714 O O . TRP A 1 350 ? 25.807 9.105 -34.099 1.00 58.78 350 TRP A O 1
ATOM 2724 N N . LEU A 1 351 ? 27.252 8.384 -35.646 1.00 61.44 351 LEU A N 1
ATOM 2725 C CA . LEU A 1 351 ? 26.617 7.074 -35.777 1.00 61.44 351 LEU A CA 1
ATOM 2726 C C . LEU A 1 351 ? 26.640 6.220 -34.491 1.00 61.44 351 LEU A C 1
ATOM 2728 O O . LEU A 1 351 ? 25.590 5.671 -34.158 1.00 61.44 351 LEU A O 1
ATOM 2732 N N . PRO A 1 352 ? 27.734 6.111 -33.703 1.00 62.06 352 PRO A N 1
ATOM 2733 C CA . PRO A 1 352 ? 27.679 5.342 -32.463 1.00 62.06 352 PRO A CA 1
ATOM 2734 C C . PRO A 1 352 ? 26.870 6.109 -31.415 1.00 62.06 352 PRO A C 1
ATOM 2736 O O . PRO A 1 352 ? 26.258 5.492 -30.558 1.00 62.06 352 PRO A O 1
ATOM 2739 N N . ILE A 1 353 ? 26.831 7.445 -31.492 1.00 60.03 353 ILE A N 1
ATOM 2740 C CA . ILE A 1 353 ? 26.002 8.289 -30.637 1.00 60.03 353 ILE A CA 1
ATOM 2741 C C . ILE A 1 353 ? 24.537 7.979 -30.931 1.00 60.03 353 ILE A C 1
ATOM 2743 O O . ILE A 1 353 ? 23.785 7.755 -29.995 1.00 60.03 353 ILE A O 1
ATOM 2747 N N . LEU A 1 354 ? 24.144 7.889 -32.203 1.00 60.84 354 LEU A N 1
ATOM 2748 C CA . LEU A 1 354 ? 22.803 7.499 -32.637 1.00 60.84 354 LEU A CA 1
ATOM 2749 C C . LEU A 1 354 ? 22.459 6.069 -32.211 1.00 60.84 354 LEU A C 1
ATOM 2751 O O . LEU A 1 354 ? 21.416 5.873 -31.597 1.00 60.84 354 LEU A O 1
ATOM 2755 N N . ILE A 1 355 ? 23.337 5.091 -32.462 1.00 66.94 355 ILE A N 1
ATOM 2756 C CA . ILE A 1 355 ? 23.117 3.685 -32.080 1.00 66.94 355 ILE A CA 1
ATOM 2757 C C . ILE A 1 355 ? 23.033 3.541 -30.560 1.00 66.94 355 ILE A C 1
ATOM 2759 O O . ILE A 1 355 ? 22.107 2.921 -30.053 1.00 66.94 355 ILE A O 1
ATOM 2763 N N . LEU A 1 356 ? 23.958 4.133 -29.805 1.00 61.56 356 LEU A N 1
ATOM 2764 C CA . LEU A 1 356 ? 23.941 4.060 -28.347 1.00 61.56 356 LEU A CA 1
ATOM 2765 C C . LEU A 1 356 ? 22.762 4.843 -27.760 1.00 61.56 356 LEU A C 1
ATOM 2767 O O . LEU A 1 356 ? 22.130 4.357 -26.829 1.00 61.56 356 LEU A O 1
ATOM 2771 N N . SER A 1 357 ? 22.408 6.003 -28.320 1.00 58.41 357 SER A N 1
ATOM 2772 C CA . SER A 1 357 ? 21.201 6.747 -27.923 1.00 58.41 357 SER A CA 1
ATOM 2773 C C . SER A 1 357 ? 19.938 5.948 -28.222 1.00 58.41 357 SER A C 1
ATOM 2775 O O . SER A 1 357 ? 19.003 5.969 -27.423 1.00 58.41 357 SER A O 1
ATOM 2777 N N . TYR A 1 358 ? 19.913 5.205 -29.329 1.00 66.44 358 TYR A N 1
ATOM 2778 C CA . TYR A 1 358 ? 18.835 4.286 -29.669 1.00 66.44 358 TYR A CA 1
ATOM 2779 C C . TYR A 1 358 ? 18.767 3.123 -28.680 1.00 66.44 358 TYR A C 1
ATOM 2781 O O . TYR A 1 358 ? 17.728 2.936 -28.058 1.00 66.44 358 TYR A O 1
ATOM 2789 N N . CYS A 1 359 ? 19.868 2.408 -28.435 1.00 65.44 359 CYS A N 1
ATOM 2790 C CA . CYS A 1 359 ? 19.932 1.334 -27.442 1.00 65.44 359 CYS A CA 1
ATOM 2791 C C . CYS A 1 359 ? 19.498 1.822 -26.055 1.00 65.44 359 CYS A C 1
ATOM 2793 O O . CYS A 1 359 ? 18.733 1.150 -25.367 1.00 65.44 359 CYS A O 1
ATOM 2795 N N . ALA A 1 360 ? 19.933 3.017 -25.658 1.00 62.94 360 ALA A N 1
ATOM 2796 C CA . ALA A 1 360 ? 19.537 3.623 -24.398 1.00 62.94 360 ALA A CA 1
ATOM 2797 C C . ALA A 1 360 ? 18.046 4.004 -24.381 1.00 62.94 360 ALA A C 1
ATOM 2799 O O . ALA A 1 360 ? 17.383 3.818 -23.363 1.00 62.94 360 ALA A O 1
ATOM 2800 N N . SER A 1 361 ? 17.499 4.478 -25.504 1.00 63.34 361 SER A N 1
ATOM 2801 C CA . SER A 1 361 ? 16.067 4.772 -25.655 1.00 63.34 361 SER A CA 1
ATOM 2802 C C . SER A 1 361 ? 15.226 3.498 -25.607 1.00 63.34 361 SER A C 1
ATOM 2804 O O . SER A 1 361 ? 14.231 3.470 -24.893 1.00 63.34 361 SER A O 1
ATOM 2806 N N . VAL A 1 362 ? 15.653 2.424 -26.278 1.00 67.38 362 VAL A N 1
ATOM 2807 C CA . VAL A 1 362 ? 15.020 1.098 -26.223 1.00 67.38 362 VAL A CA 1
ATOM 2808 C C . VAL A 1 362 ? 15.063 0.547 -24.801 1.00 67.38 362 VAL A C 1
ATOM 2810 O O . VAL A 1 362 ? 14.049 0.079 -24.297 1.00 67.38 362 VAL A O 1
ATOM 2813 N N . LEU A 1 363 ? 16.195 0.650 -24.105 1.00 65.94 363 LEU A N 1
ATOM 2814 C CA . LEU A 1 363 ? 16.314 0.174 -22.728 1.00 65.94 363 LEU A CA 1
ATOM 2815 C C . LEU A 1 363 ? 15.443 0.986 -21.756 1.00 65.94 363 LEU A C 1
ATOM 2817 O O . LEU A 1 363 ? 14.759 0.415 -20.902 1.00 65.94 363 LEU A O 1
ATOM 2821 N N . ALA A 1 364 ? 15.419 2.313 -21.906 1.00 66.88 364 ALA A N 1
ATOM 2822 C CA . ALA A 1 364 ? 14.512 3.176 -21.158 1.00 66.88 364 ALA A CA 1
ATOM 2823 C C . ALA A 1 364 ? 13.051 2.796 -21.442 1.00 66.88 364 ALA A C 1
ATOM 2825 O O . ALA A 1 364 ? 12.256 2.659 -20.519 1.00 66.88 364 ALA A O 1
ATOM 2826 N N . MET A 1 365 ? 12.707 2.553 -22.702 1.00 67.88 365 MET A N 1
ATOM 2827 C CA . MET A 1 365 ? 11.374 2.156 -23.146 1.00 67.88 365 MET A CA 1
ATOM 2828 C C . MET A 1 365 ? 10.945 0.794 -22.585 1.00 67.88 365 MET A C 1
ATOM 2830 O O . MET A 1 365 ? 9.844 0.682 -22.057 1.00 67.88 365 MET A O 1
ATOM 2834 N N . LEU A 1 366 ? 11.819 -0.218 -22.608 1.00 68.25 366 LEU A N 1
ATOM 2835 C CA . LEU A 1 366 ? 11.574 -1.522 -21.980 1.00 68.25 366 LEU A CA 1
ATOM 2836 C C . LEU A 1 366 ? 11.316 -1.373 -20.478 1.00 68.25 366 LEU A C 1
ATOM 2838 O O . LEU A 1 366 ? 10.376 -1.956 -19.942 1.00 68.25 366 LEU A O 1
ATOM 2842 N N . THR A 1 367 ? 12.091 -0.518 -19.812 1.00 69.12 367 THR A N 1
ATOM 2843 C CA . THR A 1 367 ? 11.867 -0.176 -18.403 1.00 69.12 367 THR A CA 1
ATOM 2844 C C . THR A 1 367 ? 10.484 0.462 -18.201 1.00 69.12 367 THR A C 1
ATOM 2846 O O . THR A 1 367 ? 9.765 0.108 -17.267 1.00 69.12 367 THR A O 1
ATOM 2849 N N . TRP A 1 368 ? 10.072 1.359 -19.102 1.00 71.75 368 TRP A N 1
ATOM 2850 C CA . TRP A 1 368 ? 8.750 1.990 -19.084 1.00 71.75 368 TRP A CA 1
ATOM 2851 C C . TRP A 1 368 ? 7.597 1.044 -19.416 1.00 71.75 368 TRP A C 1
ATOM 2853 O O . TRP A 1 368 ? 6.490 1.325 -18.979 1.00 71.75 368 TRP A O 1
ATOM 2863 N N . LEU A 1 369 ? 7.822 -0.061 -20.131 1.00 70.50 369 LEU A N 1
ATOM 2864 C CA . LEU A 1 369 ? 6.814 -1.108 -20.356 1.00 70.50 369 LEU A CA 1
ATOM 2865 C C . LEU A 1 369 ? 6.646 -2.012 -19.132 1.00 70.50 369 LEU A C 1
ATOM 2867 O O . LEU A 1 369 ? 5.543 -2.472 -18.838 1.00 70.50 369 LEU A O 1
ATOM 2871 N N . ILE A 1 370 ? 7.725 -2.224 -18.383 1.00 74.88 370 ILE A N 1
ATOM 2872 C CA . ILE A 1 370 ? 7.708 -3.038 -17.168 1.00 74.88 370 ILE A CA 1
ATOM 2873 C C . ILE A 1 370 ? 6.926 -2.342 -16.053 1.00 74.88 370 ILE A C 1
ATOM 2875 O O . ILE A 1 370 ? 6.202 -3.003 -15.315 1.00 74.88 370 ILE A O 1
ATOM 2879 N N . ILE A 1 371 ? 6.990 -1.011 -15.957 1.00 75.62 371 ILE A N 1
ATOM 2880 C CA . ILE A 1 371 ? 6.264 -0.254 -14.926 1.00 75.62 371 ILE A CA 1
ATOM 2881 C C . ILE A 1 371 ? 4.736 -0.503 -14.980 1.00 75.62 371 ILE A C 1
ATOM 2883 O O . ILE A 1 371 ? 4.195 -0.893 -13.949 1.00 75.62 371 ILE A O 1
ATOM 2887 N N . PRO A 1 372 ? 4.020 -0.360 -16.117 1.00 76.56 372 PRO A N 1
ATOM 2888 C CA . PRO A 1 372 ? 2.608 -0.721 -16.245 1.00 76.56 372 PRO A CA 1
ATOM 2889 C C . PRO A 1 372 ? 2.310 -2.179 -15.899 1.00 76.56 372 PRO A C 1
ATOM 2891 O O . PRO A 1 372 ? 1.331 -2.443 -15.206 1.00 76.56 372 PRO A O 1
ATOM 2894 N N . VAL A 1 373 ? 3.156 -3.119 -16.335 1.00 79.56 373 VAL A N 1
ATOM 2895 C CA . VAL A 1 373 ? 2.991 -4.547 -16.015 1.00 79.56 373 VAL A CA 1
ATOM 2896 C C . VAL A 1 373 ? 3.063 -4.766 -14.504 1.00 79.56 373 VAL A C 1
ATOM 2898 O O . VAL A 1 373 ? 2.214 -5.443 -13.932 1.00 79.56 373 VAL A O 1
ATOM 2901 N N . LEU A 1 374 ? 4.021 -4.132 -13.832 1.00 78.00 374 LEU A N 1
ATOM 2902 C CA . LEU A 1 374 ? 4.158 -4.212 -12.379 1.00 78.00 374 LEU A CA 1
ATOM 2903 C C . LEU A 1 374 ? 3.057 -3.429 -11.651 1.00 78.00 374 LEU A C 1
ATOM 2905 O O . LEU A 1 374 ? 2.600 -3.848 -10.593 1.00 78.00 374 LEU A O 1
ATOM 2909 N N . SER A 1 375 ? 2.550 -2.349 -12.243 1.00 83.38 375 SER A N 1
ATOM 2910 C CA . SER A 1 375 ? 1.361 -1.641 -11.766 1.00 83.38 375 SER A CA 1
ATOM 2911 C C . SER A 1 375 ? 0.111 -2.523 -11.771 1.00 83.38 375 SER A C 1
ATOM 2913 O O . SER A 1 375 ? -0.693 -2.406 -10.849 1.00 83.38 375 SER A O 1
ATOM 2915 N N . LEU A 1 376 ? -0.050 -3.441 -12.734 1.00 83.44 376 LEU A N 1
ATOM 2916 C CA . LEU A 1 376 ? -1.165 -4.400 -12.728 1.00 83.44 376 LEU A CA 1
ATOM 2917 C C . LEU A 1 376 ? -1.135 -5.314 -11.498 1.00 83.44 376 LEU A C 1
ATOM 2919 O O . LEU A 1 37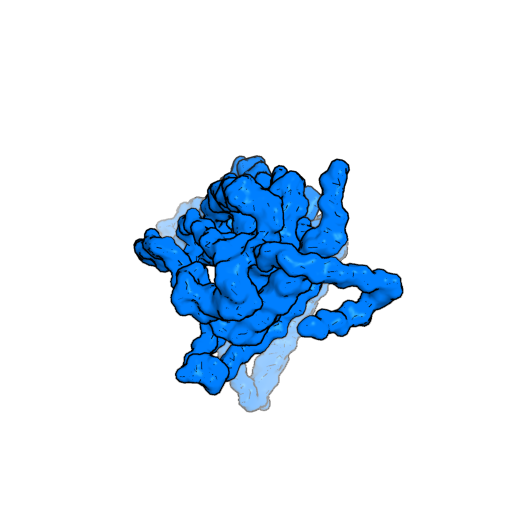6 ? -2.190 -5.706 -11.004 1.00 83.44 376 LEU A O 1
ATOM 2923 N N . LEU A 1 377 ? 0.047 -5.597 -10.949 1.00 81.81 377 LEU A N 1
ATOM 2924 C CA . LEU A 1 377 ? 0.177 -6.402 -9.734 1.00 81.81 377 LEU A CA 1
ATOM 2925 C C . LEU A 1 377 ? -0.381 -5.668 -8.506 1.00 81.81 377 LEU A C 1
ATOM 2927 O O . LEU A 1 377 ? -0.840 -6.316 -7.576 1.00 81.81 377 LEU A O 1
ATOM 2931 N N . LEU A 1 378 ? -0.451 -4.332 -8.528 1.00 85.25 378 LEU A N 1
ATOM 2932 C CA . LEU A 1 378 ? -1.060 -3.520 -7.467 1.00 85.25 378 LEU A CA 1
ATOM 2933 C C . LEU A 1 378 ? -2.582 -3.359 -7.604 1.00 85.25 378 LEU A C 1
ATOM 2935 O O . LEU A 1 378 ? -3.202 -2.668 -6.793 1.00 85.25 378 LEU A O 1
ATOM 2939 N N . MET A 1 379 ? -3.214 -4.012 -8.582 1.00 86.62 379 MET A N 1
ATOM 2940 C CA . MET A 1 379 ? -4.674 -4.028 -8.726 1.00 86.62 379 MET A CA 1
ATOM 2941 C C . MET A 1 379 ? -5.442 -4.470 -7.466 1.00 86.62 379 MET A C 1
ATOM 2943 O O . MET A 1 379 ? -6.514 -3.900 -7.230 1.00 86.62 379 MET A O 1
ATOM 2947 N N . PRO A 1 380 ? -4.938 -5.385 -6.606 1.00 84.69 380 PRO A N 1
ATOM 2948 C CA . PRO A 1 380 ? -5.573 -5.691 -5.324 1.00 84.69 380 PRO A CA 1
ATOM 2949 C C . PRO A 1 380 ? -5.720 -4.474 -4.400 1.00 84.69 380 PRO A C 1
ATOM 2951 O O . PRO A 1 380 ? -6.652 -4.431 -3.606 1.00 84.69 380 PRO A O 1
ATOM 2954 N N . PHE A 1 381 ? -4.886 -3.439 -4.547 1.00 86.19 381 PHE A N 1
ATOM 2955 C CA . PHE A 1 381 ? -5.009 -2.170 -3.818 1.00 86.19 381 PHE A CA 1
ATOM 2956 C C . PHE A 1 381 ? -5.860 -1.123 -4.546 1.00 86.19 381 PHE A C 1
ATOM 2958 O O . PHE A 1 381 ? -5.989 0.006 -4.064 1.00 86.19 381 PHE A O 1
ATOM 2965 N N . GLY A 1 382 ? -6.456 -1.484 -5.681 1.00 90.44 382 GLY A N 1
ATOM 2966 C CA . GLY A 1 382 ? -7.306 -0.628 -6.493 1.00 90.44 382 GLY A CA 1
ATOM 2967 C C . GLY A 1 382 ? -6.592 -0.042 -7.706 1.00 90.44 382 GLY A C 1
ATOM 2968 O O . GLY A 1 382 ? -5.412 0.299 -7.671 1.00 90.44 382 GLY A O 1
ATOM 2969 N N . TRP A 1 383 ? -7.351 0.143 -8.785 1.00 92.56 383 TRP A N 1
ATOM 2970 C CA . TRP A 1 383 ? -6.832 0.635 -10.063 1.00 92.56 383 TRP A CA 1
ATOM 2971 C C . TRP A 1 383 ? -6.203 2.035 -9.969 1.00 92.56 383 TRP A C 1
ATOM 2973 O O . TRP A 1 383 ? -5.269 2.330 -10.708 1.00 92.56 383 TRP A O 1
ATOM 2983 N N . GLN A 1 384 ? -6.665 2.893 -9.046 1.00 94.00 384 GLN A N 1
ATOM 2984 C CA . GLN A 1 384 ? -6.061 4.215 -8.833 1.00 94.00 384 GLN A CA 1
ATOM 2985 C C . GLN A 1 384 ? -4.622 4.097 -8.320 1.00 94.00 384 GLN A C 1
ATOM 2987 O O . GLN A 1 384 ? -3.741 4.829 -8.763 1.00 94.00 384 GLN A O 1
ATOM 2992 N N . VAL A 1 385 ? -4.383 3.150 -7.408 1.00 91.50 385 VAL A N 1
ATOM 2993 C CA . VAL A 1 385 ? -3.054 2.874 -6.854 1.00 91.50 385 VAL A CA 1
ATOM 2994 C C . VAL A 1 385 ? -2.149 2.290 -7.935 1.00 91.50 385 VAL A C 1
ATOM 2996 O O . VAL A 1 385 ? -1.034 2.772 -8.119 1.00 91.50 385 VAL A O 1
ATOM 2999 N N . ALA A 1 386 ? -2.660 1.323 -8.703 1.00 90.00 386 ALA A N 1
ATOM 3000 C CA . ALA A 1 386 ? -1.963 0.757 -9.854 1.00 90.00 386 ALA A CA 1
ATOM 3001 C C . ALA A 1 386 ? -1.528 1.844 -10.855 1.00 90.00 386 ALA A C 1
ATOM 3003 O O . ALA A 1 386 ? -0.358 1.912 -11.234 1.00 90.00 386 ALA A O 1
ATOM 3004 N N . LEU A 1 387 ? -2.436 2.746 -11.238 1.00 89.75 387 LEU A N 1
ATOM 3005 C CA . LEU A 1 387 ? -2.131 3.835 -12.168 1.00 89.75 387 LEU A CA 1
ATOM 3006 C C . LEU A 1 387 ? -1.109 4.823 -11.586 1.00 89.75 387 LEU A C 1
ATOM 3008 O O . LEU A 1 387 ? -0.182 5.247 -12.275 1.00 89.75 387 LEU A O 1
ATOM 3012 N N . ALA A 1 388 ? -1.255 5.182 -10.312 1.00 90.31 388 ALA A N 1
ATOM 3013 C CA . ALA A 1 388 ? -0.361 6.130 -9.662 1.00 90.31 388 ALA A CA 1
ATOM 3014 C C . ALA A 1 388 ? 1.042 5.563 -9.403 1.00 90.31 388 ALA A C 1
ATOM 3016 O O . ALA A 1 388 ? 1.990 6.342 -9.353 1.00 90.31 388 ALA A O 1
ATOM 3017 N N . ASN A 1 389 ? 1.207 4.239 -9.310 1.00 88.19 389 ASN A N 1
ATOM 3018 C CA . ASN A 1 389 ? 2.505 3.576 -9.121 1.00 88.19 389 ASN A CA 1
ATOM 3019 C C . ASN A 1 389 ? 3.522 3.841 -10.255 1.00 88.19 389 ASN A C 1
ATOM 3021 O O . ASN A 1 389 ? 4.724 3.618 -10.101 1.00 88.19 389 ASN A O 1
ATOM 3025 N N . ILE A 1 390 ? 3.064 4.391 -11.382 1.00 86.00 390 ILE A N 1
ATOM 3026 C CA . ILE A 1 390 ? 3.949 4.921 -12.424 1.00 86.00 390 ILE A CA 1
ATOM 3027 C C . ILE A 1 390 ? 4.824 6.060 -11.872 1.00 86.00 390 ILE A C 1
ATOM 3029 O O . ILE A 1 390 ? 6.018 6.128 -12.157 1.00 86.00 390 ILE A O 1
ATOM 3033 N N . LEU A 1 391 ? 4.236 6.949 -11.067 1.00 88.44 391 LEU A N 1
ATOM 3034 C CA . LEU A 1 391 ? 4.891 8.144 -10.517 1.00 88.44 391 LEU A CA 1
ATOM 3035 C C . LEU A 1 391 ? 5.159 8.055 -9.015 1.00 88.44 391 LEU A C 1
ATOM 3037 O O . LEU A 1 391 ? 5.977 8.805 -8.487 1.00 88.44 391 LEU A O 1
ATOM 3041 N N . LEU A 1 392 ? 4.478 7.145 -8.331 1.00 90.81 392 LEU A N 1
ATOM 3042 C CA . LEU A 1 392 ? 4.651 6.872 -6.916 1.00 90.81 392 LEU A CA 1
ATOM 3043 C C . LEU A 1 392 ? 5.342 5.525 -6.736 1.00 90.81 392 LEU A C 1
ATOM 3045 O O . LEU A 1 392 ? 5.160 4.600 -7.522 1.00 90.81 392 LEU A O 1
ATOM 3049 N N . ASN A 1 393 ? 6.132 5.404 -5.684 1.00 88.94 393 ASN A N 1
ATOM 3050 C CA . ASN A 1 393 ? 6.445 4.114 -5.109 1.00 88.94 393 ASN A CA 1
ATOM 3051 C C . ASN A 1 393 ? 5.356 3.820 -4.077 1.00 88.94 393 ASN A C 1
ATOM 3053 O O . ASN A 1 393 ? 5.330 4.461 -3.023 1.00 88.94 393 ASN A O 1
ATOM 3057 N N . VAL A 1 394 ? 4.419 2.933 -4.419 1.00 89.19 394 VAL A N 1
ATOM 3058 C CA . VAL A 1 394 ? 3.392 2.499 -3.470 1.00 89.19 394 VAL A CA 1
ATOM 3059 C C . VAL A 1 394 ? 3.807 1.164 -2.889 1.00 89.19 394 VAL A C 1
ATOM 3061 O O . VAL A 1 394 ? 3.913 0.176 -3.613 1.00 89.19 394 VAL A O 1
ATOM 3064 N N . THR A 1 395 ? 4.028 1.142 -1.583 1.00 89.00 395 THR A N 1
ATOM 3065 C CA . THR A 1 395 ? 4.306 -0.080 -0.840 1.00 89.00 395 THR A CA 1
ATOM 3066 C C . THR A 1 395 ? 3.145 -0.372 0.095 1.00 89.00 395 THR A C 1
ATOM 3068 O O . THR A 1 395 ? 2.429 0.524 0.543 1.00 89.00 395 THR A O 1
ATOM 3071 N N . ALA A 1 396 ? 2.912 -1.650 0.357 1.00 89.69 396 ALA A N 1
ATOM 3072 C CA . ALA A 1 396 ? 2.274 -2.034 1.600 1.00 89.69 396 ALA A CA 1
ATOM 3073 C C . ALA A 1 396 ? 3.410 -2.246 2.604 1.00 89.69 396 ALA A C 1
ATOM 3075 O O . ALA A 1 396 ? 4.467 -2.739 2.219 1.00 89.69 396 ALA A O 1
ATOM 3076 N N . GLU A 1 397 ? 3.206 -1.875 3.860 1.00 91.94 397 GLU A N 1
ATOM 3077 C CA . GLU A 1 397 ? 4.134 -2.141 4.957 1.00 91.94 397 GLU A CA 1
ATOM 3078 C C . GLU A 1 397 ? 3.402 -2.809 6.122 1.00 91.94 397 GLU A C 1
ATOM 3080 O O . GLU A 1 397 ? 2.177 -2.716 6.260 1.00 91.94 397 GLU A O 1
ATOM 3085 N N . ALA A 1 398 ? 4.162 -3.485 6.984 1.00 92.19 398 ALA A N 1
ATOM 3086 C CA . ALA A 1 398 ? 3.627 -4.098 8.198 1.00 92.19 398 ALA A CA 1
ATOM 3087 C C . ALA A 1 398 ? 3.237 -3.063 9.269 1.00 92.19 398 ALA A C 1
ATOM 3089 O O . ALA A 1 398 ? 2.444 -3.380 10.154 1.00 92.19 398 ALA A O 1
ATOM 3090 N N . VAL A 1 399 ? 3.768 -1.837 9.179 1.00 94.81 399 VAL A N 1
ATOM 3091 C CA . VAL A 1 399 ? 3.518 -0.724 10.107 1.00 94.81 399 VAL A CA 1
ATOM 3092 C C . VAL A 1 399 ? 3.414 0.614 9.368 1.00 94.81 399 VAL A C 1
ATOM 3094 O O . VAL A 1 399 ? 3.946 0.740 8.263 1.00 94.81 399 VAL A O 1
ATOM 3097 N N . PRO A 1 400 ? 2.765 1.639 9.955 1.00 94.44 400 PRO A N 1
ATOM 3098 C CA . PRO A 1 400 ? 2.859 3.012 9.463 1.00 94.44 400 PRO A CA 1
ATOM 3099 C C . PRO A 1 400 ? 4.307 3.545 9.509 1.00 94.44 400 PRO A C 1
ATOM 3101 O O . PRO A 1 400 ? 5.166 2.954 10.163 1.00 94.44 400 PRO A O 1
ATOM 3104 N N . PRO A 1 401 ? 4.603 4.707 8.896 1.00 91.94 401 PRO A N 1
ATOM 3105 C CA . PRO A 1 401 ? 5.903 5.355 9.039 1.00 91.94 401 PRO A CA 1
ATOM 3106 C C . PRO A 1 401 ? 6.204 5.664 10.512 1.00 91.94 401 PRO A C 1
ATOM 3108 O O . PRO A 1 401 ? 5.315 6.079 11.258 1.00 91.94 401 PRO A O 1
ATOM 3111 N N . GLY A 1 402 ? 7.455 5.475 10.929 1.00 92.38 402 GLY A N 1
ATOM 3112 C CA . GLY A 1 402 ? 7.909 5.680 12.307 1.00 92.38 402 GLY A CA 1
ATOM 3113 C C . GLY A 1 402 ? 8.383 4.387 12.972 1.00 92.38 402 GLY A C 1
ATOM 3114 O O . GLY A 1 402 ? 8.554 3.364 12.316 1.00 92.38 402 GLY A O 1
ATOM 3115 N N . SER A 1 403 ? 8.624 4.447 14.281 1.00 94.38 403 SER A N 1
ATOM 3116 C CA . SER A 1 403 ? 8.951 3.266 15.090 1.00 94.38 403 SER A CA 1
ATOM 3117 C C . SER A 1 403 ? 7.690 2.771 15.785 1.00 94.38 403 SER A C 1
ATOM 3119 O O . SER A 1 403 ? 7.013 3.556 16.453 1.00 94.38 403 SER A O 1
ATOM 3121 N N . TRP A 1 404 ? 7.397 1.485 15.636 1.00 96.25 404 TRP A N 1
ATOM 3122 C CA . TRP A 1 404 ? 6.174 0.852 16.118 1.00 96.25 404 TRP A CA 1
ATOM 3123 C C . TRP A 1 404 ? 6.503 -0.476 16.780 1.00 96.25 404 TRP A C 1
ATOM 3125 O O . TRP A 1 404 ? 7.385 -1.194 16.312 1.00 96.25 404 TRP A O 1
ATOM 3135 N N . GLU A 1 405 ? 5.775 -0.800 17.843 1.00 96.94 405 GLU A N 1
ATOM 3136 C CA . GLU A 1 405 ? 5.759 -2.151 18.389 1.00 96.94 405 GLU A CA 1
ATOM 3137 C C . GLU A 1 405 ? 4.819 -3.015 17.541 1.00 96.94 405 GLU A C 1
ATOM 3139 O O . GLU A 1 405 ? 3.705 -2.602 17.205 1.00 96.94 405 GLU A O 1
ATOM 3144 N N . ILE A 1 406 ? 5.290 -4.201 17.161 1.00 96.00 406 ILE A N 1
ATOM 3145 C CA . ILE A 1 406 ? 4.524 -5.168 16.377 1.00 96.00 406 ILE A CA 1
ATOM 3146 C C . ILE A 1 406 ? 4.418 -6.437 17.201 1.00 96.00 406 ILE A C 1
ATOM 3148 O O . ILE A 1 406 ? 5.433 -7.032 17.560 1.00 96.00 406 ILE A O 1
ATOM 3152 N N . HIS A 1 407 ? 3.194 -6.895 17.433 1.00 97.12 407 HIS A N 1
ATOM 3153 C CA . HIS A 1 407 ? 2.968 -8.208 18.016 1.00 97.12 407 HIS A CA 1
ATOM 3154 C C . HIS A 1 407 ? 2.824 -9.230 16.893 1.00 97.12 407 HIS A C 1
ATOM 3156 O O . HIS A 1 407 ? 1.793 -9.299 16.218 1.00 97.12 407 HIS A O 1
ATOM 3162 N N . LEU A 1 408 ? 3.894 -9.994 16.677 1.00 95.75 408 LEU A N 1
ATOM 3163 C CA . LEU A 1 408 ? 3.896 -11.166 15.812 1.00 95.75 408 LEU A CA 1
ATOM 3164 C C . LEU A 1 408 ? 3.345 -12.344 16.613 1.00 95.75 408 LEU A C 1
ATOM 3166 O O . LEU A 1 408 ? 3.955 -12.757 17.593 1.00 95.75 408 LEU A O 1
ATOM 3170 N N . ILE A 1 409 ? 2.180 -12.847 16.215 1.00 95.25 409 ILE A N 1
ATOM 3171 C CA . ILE A 1 409 ? 1.508 -13.956 16.891 1.00 95.25 409 ILE A CA 1
ATOM 3172 C C . ILE A 1 409 ? 1.468 -15.146 15.943 1.00 95.25 409 ILE A C 1
ATOM 3174 O O . ILE A 1 409 ? 0.931 -15.048 14.834 1.00 95.25 409 ILE A O 1
ATOM 3178 N N . GLU A 1 410 ? 2.057 -16.255 16.380 1.00 92.88 410 GLU A N 1
ATOM 3179 C CA . GLU A 1 410 ? 2.091 -17.500 15.619 1.00 92.88 410 GLU A CA 1
ATOM 3180 C C . GLU A 1 410 ? 0.671 -17.977 15.279 1.00 92.88 410 GLU A C 1
ATOM 3182 O O . GLU A 1 410 ? -0.266 -17.737 16.052 1.00 92.88 410 GLU A O 1
ATOM 3187 N N . PRO A 1 411 ? 0.474 -18.613 14.111 1.00 89.94 411 PRO A N 1
ATOM 3188 C CA . PRO A 1 411 ? -0.781 -19.281 13.808 1.00 89.94 411 PRO A CA 1
ATOM 3189 C C . PRO A 1 411 ? -1.121 -20.272 14.928 1.00 89.94 411 PRO A C 1
ATOM 3191 O O . PRO A 1 411 ? -0.216 -20.947 15.420 1.00 89.94 411 PRO A O 1
ATOM 3194 N N . PRO A 1 412 ? -2.397 -20.384 15.327 1.00 90.50 412 PRO A N 1
ATOM 3195 C CA . PRO A 1 412 ? -2.784 -21.378 16.306 1.00 90.50 412 PRO A CA 1
ATOM 3196 C C . PRO A 1 412 ? -2.535 -22.778 15.738 1.00 90.50 412 PRO A C 1
ATOM 3198 O O . PRO A 1 412 ? -2.585 -22.999 14.524 1.00 90.50 412 PRO A O 1
ATOM 3201 N N . THR A 1 413 ? -2.279 -23.728 16.622 1.00 90.44 413 THR A N 1
ATOM 3202 C CA . THR A 1 413 ? -2.137 -25.139 16.273 1.00 90.44 413 THR A CA 1
ATOM 3203 C C . THR A 1 413 ? -3.495 -25.748 15.916 1.00 90.44 413 THR A C 1
ATOM 3205 O O . THR A 1 413 ? -4.552 -25.222 16.265 1.00 90.44 413 THR A O 1
ATOM 3208 N N . SER A 1 414 ? -3.485 -26.891 15.220 1.00 88.12 414 SER A N 1
ATOM 3209 C CA . SER A 1 414 ? -4.729 -27.614 14.896 1.00 88.12 414 SER A CA 1
ATOM 3210 C C . SER A 1 414 ? -5.476 -28.102 16.140 1.00 88.12 414 SER A C 1
ATOM 3212 O O . SER A 1 414 ? -6.700 -28.205 16.121 1.00 88.12 414 SER A O 1
ATOM 3214 N N . GLU A 1 415 ? -4.751 -28.354 17.231 1.00 90.88 415 GLU A N 1
ATOM 3215 C CA . GLU A 1 415 ? -5.330 -28.701 18.529 1.00 90.88 415 GLU A CA 1
ATOM 3216 C C . GLU A 1 415 ? -6.087 -27.511 19.135 1.00 90.88 415 GLU A C 1
ATOM 3218 O O . GLU A 1 415 ? -7.241 -27.655 19.530 1.00 90.88 415 GLU A O 1
ATOM 3223 N N . GLU A 1 416 ? -5.495 -26.312 19.106 1.00 88.00 416 GLU A N 1
ATOM 3224 C CA . GLU A 1 416 ? -6.105 -25.089 19.652 1.00 88.00 416 GLU A CA 1
ATOM 3225 C C . GLU A 1 416 ? -7.390 -24.669 18.927 1.00 88.00 416 GLU A C 1
ATOM 3227 O O . GLU A 1 416 ? -8.301 -24.126 19.552 1.00 88.00 416 GLU A O 1
ATOM 3232 N N . VAL A 1 417 ? -7.480 -24.905 17.613 1.00 85.12 417 VAL A N 1
ATOM 3233 C CA . VAL A 1 417 ? -8.694 -24.600 16.830 1.00 85.12 417 VAL A CA 1
ATOM 3234 C C . VAL A 1 417 ? -9.649 -25.790 16.699 1.00 85.12 417 VAL A C 1
ATOM 3236 O O . VAL A 1 417 ? -10.711 -25.645 16.094 1.00 85.12 417 VAL A O 1
ATOM 3239 N N . GLY A 1 418 ? -9.297 -26.957 17.252 1.00 87.88 418 GLY A N 1
ATOM 3240 C CA . GLY A 1 418 ? -10.106 -28.176 17.174 1.00 87.88 418 GLY A CA 1
ATOM 3241 C C . GLY A 1 418 ? -10.298 -28.708 15.747 1.00 87.88 418 GLY A C 1
ATOM 3242 O O . GLY A 1 418 ? -11.335 -29.297 15.444 1.00 87.88 418 GLY A O 1
ATOM 3243 N N . GLY A 1 419 ? -9.338 -28.474 14.848 1.00 88.00 419 GLY A N 1
ATOM 3244 C CA . GLY A 1 419 ? -9.445 -28.838 13.435 1.00 88.00 419 GLY A CA 1
ATOM 3245 C C . GLY A 1 419 ? -8.213 -28.464 12.604 1.00 88.00 419 GLY A C 1
ATOM 3246 O O . GLY A 1 419 ? -7.298 -27.817 13.106 1.00 88.00 419 GLY A O 1
ATOM 3247 N N . PRO A 1 420 ? -8.153 -28.866 11.323 1.00 87.25 420 PRO A N 1
ATOM 3248 C CA . PRO A 1 420 ? -7.022 -28.546 10.460 1.00 87.25 420 PRO A CA 1
ATOM 3249 C C . PRO A 1 420 ? -6.895 -27.032 10.262 1.00 87.25 420 PRO A C 1
ATOM 3251 O O . PRO A 1 420 ? -7.836 -26.356 9.842 1.00 87.25 420 PRO A O 1
ATOM 3254 N N . VAL A 1 421 ? -5.701 -26.511 10.532 1.00 81.69 421 VAL A N 1
ATOM 3255 C CA . VAL A 1 421 ? -5.368 -25.102 10.311 1.00 81.69 421 VAL A CA 1
ATOM 3256 C C . VAL A 1 421 ? -5.149 -24.865 8.815 1.00 81.69 421 VAL A C 1
ATOM 3258 O O . VAL A 1 421 ? -4.285 -25.514 8.220 1.00 81.69 421 VAL A O 1
ATOM 3261 N N . PRO A 1 422 ? -5.900 -23.953 8.171 1.00 78.38 422 PRO A N 1
ATOM 3262 C CA . PRO A 1 422 ? -5.653 -23.623 6.776 1.00 78.38 422 PRO A CA 1
ATOM 3263 C C . PRO A 1 422 ? -4.245 -23.020 6.608 1.00 78.38 422 PRO A C 1
ATOM 3265 O O . PRO A 1 422 ? -3.814 -22.233 7.451 1.00 78.38 422 PRO A O 1
ATOM 3268 N N . PRO A 1 423 ? -3.539 -23.331 5.503 1.00 70.50 423 PRO A N 1
ATOM 3269 C CA . PRO A 1 423 ? -2.153 -22.901 5.281 1.00 70.50 423 PRO A CA 1
ATOM 3270 C C . PRO A 1 423 ? -1.997 -21.379 5.135 1.00 70.50 423 PRO A C 1
ATOM 3272 O O . PRO A 1 423 ? -0.898 -20.854 5.289 1.00 70.50 423 PRO A O 1
ATOM 3275 N N . LEU A 1 424 ? -3.090 -20.671 4.838 1.00 69.94 424 LEU A N 1
ATOM 3276 C CA . LEU A 1 424 ? -3.168 -19.215 4.830 1.00 69.94 424 LEU A CA 1
ATOM 3277 C C . LEU A 1 424 ? -4.299 -18.789 5.763 1.00 69.94 424 LEU A C 1
ATOM 3279 O O . LEU A 1 424 ? -5.478 -19.025 5.488 1.00 69.94 424 LEU A O 1
ATOM 3283 N N . MET A 1 425 ? -3.945 -18.155 6.879 1.00 68.12 425 MET A N 1
ATOM 3284 C CA . MET A 1 425 ? -4.932 -17.638 7.818 1.00 68.12 425 MET A CA 1
ATOM 3285 C C . MET A 1 425 ? -5.353 -16.223 7.423 1.00 68.12 425 MET A C 1
ATOM 3287 O O . MET A 1 425 ? -4.721 -15.237 7.794 1.00 68.12 425 MET A O 1
ATOM 3291 N N . HIS A 1 426 ? -6.488 -16.099 6.730 1.00 71.19 426 HIS A N 1
ATOM 3292 C CA . HIS A 1 426 ? -7.155 -14.800 6.541 1.00 71.19 426 HIS A CA 1
ATOM 3293 C C . HIS A 1 426 ? -7.911 -14.322 7.803 1.00 71.19 426 HIS A C 1
ATOM 3295 O O . HIS A 1 426 ? -8.521 -13.253 7.819 1.00 71.19 426 HIS A O 1
ATOM 3301 N N . GLN A 1 427 ? -7.931 -15.129 8.868 1.00 86.19 427 GLN A N 1
ATOM 3302 C CA . GLN A 1 427 ? -8.818 -14.954 10.021 1.00 86.19 427 GLN A CA 1
ATOM 3303 C C . GLN A 1 427 ? -8.024 -14.755 11.314 1.00 86.19 427 GLN A C 1
ATOM 3305 O O . GLN A 1 427 ? -8.274 -15.412 12.316 1.00 86.19 427 GLN A O 1
ATOM 3310 N N . VAL A 1 428 ? -7.071 -13.815 11.309 1.00 91.44 428 VAL A N 1
ATOM 3311 C CA . VAL A 1 428 ? -6.215 -13.493 12.474 1.00 91.44 428 VAL A CA 1
ATOM 3312 C C . VAL A 1 428 ? -7.038 -13.193 13.739 1.00 91.44 428 VAL A C 1
ATOM 3314 O O . VAL A 1 428 ? -6.624 -13.518 14.843 1.00 91.44 428 VAL A O 1
ATOM 3317 N N . TYR A 1 429 ? -8.249 -12.655 13.591 1.00 92.00 429 TYR A N 1
ATOM 3318 C CA . TYR A 1 429 ? -9.194 -12.417 14.689 1.00 92.00 429 TYR A CA 1
ATOM 3319 C C . TYR A 1 429 ? -9.759 -13.693 15.348 1.00 92.00 429 TYR A C 1
ATOM 3321 O O . TYR A 1 429 ? -10.382 -13.598 16.403 1.00 92.00 429 TYR A O 1
ATOM 3329 N N . GLN A 1 430 ? -9.589 -14.879 14.755 1.00 91.75 430 GLN A N 1
ATOM 3330 C CA . GLN A 1 430 ? -9.990 -16.158 15.356 1.00 91.75 430 GLN A CA 1
ATOM 3331 C C . GLN A 1 430 ? -8.907 -16.775 16.235 1.00 91.75 430 GLN A C 1
ATOM 3333 O O . GLN A 1 430 ? -9.231 -17.621 17.061 1.00 91.75 430 GLN A O 1
ATOM 3338 N N . ASN A 1 431 ? -7.655 -16.338 16.095 1.00 93.19 431 ASN A N 1
ATOM 3339 C CA . ASN A 1 431 ? -6.548 -16.855 16.885 1.00 93.19 431 ASN A CA 1
ATOM 3340 C C . ASN A 1 431 ? -6.746 -16.489 18.377 1.00 93.19 431 ASN A C 1
ATOM 3342 O O . ASN A 1 431 ? -6.808 -15.294 18.691 1.00 93.19 431 ASN A O 1
ATOM 3346 N N . PRO A 1 432 ? -6.837 -17.470 19.296 1.00 93.62 432 PRO A N 1
ATOM 3347 C CA . PRO A 1 432 ? -7.037 -17.215 20.724 1.00 93.62 432 PRO A CA 1
ATOM 3348 C C . PRO A 1 432 ? -5.969 -16.299 21.335 1.00 93.62 432 PRO A C 1
ATOM 3350 O O . PRO A 1 432 ? -6.296 -15.415 22.125 1.00 93.62 432 PRO A O 1
ATOM 3353 N N . HIS A 1 433 ? -4.711 -16.430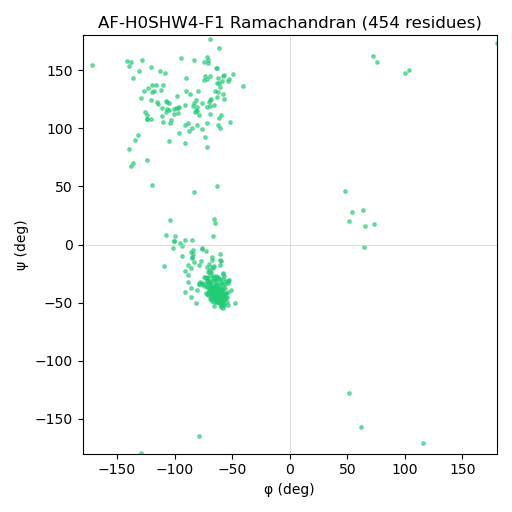 20.904 1.00 95.31 433 HIS A N 1
ATOM 3354 C CA . HIS A 1 433 ? -3.597 -15.597 21.370 1.00 95.31 433 HIS A CA 1
ATOM 3355 C C . HIS A 1 433 ? -3.750 -14.139 20.930 1.00 95.31 433 HIS A C 1
ATOM 3357 O O . HIS A 1 433 ? -3.494 -13.215 21.703 1.00 95.31 433 HIS A O 1
ATOM 3363 N N . VAL A 1 434 ? -4.238 -13.916 19.703 1.00 95.88 434 VAL A N 1
ATOM 3364 C CA . VAL A 1 434 ? -4.584 -12.572 19.212 1.00 95.88 434 VAL A CA 1
ATOM 3365 C C . VAL A 1 434 ? -5.707 -11.983 20.053 1.00 95.88 434 VAL A C 1
ATOM 3367 O O . VAL A 1 434 ? -5.598 -10.846 20.503 1.00 95.88 434 VAL A O 1
ATOM 3370 N N . GLN A 1 435 ? -6.776 -12.746 20.281 1.00 96.44 435 GLN A N 1
ATOM 3371 C CA . GLN A 1 435 ? -7.928 -12.283 21.050 1.00 96.44 435 GLN A CA 1
ATOM 3372 C C . GLN A 1 435 ? -7.521 -11.907 22.483 1.00 96.44 435 GLN A C 1
ATOM 3374 O O . GLN A 1 435 ? -7.835 -10.805 22.933 1.00 96.44 435 GLN A O 1
ATOM 3379 N N . ALA A 1 436 ? -6.741 -12.761 23.155 1.00 96.25 436 ALA A N 1
ATOM 3380 C CA . ALA A 1 436 ? -6.209 -12.501 24.490 1.00 96.25 436 ALA A CA 1
ATOM 3381 C C . ALA A 1 436 ? -5.353 -11.227 24.532 1.00 96.25 436 ALA A C 1
ATOM 3383 O O . ALA A 1 436 ? -5.552 -10.375 25.401 1.00 96.25 436 ALA A O 1
ATOM 3384 N N . LYS A 1 437 ? -4.450 -11.042 23.556 1.00 97.62 437 LYS A N 1
ATOM 3385 C CA . LYS A 1 437 ? -3.612 -9.839 23.472 1.00 97.62 437 LYS A CA 1
ATOM 3386 C C . LYS A 1 437 ? -4.438 -8.568 23.272 1.00 97.62 437 LYS A C 1
ATOM 3388 O O . LYS A 1 437 ? -4.124 -7.538 23.868 1.00 97.62 437 LYS A O 1
ATOM 3393 N N . VAL A 1 438 ? -5.483 -8.627 22.445 1.00 97.56 438 VAL A N 1
ATOM 3394 C CA . VAL A 1 438 ? -6.390 -7.492 22.233 1.00 97.56 438 VAL A CA 1
ATOM 3395 C C . VAL A 1 438 ? -7.147 -7.153 23.517 1.00 97.56 438 VAL A C 1
ATOM 3397 O O . VAL A 1 438 ? -7.176 -5.981 23.883 1.00 97.56 438 VAL A O 1
ATOM 3400 N N . CYS A 1 439 ? -7.704 -8.142 24.224 1.00 97.06 439 CYS A N 1
ATOM 3401 C CA . CYS A 1 439 ? -8.383 -7.922 25.507 1.00 97.06 439 CYS A CA 1
ATOM 3402 C C . CYS A 1 439 ? -7.461 -7.257 26.532 1.00 97.06 439 CYS A C 1
ATOM 3404 O O . CYS A 1 439 ? -7.790 -6.188 27.042 1.00 97.06 439 CYS A O 1
ATOM 3406 N N . GLN A 1 440 ? -6.271 -7.830 26.741 1.00 96.88 440 GLN A N 1
ATOM 3407 C CA . GLN A 1 440 ? -5.272 -7.289 27.663 1.00 96.88 440 GLN A CA 1
ATOM 3408 C C . GLN A 1 440 ? -4.939 -5.830 27.334 1.00 96.88 440 GLN A C 1
ATOM 3410 O O . GLN A 1 440 ? -4.857 -4.981 28.218 1.00 96.88 440 GLN A O 1
ATOM 3415 N N . TRP A 1 441 ? -4.740 -5.518 26.053 1.00 97.56 441 TRP A N 1
ATOM 3416 C CA . TRP A 1 441 ? -4.414 -4.159 25.644 1.00 97.56 441 TRP A CA 1
ATOM 3417 C C . TRP A 1 441 ? -5.570 -3.180 25.892 1.00 97.56 441 TRP A C 1
ATOM 3419 O O . TRP A 1 441 ? -5.329 -2.064 26.350 1.00 97.56 441 TRP A O 1
ATOM 3429 N N . ILE A 1 442 ? -6.817 -3.596 25.639 1.00 96.62 442 ILE A N 1
ATOM 3430 C CA . ILE A 1 442 ? -8.013 -2.786 25.917 1.00 96.62 442 ILE A CA 1
ATOM 3431 C C . ILE A 1 442 ? -8.166 -2.530 27.422 1.00 96.62 442 ILE A C 1
ATOM 3433 O O . ILE A 1 442 ? -8.446 -1.396 27.801 1.00 96.62 442 ILE A O 1
ATOM 3437 N N . GLU A 1 443 ? -7.933 -3.530 28.275 1.00 94.88 443 GLU A N 1
ATOM 3438 C CA . GLU A 1 443 ? -7.979 -3.383 29.740 1.00 94.88 443 GLU A CA 1
ATOM 3439 C C . GLU A 1 443 ? -7.014 -2.308 30.234 1.00 94.88 443 GLU A C 1
ATOM 3441 O O . GLU A 1 443 ? -7.409 -1.421 30.988 1.00 94.88 443 GLU A O 1
ATOM 3446 N N . VAL A 1 444 ? -5.769 -2.334 29.748 1.00 95.06 444 VAL A N 1
ATOM 3447 C CA . VAL A 1 444 ? -4.770 -1.314 30.093 1.00 95.06 444 VAL A CA 1
ATOM 3448 C C . VAL A 1 444 ? -5.243 0.078 29.667 1.00 95.06 444 VAL A C 1
ATOM 3450 O O . VAL A 1 444 ? -5.103 1.033 30.425 1.00 95.06 444 VAL A O 1
ATOM 3453 N N . ARG A 1 445 ? -5.835 0.219 28.470 1.00 94.38 445 ARG A N 1
ATOM 3454 C CA . ARG A 1 445 ? -6.372 1.514 28.012 1.00 94.38 445 ARG A CA 1
ATOM 3455 C C . ARG A 1 445 ? -7.546 1.989 28.868 1.00 94.38 445 ARG A C 1
ATOM 3457 O O . ARG A 1 445 ? -7.652 3.186 29.113 1.00 94.38 445 ARG A O 1
ATOM 3464 N N . ALA A 1 446 ? -8.411 1.074 29.297 1.00 92.25 446 ALA A N 1
ATOM 3465 C CA . ALA A 1 446 ? -9.544 1.405 30.148 1.00 92.25 446 ALA A CA 1
ATOM 3466 C C . ALA A 1 446 ? -9.081 1.895 31.527 1.00 92.25 446 ALA A C 1
ATOM 3468 O O . ALA A 1 446 ? -9.534 2.933 31.996 1.00 92.25 446 ALA A O 1
ATOM 3469 N N . GLN A 1 447 ? -8.099 1.222 32.127 1.00 91.69 447 GLN A N 1
ATOM 3470 C CA . GLN A 1 447 ? -7.502 1.639 33.399 1.00 91.69 447 GLN A CA 1
ATOM 3471 C C . GLN A 1 447 ? -6.798 3.000 33.299 1.00 91.69 447 GLN A C 1
ATOM 3473 O O . GLN A 1 447 ? -6.971 3.848 34.168 1.00 91.69 447 GLN A O 1
ATOM 3478 N N . GLU A 1 448 ? -6.035 3.247 32.230 1.00 91.56 448 GLU A N 1
ATOM 3479 C CA . GLU A 1 448 ? -5.366 4.540 32.034 1.00 91.56 448 GLU A CA 1
ATOM 3480 C C . GLU A 1 448 ? -6.344 5.709 31.884 1.00 91.56 448 GLU A C 1
ATOM 3482 O O . GLU A 1 448 ? -6.031 6.822 32.301 1.00 91.56 448 GLU A O 1
ATOM 3487 N N . ASP A 1 449 ? -7.514 5.479 31.286 1.00 86.75 449 ASP A N 1
ATOM 3488 C CA . ASP A 1 449 ? -8.521 6.523 31.109 1.00 86.75 449 ASP A CA 1
ATOM 3489 C C . ASP A 1 449 ? -9.191 6.906 32.438 1.00 86.75 449 ASP A C 1
ATOM 3491 O O . ASP A 1 449 ? -9.453 8.083 32.660 1.00 86.75 449 ASP A O 1
ATOM 3495 N N . GLN A 1 450 ? -9.346 5.958 33.374 1.00 83.94 450 GLN A N 1
ATOM 3496 C CA . GLN A 1 450 ? -9.810 6.248 34.743 1.00 83.94 450 GLN A CA 1
ATOM 3497 C C . GLN A 1 450 ? -8.835 7.138 35.520 1.00 83.94 450 GLN A C 1
ATOM 3499 O O . GLN A 1 450 ? -9.243 7.899 36.395 1.00 83.94 450 GLN A O 1
ATOM 3504 N N . LEU A 1 451 ? -7.540 7.032 35.213 1.00 81.25 451 LEU A N 1
ATOM 3505 C CA . LEU A 1 451 ? -6.490 7.810 35.867 1.00 81.25 451 LEU A CA 1
ATOM 3506 C C . LEU A 1 451 ? -6.291 9.190 35.237 1.00 81.25 451 LEU A C 1
ATOM 3508 O O . LEU A 1 451 ? -5.574 10.014 35.808 1.00 81.25 451 LEU A O 1
ATOM 3512 N N . ARG A 1 452 ? -6.890 9.469 34.071 1.00 79.94 452 ARG A N 1
ATOM 3513 C CA . ARG A 1 452 ? -6.825 10.812 33.495 1.00 79.94 452 ARG A CA 1
ATOM 3514 C C . ARG A 1 452 ? -7.654 11.743 34.375 1.00 79.94 452 ARG A C 1
ATOM 3516 O O . ARG A 1 452 ? -8.857 11.525 34.497 1.00 79.94 452 ARG A O 1
ATOM 3523 N N . PRO A 1 453 ? -7.051 12.784 34.979 1.00 72.31 453 PRO A N 1
ATOM 3524 C CA . PRO A 1 453 ? -7.827 13.762 35.720 1.00 72.31 453 PRO A CA 1
ATOM 3525 C C . PRO A 1 453 ? -8.871 14.337 34.767 1.00 72.31 453 PRO A C 1
ATOM 3527 O O . PRO A 1 453 ? -8.516 14.788 33.675 1.00 72.31 453 PRO A O 1
ATOM 3530 N N . CYS A 1 454 ? -10.148 14.268 35.154 1.00 60.22 454 CYS A N 1
ATOM 3531 C CA . CYS A 1 454 ? -11.229 14.929 34.437 1.00 60.22 454 CYS A CA 1
ATOM 3532 C C . CYS A 1 454 ? -10.814 16.391 34.265 1.00 60.22 454 CYS A C 1
ATOM 3534 O O . CYS A 1 454 ? -10.759 17.129 35.247 1.00 60.22 454 CYS A O 1
ATOM 3536 N N . GLY A 1 455 ? -10.412 16.772 33.051 1.00 54.78 455 GLY A N 1
ATOM 3537 C CA . GLY A 1 455 ? -9.964 18.128 32.773 1.00 54.78 455 GLY A CA 1
ATOM 3538 C C . GLY A 1 455 ? -11.107 19.086 33.083 1.00 54.78 455 GLY A C 1
ATOM 3539 O O . GLY A 1 455 ? -12.136 19.020 32.411 1.00 54.78 455 GLY A O 1
ATOM 3540 N N . CYS A 1 456 ? -10.932 19.894 34.132 1.00 35.41 456 CYS A N 1
ATOM 3541 C CA . CYS A 1 456 ? -11.778 21.043 34.442 1.00 35.41 456 CYS A CA 1
ATOM 3542 C C . CYS A 1 456 ? -11.715 22.089 33.329 1.00 35.41 456 CYS A C 1
ATOM 3544 O O . CYS A 1 456 ? -10.603 22.303 32.786 1.00 35.41 456 CYS A O 1
#

pLDDT: mean 79.8, std 15.12, range [33.72, 98.69]

Foldseek 3Di:
DDDDDDDPDDDPPPPDDQAAAEEEEFEAACLQHDPDRDDARPCLDCPHPLNVLLCVLSVNSYHYHYQDADSDLAPVSLLVSLCVVLVVLVVVCVVCVRHAAEYEYEASSQLSPLLNLQVPVPSLVSHLAYEYHLYQQKAKAFDCCDPCNVVLLVLLLVLLVVVLVVLVVVLVVCCVVCVVPPDPPVNVVSVVVSVVSVVLSVVSVVCNVCVVVLVVLLVVVNVSSQGPDHPQLRYAFEYEVQAPSVVLQVVLVVLLVVLSVLSVVLVVLLVVLVVCLVPVVVVVVVLVVLLVVLVVVLVVLVVVVVVVVVDPDDDPVVVSVVSCVVSVVSNVVSVVLVVVCVVCVPVSSCVVVSVSSNVSSVSNSVSLVSLLVSLVSCCSSPNSSSSSSSRISIHGDSDRPDDHDYHHDYADDCVQVVHDDPSHDNCSSNRPVSSVVVSVSSVVSSVVSVVPPPDD

Nearest PDB structures (foldseek):
  9g2y-assembly1_A  TM=2.194E-01  e=1.134E+00  Mycolicibacterium thermoresistibile ATCC 19527
  4wpc-assembly1_B  TM=2.681E-01  e=5.153E+00  Saccharomyces cerevisiae S288C
  9g36-assembly1_A  TM=1.879E-01  e=1.134E+00  Mycolicibacterium thermoresistibile ATCC 19527